Protein 1D5T (pdb70)

GO terms:
  GO:0032482 Rab protein signal transduction (P, IMP)
  GO:0090315 negative regulation of protein targeting to membrane (P, IMP)
  GO:0005093 Rab GDP-dissociation inhibitor activity (F, IDA)
  GO:0005829 cytosol (C, IDA)

Nearest PDB structures (foldseek):
  1d5t-assembly1_A  TM=1.002E+00  e=2.504E-100  Bos taurus
  1gnd-assembly1_A  TM=9.970E-01  e=2.449E-90  Bos taurus
  6c87-assembly1_A  TM=9.693E-01  e=3.352E-70  Naegleria fowleri
  3p1w-assembly1_A  TM=9.720E-01  e=5.508E-65  Plasmodium falciparum 3D7
  3cph-assembly1_G  TM=9.434E-01  e=7.668E-66  Saccharomyces cerevisiae

Radius of gyration: 22.41 Å; Cα contacts (8 Å, |Δi|>4): 928; chains: 1; bounding box: 63×48×62 Å

Foldseek 3Di:
DDDDQAWAEEEEAQALLRLLLQLVCLLVPTGYAYEYLAQAHHVLFAWDFQQQRLCVVLPNPVGDDCVQDDRRLATHTPFFFWAQQLDVVVVSCVSSPLVVQFDKDFFFFEWEDFQLDIWGQDQALVSLCPTPLDDNLLSNLVSVLSVLLQQDDPVDVVSVVPADQQARAQLVVCVVSPHDPRVVLCLVCRQLNDWADPSRRGGCNSSSVSNVSFNVQDDDPDGGSIIATQSGPSSSSVSSQVSCVVSPYHYYYSWDWPDQDFDPQATQFTDTPHDTHGYRAYEYACVVPVPFKDWDAKKKKKKFKDLAAFPPGVRGQWYKYKYGCVNPVHDGIKIKTKHECVSSNGPPSMMIIMIMITDDDPPRVVVRVSVVVRGPPTPDIRMDMGIWMDGPDCCLRHSYHYFTDDHRHNHCVVSVVRSQSNVCSNPVHTDDD

Structure (mmCIF, N/CA/C/O backbone):
data_1D5T
#
_entry.id   1D5T
#
_cell.length_a   89.290
_cell.length_b   42.740
_cell.length_c   61.780
_cell.angle_alpha   90.00
_cell.angle_beta   104.55
_cell.angle_gamma   90.00
#
_symmetry.space_group_name_H-M   'P 1 21 1'
#
loop_
_entity.id
_entity.type
_entity.pdbx_description
1 polymer 'GUANINE NUCLEOTIDE DISSOCIATION INHIBITOR'
2 non-polymer 'SULFATE ION'
3 water water
#
loop_
_atom_site.group_PDB
_atom_site.id
_atom_site.type_symbol
_atom_site.label_atom_id
_atom_site.label_alt_id
_atom_site.label_comp_id
_atom_site.label_asym_id
_atom_site.label_entity_id
_atom_site.label_seq_id
_atom_site.pdbx_PDB_ins_code
_atom_site.Cartn_x
_atom_site.Cartn_y
_atom_site.Cartn_z
_atom_site.occupancy
_atom_site.B_iso_or_equiv
_atom_site.auth_seq_id
_atom_site.auth_comp_id
_atom_site.auth_asym_id
_atom_site.auth_atom_id
_atom_site.pdbx_PDB_model_num
ATOM 1 N N . HIS A 1 1 ? 26.296 -2.033 33.429 1.00 50.11 -2 HIS A N 1
ATOM 2 C CA . HIS A 1 1 ? 24.852 -2.292 33.366 1.00 40.13 -2 HIS A CA 1
ATOM 3 C C . HIS A 1 1 ? 24.224 -1.075 32.673 1.00 44.91 -2 HIS A C 1
ATOM 4 O O . HIS A 1 1 ? 24.777 0.015 32.557 1.00 36.43 -2 HIS A O 1
ATOM 11 N N . HIS A 1 2 ? 23.038 -1.314 32.140 1.00 30.01 -1 HIS A N 1
ATOM 12 C CA . HIS A 1 2 ? 22.351 -0.391 31.265 1.00 20.42 -1 HIS A CA 1
ATOM 13 C C . HIS A 1 2 ? 20.892 -0.203 31.628 1.00 16.99 -1 HIS A C 1
ATOM 14 O O . HIS A 1 2 ? 20.243 -1.073 32.184 1.00 26.08 -1 HIS A O 1
ATOM 21 N N . MET A 1 3 ? 20.401 0.925 31.293 1.00 15.50 1 MET A N 1
ATOM 22 C CA . MET A 1 3 ? 19.052 1.370 31.500 1.00 13.20 1 MET A CA 1
ATOM 23 C C . MET A 1 3 ? 18.387 1.700 30.179 1.00 12.12 1 MET A C 1
ATOM 24 O O . MET A 1 3 ? 19.047 1.979 29.198 1.00 14.02 1 MET A O 1
ATOM 29 N N . ASP A 1 4 ? 17.068 1.674 30.194 1.00 11.79 2 ASP A N 1
ATOM 30 C CA . ASP A 1 4 ? 16.292 2.175 29.063 1.00 11.72 2 ASP A CA 1
ATOM 31 C C . ASP A 1 4 ? 16.445 3.709 29.003 1.00 11.79 2 ASP A C 1
ATOM 32 O O . ASP A 1 4 ? 16.926 4.359 29.940 1.00 12.79 2 ASP A O 1
ATOM 37 N N . GLU A 1 5 ? 15.973 4.276 27.905 1.00 11.70 3 GLU A N 1
ATOM 38 C CA . GLU A 1 5 ? 16.022 5.704 27.770 1.00 12.03 3 GLU A CA 1
ATOM 39 C C . GLU A 1 5 ? 15.041 6.455 28.643 1.00 11.87 3 GLU A C 1
ATOM 40 O O . GLU A 1 5 ? 15.326 7.585 29.094 1.00 13.46 3 GLU A O 1
ATOM 46 N N . GLU A 1 6 ? 13.868 5.882 28.885 1.00 12.81 4 GLU A N 1
ATOM 47 C CA . GLU A 1 6 ? 12.810 6.585 29.578 1.00 11.89 4 GLU A CA 1
ATOM 48 C C . GLU A 1 6 ? 11.969 5.580 30.375 1.00 11.33 4 GLU A C 1
ATOM 49 O O . GLU A 1 6 ? 11.649 4.488 29.923 1.00 11.92 4 GLU A O 1
ATOM 55 N N . TYR A 1 7 ? 11.542 6.046 31.545 1.00 11.45 5 TYR A N 1
ATOM 56 C CA . TYR A 1 7 ? 10.567 5.389 32.397 1.00 11.78 5 TYR A CA 1
ATOM 57 C C . TYR A 1 7 ? 9.552 6.419 32.838 1.00 11.82 5 TYR A C 1
ATOM 58 O O . TYR A 1 7 ? 9.811 7.624 32.856 1.00 14.02 5 TYR A O 1
ATOM 67 N N . ASP A 1 8 ? 8.365 5.994 33.276 1.00 10.97 6 ASP A N 1
ATOM 68 C CA . ASP A 1 8 ? 7.456 6.919 33.937 1.00 11.17 6 ASP A CA 1
ATOM 69 C C . ASP A 1 8 ? 7.953 7.314 35.322 1.00 11.17 6 ASP A C 1
ATOM 70 O O . ASP A 1 8 ? 7.870 8.465 35.745 1.00 14.38 6 ASP A O 1
ATOM 75 N N . VAL A 1 9 ? 8.418 6.329 36.077 1.00 11.07 7 VAL A N 1
ATOM 76 C CA . VAL A 1 9 ? 8.814 6.488 37.460 1.00 10.62 7 VAL A CA 1
ATOM 77 C C . VAL A 1 9 ? 10.145 5.783 37.673 1.00 9.41 7 VAL A C 1
ATOM 78 O O . VAL A 1 9 ? 10.264 4.632 37.208 1.00 10.93 7 VAL A O 1
ATOM 82 N N . ILE A 1 10 ? 11.051 6.420 38.357 1.00 10.43 8 ILE A N 1
ATOM 83 C CA . ILE A 1 10 ? 12.270 5.781 38.871 1.00 9.73 8 ILE A CA 1
ATOM 84 C C . ILE A 1 10 ? 12.162 5.726 40.382 1.00 9.66 8 ILE A C 1
ATOM 85 O O . ILE A 1 10 ? 11.802 6.721 41.017 1.00 10.85 8 ILE A O 1
ATOM 90 N N . VAL A 1 11 ? 12.479 4.584 40.944 1.00 9.12 9 VAL A N 1
ATOM 91 C CA . VAL A 1 11 ? 12.473 4.340 42.392 1.00 9.48 9 VAL A CA 1
ATOM 92 C C . VAL A 1 11 ? 13.900 3.977 42.845 1.00 9.59 9 VAL A C 1
ATOM 93 O O . VAL A 1 11 ? 14.506 3.088 42.251 1.00 10.38 9 VAL A O 1
ATOM 97 N N . LEU A 1 12 ? 14.390 4.674 43.865 1.00 9.58 10 LEU A N 1
ATOM 98 C CA . LEU A 1 12 ? 15.725 4.464 44.446 1.00 9.46 10 LEU A CA 1
ATOM 99 C C . LEU A 1 12 ? 15.604 3.955 45.863 1.00 9.10 10 LEU A C 1
ATOM 100 O O . LEU A 1 12 ? 15.051 4.620 46.727 1.00 9.69 10 LEU A O 1
ATOM 105 N N . GLY A 1 13 ? 16.203 2.778 46.092 1.00 9.68 11 GLY A N 1
ATOM 106 C CA . GLY A 1 13 ? 16.105 2.102 47.356 1.00 9.81 11 GLY A CA 1
ATOM 107 C C . GLY A 1 13 ? 15.026 1.018 47.395 1.00 9.29 11 GLY A C 1
ATOM 108 O O . GLY A 1 13 ? 13.970 1.190 46.823 1.00 10.13 11 GLY A O 1
ATOM 109 N N . THR A 1 14 ? 15.290 -0.090 48.092 1.00 10.63 12 THR A N 1
ATOM 110 C CA . THR A 1 14 ? 14.374 -1.206 48.214 1.00 9.78 12 THR A CA 1
ATOM 111 C C . THR A 1 14 ? 13.922 -1.418 49.647 1.00 9.64 12 THR A C 1
ATOM 112 O O . THR A 1 14 ? 13.549 -2.557 50.018 1.00 10.52 12 THR A O 1
ATOM 116 N N . GLY A 1 15 ? 13.891 -0.339 50.431 1.00 10.68 13 GLY A N 1
ATOM 117 C CA . GLY A 1 15 ? 13.147 -0.358 51.662 1.00 10.81 13 GLY A CA 1
ATOM 118 C C . GLY A 1 15 ? 11.661 -0.635 51.402 1.00 9.99 13 GLY A C 1
ATOM 119 O O . GLY A 1 15 ? 11.131 -0.556 50.302 1.00 10.69 13 GLY A O 1
ATOM 120 N N . LEU A 1 16 ? 10.986 -0.998 52.469 1.00 11.07 14 LEU A N 1
ATOM 121 C CA . LEU A 1 16 ? 9.600 -1.428 52.335 1.00 12.40 14 LEU A CA 1
ATOM 122 C C . LEU A 1 16 ? 8.707 -0.362 51.676 1.00 10.12 14 LEU A C 1
ATOM 123 O O . LEU A 1 16 ? 7.907 -0.662 50.795 1.00 11.19 14 LEU A O 1
ATOM 128 N N . THR A 1 17 ? 8.772 0.892 52.000 1.00 9.70 15 THR A N 1
ATOM 129 C CA . THR A 1 17 ? 7.991 1.975 51.546 1.00 9.46 15 THR A CA 1
ATOM 130 C C . THR A 1 17 ? 8.188 2.077 50.029 1.00 8.46 15 THR A C 1
ATOM 131 O O . THR A 1 17 ? 7.208 2.202 49.280 1.00 9.60 15 THR A O 1
ATOM 135 N N . GLU A 1 18 ? 9.454 2.096 49.596 1.00 8.75 16 GLU A N 1
ATOM 136 C CA . GLU A 1 18 ? 9.723 2.180 48.177 1.00 8.61 16 GLU A CA 1
ATOM 137 C C . GLU A 1 18 ? 9.160 0.956 47.447 1.00 8.76 16 GLU A C 1
ATOM 138 O O . GLU A 1 18 ? 8.635 1.096 46.322 1.00 9.01 16 GLU A O 1
ATOM 144 N N . CYS A 1 19 ? 9.335 -0.250 47.988 1.00 9.03 17 CYS A N 1
ATOM 145 C CA . CYS A 1 19 ? 8.822 -1.442 47.275 1.00 10.09 17 CYS A CA 1
ATOM 146 C C . CYS A 1 19 ? 7.307 -1.404 47.132 1.00 9.85 17 CYS A C 1
ATOM 147 O O . CYS A 1 19 ? 6.790 -1.774 46.071 1.00 10.04 17 CYS A O 1
ATOM 150 N N . ILE A 1 20 ? 6.600 -1.013 48.169 1.00 10.11 18 ILE A N 1
ATOM 151 C CA . ILE A 1 20 ? 5.146 -0.982 48.087 1.00 9.76 18 ILE A CA 1
ATOM 152 C C . ILE A 1 20 ? 4.697 0.051 47.070 1.00 9.65 18 ILE A C 1
ATOM 153 O O . ILE A 1 20 ? 3.799 -0.229 46.233 1.00 10.06 18 ILE A O 1
ATOM 158 N N . LEU A 1 21 ? 5.278 1.266 47.109 1.00 9.27 19 LEU A N 1
ATOM 159 C CA . LEU A 1 21 ? 4.909 2.282 46.100 1.00 9.81 19 LEU A CA 1
ATOM 160 C C . LEU A 1 21 ? 5.255 1.846 44.688 1.00 9.41 19 LEU A C 1
ATOM 161 O O . LEU A 1 21 ? 4.464 2.057 43.774 1.00 10.90 19 LEU A O 1
ATOM 166 N N . SER A 1 22 ? 6.413 1.203 44.526 1.00 9.92 20 SER A N 1
ATOM 167 C CA . SER A 1 22 ? 6.786 0.677 43.193 1.00 9.29 20 SER A CA 1
ATOM 168 C C . SER A 1 22 ? 5.773 -0.301 42.713 1.00 9.69 20 SER A C 1
ATOM 169 O O . SER A 1 22 ? 5.353 -0.279 41.538 1.00 10.25 20 SER A O 1
ATOM 172 N N . GLY A 1 23 ? 5.379 -1.227 43.577 1.00 9.92 21 GLY A N 1
ATOM 173 C CA . GLY A 1 23 ? 4.372 -2.205 43.191 1.00 9.66 21 GLY A CA 1
ATOM 174 C C . GLY A 1 23 ? 3.014 -1.573 42.824 1.00 9.55 21 GLY A C 1
ATOM 175 O O . GLY A 1 23 ? 2.382 -1.977 41.867 1.00 11.08 21 GLY A O 1
ATOM 176 N N . ILE A 1 24 ? 2.576 -0.587 43.606 1.00 9.78 22 ILE A N 1
ATOM 177 C CA . ILE A 1 24 ? 1.358 0.143 43.238 1.00 10.21 22 ILE A CA 1
ATOM 178 C C . ILE A 1 24 ? 1.493 0.784 41.867 1.00 10.58 22 ILE A C 1
ATOM 179 O O . ILE A 1 24 ? 0.570 0.674 41.057 1.00 10.87 22 ILE A O 1
ATOM 184 N N . MET A 1 25 ? 2.610 1.446 41.600 1.00 11.24 23 MET A N 1
ATOM 185 C CA . MET A 1 25 ? 2.795 2.092 40.301 1.00 11.55 23 MET A CA 1
ATOM 186 C C . MET A 1 25 ? 2.763 1.059 39.181 1.00 10.91 23 MET A C 1
ATOM 187 O O . MET A 1 25 ? 2.159 1.326 38.141 1.00 11.67 23 MET A O 1
ATOM 192 N N . SER A 1 26 ? 3.418 -0.070 39.378 1.00 10.84 24 SER A N 1
ATOM 193 C CA . SER A 1 26 ? 3.399 -1.117 38.345 1.00 11.00 24 SER A CA 1
ATOM 194 C C . SER A 1 26 ? 1.984 -1.610 38.089 1.00 10.69 24 SER A C 1
ATOM 195 O O . SER A 1 26 ? 1.548 -1.743 36.912 1.00 11.53 24 SER A O 1
ATOM 198 N N . VAL A 1 27 ? 1.243 -1.927 39.143 1.00 11.22 25 VAL A N 1
ATOM 199 C CA . VAL A 1 27 ? -0.093 -2.462 38.952 1.00 12.27 25 VAL A CA 1
ATOM 200 C C . VAL A 1 27 ? -1.014 -1.428 38.335 1.00 12.72 25 VAL A C 1
ATOM 201 O O . VAL A 1 27 ? -1.945 -1.811 37.631 1.00 14.70 25 VAL A O 1
ATOM 205 N N . ASN A 1 28 ? -0.741 -0.143 38.571 1.00 12.45 26 ASN A N 1
ATOM 206 C CA . ASN A 1 28 ? -1.462 0.970 37.966 1.00 13.20 26 ASN A CA 1
ATOM 207 C C . ASN A 1 28 ? -1.061 1.298 36.543 1.00 14.44 26 ASN A C 1
ATOM 208 O O . ASN A 1 28 ? -1.600 2.238 35.961 1.00 19.33 26 ASN A O 1
ATOM 213 N N . GLY A 1 29 ? -0.122 0.600 35.966 1.00 13.15 27 GLY A N 1
ATOM 214 C CA . GLY A 1 29 ? 0.226 0.743 34.572 1.00 14.64 27 GLY A CA 1
ATOM 215 C C . GLY A 1 29 ? 1.445 1.562 34.252 1.00 14.23 27 GLY A C 1
ATOM 216 O O . GLY A 1 29 ? 1.676 1.871 33.060 1.00 14.61 27 GLY A O 1
ATOM 217 N N . LYS A 1 30 ? 2.236 1.980 35.228 1.00 12.50 28 LYS A N 1
ATOM 218 C CA . LYS A 1 30 ? 3.423 2.772 34.966 1.00 11.75 28 LYS A CA 1
ATOM 219 C C . LYS A 1 30 ? 4.581 1.886 34.560 1.00 11.23 28 LYS A C 1
ATOM 220 O O . LYS A 1 30 ? 4.718 0.749 34.989 1.00 12.23 28 LYS A O 1
ATOM 226 N N . LYS A 1 31 ? 5.435 2.458 33.725 1.00 10.89 29 LYS A N 1
ATOM 227 C CA . LYS A 1 31 ? 6.733 1.896 33.415 1.00 10.72 29 LYS A CA 1
ATOM 228 C C . LYS A 1 31 ? 7.700 2.301 34.505 1.00 10.47 29 LYS A C 1
ATOM 229 O O . LYS A 1 31 ? 7.977 3.522 34.618 1.00 11.00 29 LYS A O 1
ATOM 235 N N . VAL A 1 32 ? 8.182 1.355 35.286 1.00 10.95 30 VAL A N 1
ATOM 236 C CA . VAL A 1 32 ? 8.982 1.640 36.487 1.00 11.16 30 VAL A CA 1
ATOM 237 C C . VAL A 1 32 ? 10.391 1.088 36.335 1.00 10.78 30 VAL A C 1
ATOM 238 O O . VAL A 1 32 ? 10.545 -0.074 35.934 1.00 14.67 30 VAL A O 1
ATOM 242 N N . LEU A 1 33 ? 11.366 1.899 36.701 1.00 10.31 31 LEU A N 1
ATOM 243 C CA . LEU A 1 33 ? 12.731 1.479 36.949 1.00 10.45 31 LEU A CA 1
ATOM 244 C C . LEU A 1 33 ? 12.927 1.471 38.459 1.00 10.32 31 LEU A C 1
ATOM 245 O O . LEU A 1 33 ? 12.671 2.497 39.079 1.00 11.28 31 LEU A O 1
ATOM 250 N N . HIS A 1 34 ? 13.425 0.376 39.010 1.00 10.06 32 HIS A N 1
ATOM 251 C CA . HIS A 1 34 ? 13.645 0.299 40.463 1.00 10.09 32 HIS A CA 1
ATOM 252 C C . HIS A 1 34 ? 15.097 -0.144 40.689 1.00 9.83 32 HIS A C 1
ATOM 253 O O . HIS A 1 34 ? 15.461 -1.228 40.230 1.00 11.57 32 HIS A O 1
ATOM 260 N N . MET A 1 35 ? 15.879 0.715 41.303 1.00 9.77 33 MET A N 1
ATOM 261 C CA . MET A 1 35 ? 17.310 0.498 41.520 1.00 11.17 33 MET A CA 1
ATOM 262 C C . MET A 1 35 ? 17.685 0.669 43.005 1.00 10.13 33 MET A C 1
ATOM 263 O O . MET A 1 35 ? 16.954 1.302 43.748 1.00 11.27 33 MET A O 1
ATOM 272 N N . ASP A 1 36 ? 18.839 0.142 43.365 1.00 10.35 34 ASP A N 1
ATOM 273 C CA . ASP A 1 36 ? 19.394 0.276 44.712 1.00 10.23 34 ASP A CA 1
ATOM 274 C C . ASP A 1 36 ? 20.905 0.260 44.591 1.00 11.11 34 ASP A C 1
ATOM 275 O O . ASP A 1 36 ? 21.422 -0.639 43.928 1.00 11.76 34 ASP A O 1
ATOM 280 N N . ARG A 1 37 ? 21.604 1.176 45.252 1.00 11.57 35 ARG A N 1
ATOM 281 C CA . ARG A 1 37 ? 23.066 1.174 45.218 1.00 12.73 35 ARG A CA 1
ATOM 282 C C . ARG A 1 37 ? 23.623 -0.034 45.973 1.00 12.78 35 ARG A C 1
ATOM 283 O O . ARG A 1 37 ? 24.776 -0.424 45.759 1.00 13.52 35 ARG A O 1
ATOM 291 N N . ASN A 1 38 ? 22.838 -0.656 46.852 1.00 12.30 36 ASN A N 1
ATOM 292 C CA . ASN A 1 38 ? 23.314 -1.726 47.708 1.00 12.81 36 ASN A CA 1
ATOM 293 C C . ASN A 1 38 ? 23.229 -3.083 47.028 1.00 13.55 36 ASN A C 1
ATOM 294 O O . ASN A 1 38 ? 22.334 -3.279 46.192 1.00 14.01 36 ASN A O 1
ATOM 299 N N . PRO A 1 39 ? 24.100 -4.013 47.406 1.00 14.44 37 PRO A N 1
ATOM 300 C CA . PRO A 1 39 ? 24.040 -5.377 46.865 1.00 15.65 37 PRO A CA 1
ATOM 301 C C . PRO A 1 39 ? 23.003 -6.277 47.494 1.00 15.14 37 PRO A C 1
ATOM 302 O O . PRO A 1 39 ? 22.973 -7.488 47.219 1.00 26.15 37 PRO A O 1
ATOM 306 N N . TYR A 1 40 ? 22.111 -5.805 48.326 1.00 15.06 38 TYR A N 1
ATOM 307 C CA . TYR A 1 40 ? 21.096 -6.496 49.074 1.00 14.78 38 TYR A CA 1
ATOM 308 C C . TYR A 1 40 ? 19.820 -5.659 49.051 1.00 12.34 38 TYR A C 1
ATOM 309 O O . TYR A 1 40 ? 19.893 -4.470 48.832 1.00 12.96 38 TYR A O 1
ATOM 318 N N . TYR A 1 41 ? 18.708 -6.273 49.382 1.00 13.62 39 TYR A N 1
ATOM 319 C CA . TYR A 1 41 ? 17.420 -5.634 49.438 1.00 13.99 39 TYR A CA 1
ATOM 320 C C . TYR A 1 41 ? 17.220 -5.101 50.843 1.00 14.42 39 TYR A C 1
ATOM 321 O O . TYR A 1 41 ? 17.721 -5.584 51.806 1.00 16.10 39 TYR A O 1
ATOM 330 N N . GLY A 1 42 ? 16.307 -4.270 51.160 1.00 19.77 40 GLY A N 1
ATOM 331 C CA . GLY A 1 42 ? 15.686 -3.649 52.224 1.00 16.84 40 GLY A CA 1
ATOM 332 C C . GLY A 1 42 ? 16.170 -2.295 52.571 1.00 14.23 40 GLY A C 1
ATOM 333 O O . GLY A 1 42 ? 15.507 -1.710 53.443 1.00 17.03 40 GLY A O 1
ATOM 334 N N . GLY A 1 43 ? 17.247 -1.711 52.031 1.00 17.34 41 GLY A N 1
ATOM 335 C CA . GLY A 1 43 ? 17.681 -0.461 52.611 1.00 19.46 41 GLY A CA 1
ATOM 336 C C . GLY A 1 43 ? 17.920 -0.550 54.119 1.00 16.96 41 GLY A C 1
ATOM 337 O O . GLY A 1 43 ? 18.563 -1.495 54.651 1.00 17.77 41 GLY A O 1
ATOM 338 N N . GLU A 1 44 ? 17.354 0.420 54.848 1.00 14.32 42 GLU A N 1
ATOM 339 C CA . GLU A 1 44 ? 17.509 0.379 56.295 1.00 15.75 42 GLU A CA 1
ATOM 340 C C . GLU A 1 44 ? 16.711 -0.817 56.868 1.00 13.58 42 GLU A C 1
ATOM 341 O O . GLU A 1 44 ? 17.098 -1.275 57.957 1.00 16.08 42 GLU A O 1
ATOM 347 N N . SER A 1 45 ? 15.641 -1.175 56.206 1.00 14.38 43 SER A N 1
ATOM 348 C CA . SER A 1 45 ? 14.727 -2.217 56.676 1.00 13.52 43 SER A CA 1
ATOM 349 C C . SER A 1 45 ? 15.205 -3.525 56.047 1.00 16.05 43 SER A C 1
ATOM 350 O O . SER A 1 45 ? 14.395 -4.165 55.316 1.00 23.11 43 SER A O 1
ATOM 353 N N . SER A 1 46 ? 16.499 -3.908 56.256 1.00 15.90 44 SER A N 1
ATOM 354 C CA . SER A 1 46 ? 17.087 -5.099 55.623 1.00 13.55 44 SER A CA 1
ATOM 355 C C . SER A 1 46 ? 17.087 -6.278 56.579 1.00 11.42 44 SER A C 1
ATOM 356 O O . SER A 1 46 ? 17.124 -6.148 57.804 1.00 13.24 44 SER A O 1
ATOM 359 N N . SER A 1 47 ? 17.050 -7.462 56.006 1.00 11.25 45 SER A N 1
ATOM 360 C CA . SER A 1 47 ? 17.052 -8.740 56.697 1.00 10.37 45 SER A CA 1
ATOM 361 C C . SER A 1 47 ? 18.396 -9.431 56.544 1.00 10.66 45 SER A C 1
ATOM 362 O O . SER A 1 47 ? 18.881 -9.575 55.409 1.00 13.72 45 SER A O 1
ATOM 365 N N . ILE A 1 48 ? 18.994 -9.818 57.658 1.00 10.06 46 ILE A N 1
ATOM 366 C CA . ILE A 1 48 ? 20.331 -10.377 57.665 1.00 9.91 46 ILE A CA 1
ATOM 367 C C . ILE A 1 48 ? 20.278 -11.894 57.799 1.00 10.13 46 ILE A C 1
ATOM 368 O O . ILE A 1 48 ? 19.656 -12.438 58.719 1.00 9.99 46 ILE A O 1
ATOM 373 N N . THR A 1 49 ? 21.020 -12.543 56.918 1.00 10.81 47 THR A N 1
ATOM 374 C CA . THR A 1 49 ? 21.191 -14.007 56.985 1.00 11.88 47 THR A CA 1
ATOM 375 C C . THR A 1 49 ? 22.511 -14.301 56.321 1.00 12.58 47 THR A C 1
ATOM 376 O O . THR A 1 49 ? 22.893 -13.612 55.361 1.00 14.03 47 THR A O 1
ATOM 380 N N . PRO A 1 50 ? 23.229 -15.371 56.744 1.00 12.84 48 PRO A N 1
ATOM 381 C CA . PRO A 1 50 ? 22.983 -16.193 57.903 1.00 12.76 48 PRO A CA 1
ATOM 382 C C . PRO A 1 50 ? 23.378 -15.452 59.166 1.00 11.87 48 PRO A C 1
ATOM 383 O O . PRO A 1 50 ? 23.845 -14.281 59.165 1.00 12.78 48 PRO A O 1
ATOM 387 N N . LEU A 1 51 ? 23.256 -16.130 60.310 1.00 11.99 49 LEU A N 1
ATOM 388 C CA . LEU A 1 51 ? 23.575 -15.479 61.583 1.00 11.90 49 LEU A CA 1
ATOM 389 C C . LEU A 1 51 ? 24.996 -14.943 61.655 1.00 13.36 49 LEU A C 1
ATOM 390 O O . LEU A 1 51 ? 25.242 -13.904 62.273 1.00 13.08 49 LEU A O 1
ATOM 395 N N . GLU A 1 52 ? 25.944 -15.627 60.995 1.00 14.26 50 GLU A N 1
ATOM 396 C CA . GLU A 1 52 ? 27.335 -15.185 61.038 1.00 17.50 50 GLU A CA 1
ATOM 397 C C . GLU A 1 52 ? 27.445 -13.746 60.512 1.00 15.41 50 GLU A C 1
ATOM 398 O O . GLU A 1 52 ? 28.306 -12.959 60.991 1.00 16.22 50 GLU A O 1
ATOM 404 N N . GLU A 1 53 ? 26.593 -13.376 59.527 1.00 14.28 51 GLU A N 1
ATOM 405 C CA . GLU A 1 53 ? 26.615 -12.019 58.964 1.00 14.74 51 GLU A CA 1
ATOM 406 C C . GLU A 1 53 ? 26.080 -10.972 59.946 1.00 13.65 51 GLU A C 1
ATOM 407 O O . GLU A 1 53 ? 26.521 -9.820 59.914 1.00 14.41 51 GLU A O 1
ATOM 413 N N . LEU A 1 54 ? 25.174 -11.378 60.803 1.00 12.48 52 LEU A N 1
ATOM 414 C CA . LEU A 1 54 ? 24.687 -10.481 61.830 1.00 11.81 52 LEU A CA 1
ATOM 415 C C . LEU A 1 54 ? 25.814 -10.148 62.823 1.00 11.98 52 LEU A C 1
ATOM 416 O O . LEU A 1 54 ? 26.079 -9.008 63.208 1.00 12.38 52 LEU A O 1
ATOM 421 N N . TYR A 1 55 ? 26.515 -11.198 63.253 1.00 12.66 53 TYR A N 1
ATOM 422 C CA . TYR A 1 55 ? 27.676 -10.983 64.164 1.00 13.52 53 TYR A CA 1
ATOM 423 C C . TYR A 1 55 ? 28.682 -10.055 63.508 1.00 15.29 53 TYR A C 1
ATOM 424 O O . TYR A 1 55 ? 29.216 -9.135 64.140 1.00 16.55 53 TYR A O 1
ATOM 433 N N . LYS A 1 56 ? 28.988 -10.297 62.238 1.00 15.97 54 LYS A N 1
ATOM 434 C CA . LYS A 1 56 ? 30.012 -9.497 61.564 1.00 17.02 54 LYS A CA 1
ATOM 435 C C . LYS A 1 56 ? 29.557 -8.050 61.504 1.00 15.58 54 LYS A C 1
ATOM 436 O O . LYS A 1 56 ? 30.338 -7.105 61.733 1.00 17.09 54 LYS A O 1
ATOM 442 N N . ARG A 1 57 ? 28.309 -7.780 61.127 1.00 14.53 55 ARG A N 1
ATOM 443 C CA . ARG A 1 57 ? 27.765 -6.432 61.030 1.00 15.31 55 ARG A CA 1
ATOM 444 C C . ARG A 1 57 ? 27.874 -5.668 62.335 1.00 14.80 55 ARG A C 1
ATOM 445 O O . ARG A 1 57 ? 28.121 -4.470 62.281 1.00 19.33 55 ARG A O 1
ATOM 453 N N . PHE A 1 58 ? 27.696 -6.337 63.471 1.00 13.80 56 PHE A N 1
ATOM 454 C CA . PHE A 1 58 ? 27.827 -5.726 64.774 1.00 14.45 56 PHE A CA 1
ATOM 455 C C . PHE A 1 58 ? 29.214 -5.848 65.386 1.00 16.00 56 PHE A C 1
ATOM 456 O O . PHE A 1 58 ? 29.322 -5.624 66.606 1.00 17.56 56 PHE A O 1
ATOM 464 N N . GLN A 1 59 ? 30.211 -6.212 64.597 1.00 17.81 57 GLN A N 1
ATOM 465 C CA . GLN A 1 59 ? 31.621 -6.259 64.930 1.00 21.74 57 GLN A CA 1
ATOM 466 C C . GLN A 1 59 ? 31.978 -7.276 66.025 1.00 20.03 57 GLN A C 1
ATOM 467 O O . GLN A 1 59 ? 32.935 -7.095 66.744 1.00 25.63 57 GLN A O 1
ATOM 473 N N . LEU A 1 60 ? 31.255 -8.388 66.021 1.00 20.22 58 LEU A N 1
ATOM 474 C CA . LEU A 1 60 ? 31.497 -9.524 66.905 1.00 22.71 58 LEU A CA 1
ATOM 475 C C . LEU A 1 60 ? 32.269 -10.644 66.222 1.00 22.09 58 LEU A C 1
ATOM 476 O O . LEU A 1 60 ? 31.676 -11.609 65.699 1.00 21.90 58 LEU A O 1
ATOM 481 N N . LEU A 1 61 ? 33.617 -10.522 66.259 1.00 15.43 59 LEU A N 1
ATOM 482 C CA . LEU A 1 61 ? 34.495 -11.417 65.511 1.00 15.22 59 LEU A CA 1
ATOM 483 C C . LEU A 1 61 ? 34.486 -12.819 66.081 1.00 19.80 59 LEU A C 1
ATOM 484 O O . LEU A 1 61 ? 34.971 -13.718 65.386 1.00 23.17 59 LEU A O 1
ATOM 489 N N . GLU A 1 62 ? 33.961 -12.990 67.282 1.00 20.96 60 GLU A N 1
ATOM 490 C CA . GLU A 1 62 ? 33.854 -14.281 67.953 1.00 26.55 60 GLU A CA 1
ATOM 491 C C . GLU A 1 62 ? 32.875 -15.181 67.209 1.00 30.39 60 GLU A C 1
ATOM 492 O O . GLU A 1 62 ? 32.966 -16.405 67.310 1.00 37.35 60 GLU A O 1
ATOM 498 N N . GLY A 1 63 ? 31.934 -14.667 66.436 1.00 28.72 61 GLY A N 1
ATOM 499 C CA . GLY A 1 63 ? 30.954 -15.453 65.724 1.00 27.73 61 GLY A CA 1
ATOM 500 C C . GLY A 1 63 ? 29.945 -16.062 66.681 1.00 27.31 61 GLY A C 1
ATOM 501 O O . GLY A 1 63 ? 30.109 -16.049 67.900 1.00 27.25 61 GLY A O 1
ATOM 502 N N . PRO A 1 64 ? 28.902 -16.620 66.112 1.00 27.23 62 PRO A N 1
ATOM 503 C CA . PRO A 1 64 ? 27.886 -17.202 66.996 1.00 26.04 62 PRO A CA 1
ATOM 504 C C . PRO A 1 64 ? 28.393 -18.513 67.616 1.00 28.17 62 PRO A C 1
ATOM 505 O O . PRO A 1 64 ? 29.026 -19.326 66.973 1.00 30.76 62 PRO A O 1
ATOM 509 N N . PRO A 1 65 ? 28.079 -18.765 68.867 1.00 27.54 63 PRO A N 1
ATOM 510 C CA . PRO A 1 65 ? 28.385 -20.093 69.436 1.00 30.76 63 PRO A CA 1
ATOM 511 C C . PRO A 1 65 ? 27.524 -21.175 68.801 1.00 26.67 63 PRO A C 1
ATOM 512 O O . PRO A 1 65 ? 26.486 -20.955 68.227 1.00 21.69 63 PRO A O 1
ATOM 516 N N . GLU A 1 66 ? 28.003 -22.420 68.945 1.00 28.16 64 GLU A N 1
ATOM 517 C CA . GLU A 1 66 ? 27.339 -23.623 68.561 1.00 29.50 64 GLU A CA 1
ATOM 518 C C . GLU A 1 66 ? 25.864 -23.708 68.892 1.00 20.05 64 GLU A C 1
ATOM 519 O O . GLU A 1 66 ? 24.930 -24.149 68.201 1.00 17.87 64 GLU A O 1
ATOM 525 N N . THR A 1 67 ? 25.647 -23.267 70.136 1.00 21.72 65 THR A N 1
ATOM 526 C CA . THR A 1 67 ? 24.339 -23.322 70.746 1.00 22.45 65 THR A CA 1
ATOM 527 C C . THR A 1 67 ? 23.360 -22.414 70.013 1.00 17.56 65 THR A C 1
ATOM 528 O O . THR A 1 67 ? 22.173 -22.665 70.199 1.00 18.93 65 THR A O 1
ATOM 532 N N . MET A 1 68 ? 23.803 -21.456 69.193 1.00 14.58 66 MET A N 1
ATOM 533 C CA . MET A 1 68 ? 22.868 -20.696 68.366 1.00 14.06 66 MET A CA 1
ATOM 534 C C . MET A 1 68 ? 22.261 -21.462 67.220 1.00 15.07 66 MET A C 1
ATOM 535 O O . MET A 1 68 ? 21.340 -20.931 66.597 1.00 18.09 66 MET A O 1
ATOM 544 N N . GLY A 1 69 ? 22.745 -22.667 66.975 1.00 13.60 67 GLY A N 1
ATOM 545 C CA . GLY A 1 69 ? 22.152 -23.512 65.989 1.00 16.05 67 GLY A CA 1
ATOM 546 C C . GLY A 1 69 ? 22.604 -23.208 64.575 1.00 15.40 67 GLY A C 1
ATOM 547 O O . GLY A 1 69 ? 23.624 -22.554 64.359 1.00 20.02 67 GLY A O 1
ATOM 548 N N . ARG A 1 70 ? 21.866 -23.707 63.617 1.00 13.00 68 ARG A N 1
ATOM 549 C CA . ARG A 1 70 ? 22.214 -23.577 62.191 1.00 12.51 68 ARG A CA 1
ATOM 550 C C . ARG A 1 70 ? 22.095 -22.148 61.715 1.00 12.85 68 ARG A C 1
ATOM 551 O O . ARG A 1 70 ? 21.021 -21.559 61.689 1.00 11.87 68 ARG A O 1
ATOM 559 N N . GLY A 1 71 ? 23.173 -21.597 61.247 1.00 13.03 69 GLY A N 1
ATOM 560 C CA . GLY A 1 71 ? 23.217 -20.178 60.962 1.00 13.57 69 GLY A CA 1
ATOM 561 C C . GLY A 1 71 ? 22.320 -19.720 59.828 1.00 12.38 69 GLY A C 1
ATOM 562 O O . GLY A 1 71 ? 21.786 -18.614 59.851 1.00 12.52 69 GLY A O 1
ATOM 563 N N . ARG A 1 72 ? 22.160 -20.557 58.827 1.00 12.29 70 ARG A N 1
ATOM 564 C CA . ARG A 1 72 ? 21.297 -20.261 57.697 1.00 13.71 70 ARG A CA 1
ATOM 565 C C . ARG A 1 72 ? 19.805 -20.197 58.031 1.00 11.16 70 ARG A C 1
ATOM 566 O O . ARG A 1 72 ? 19.020 -19.736 57.247 1.00 12.49 70 ARG A O 1
ATOM 574 N N . ASP A 1 73 ? 19.477 -20.703 59.244 1.00 10.09 71 ASP A N 1
ATOM 575 C CA . ASP A 1 73 ? 18.079 -20.729 59.690 1.00 10.13 71 ASP A CA 1
ATOM 576 C C . ASP A 1 73 ? 17.658 -19.442 60.383 1.00 10.21 71 ASP A C 1
ATOM 577 O O . ASP A 1 73 ? 16.521 -19.335 60.828 1.00 11.63 71 ASP A O 1
ATOM 582 N N . TRP A 1 74 ? 18.552 -18.458 60.406 1.00 9.81 72 TRP A N 1
ATOM 583 C CA . TRP A 1 74 ? 18.272 -17.145 60.947 1.00 9.28 72 TRP A CA 1
ATOM 584 C C . TRP A 1 74 ? 18.010 -16.141 59.826 1.00 9.80 72 TRP A C 1
ATOM 585 O O . TRP A 1 74 ? 18.750 -16.093 58.835 1.00 12.38 72 TRP A O 1
ATOM 596 N N . ASN A 1 75 ? 16.934 -15.357 59.954 1.00 9.11 73 ASN A N 1
ATOM 597 C CA . ASN A 1 75 ? 16.583 -14.292 59.025 1.00 9.23 73 ASN A CA 1
ATOM 598 C C . ASN A 1 75 ? 16.235 -13.111 59.909 1.00 8.28 73 ASN A C 1
ATOM 599 O O . ASN A 1 75 ? 15.103 -13.033 60.409 1.00 9.65 73 ASN A O 1
ATOM 604 N N . VAL A 1 76 ? 17.177 -12.239 60.165 1.00 8.58 74 VAL A N 1
ATOM 605 C CA . VAL A 1 76 ? 17.061 -11.224 61.229 1.00 8.54 74 VAL A CA 1
ATOM 606 C C . VAL A 1 76 ? 16.774 -9.862 60.651 1.00 8.24 74 VAL A C 1
ATOM 607 O O . VAL A 1 76 ? 17.671 -9.200 60.104 1.00 9.03 74 VAL A O 1
ATOM 611 N N . ASP A 1 77 ? 15.539 -9.420 60.726 1.00 8.18 75 ASP A N 1
ATOM 612 C CA . ASP A 1 77 ? 15.188 -8.073 60.301 1.00 8.81 75 ASP A CA 1
ATOM 613 C C . ASP A 1 77 ? 15.834 -7.051 61.215 1.00 8.24 75 ASP A C 1
ATOM 614 O O . ASP A 1 77 ? 15.753 -7.187 62.445 1.00 9.22 75 ASP A O 1
ATOM 619 N N . LEU A 1 78 ? 16.432 -6.014 60.655 1.00 8.90 76 LEU A N 1
ATOM 620 C CA . LEU A 1 78 ? 16.994 -4.953 61.480 1.00 8.70 76 LEU A CA 1
ATOM 621 C C . LEU A 1 78 ? 15.923 -4.075 62.058 1.00 9.18 76 LEU A C 1
ATOM 622 O O . LEU A 1 78 ? 16.130 -3.449 63.120 1.00 9.55 76 LEU A O 1
ATOM 627 N N . ILE A 1 79 ? 14.787 -3.953 61.366 1.00 8.40 77 ILE A N 1
ATOM 628 C CA . ILE A 1 79 ? 13.664 -3.104 61.762 1.00 8.80 77 ILE A CA 1
ATOM 629 C C . ILE A 1 79 ? 12.395 -3.937 61.637 1.00 8.98 77 ILE A C 1
ATOM 630 O O . ILE A 1 79 ? 11.555 -3.787 60.740 1.00 10.11 77 ILE A O 1
ATOM 635 N N . PRO A 1 80 ? 12.234 -4.881 62.578 1.00 9.12 78 PRO A N 1
ATOM 636 C CA . PRO A 1 80 ? 10.996 -5.683 62.546 1.00 9.39 78 PRO A CA 1
ATOM 637 C C . PRO A 1 80 ? 9.796 -4.876 63.028 1.00 8.58 78 PRO A C 1
ATOM 638 O O . PRO A 1 80 ? 9.837 -4.123 64.014 1.00 9.98 78 PRO A O 1
ATOM 642 N N . LYS A 1 81 ? 8.667 -5.051 62.327 1.00 8.42 79 LYS A N 1
ATOM 643 C CA . LYS A 1 81 ? 7.378 -4.476 62.648 1.00 8.24 79 LYS A CA 1
ATOM 644 C C . LYS A 1 81 ? 6.286 -5.470 62.267 1.00 8.28 79 LYS A C 1
ATOM 645 O O . LYS A 1 81 ? 6.466 -6.242 61.331 1.00 9.21 79 LYS A O 1
ATOM 651 N N . PHE A 1 82 ? 5.178 -5.447 63.003 1.00 7.86 80 PHE A N 1
ATOM 652 C CA . PHE A 1 82 ? 4.023 -6.281 62.715 1.00 8.39 80 PHE A CA 1
ATOM 653 C C . PHE A 1 82 ? 2.917 -5.523 61.960 1.00 7.94 80 PHE A C 1
ATOM 654 O O . PHE A 1 82 ? 2.799 -4.301 62.053 1.00 9.15 80 PHE A O 1
ATOM 662 N N . LEU A 1 83 ? 2.106 -6.278 61.213 1.00 8.17 81 LEU A N 1
ATOM 663 C CA . LEU A 1 83 ? 0.990 -5.752 60.440 1.00 9.06 81 LEU A CA 1
ATOM 664 C C . LEU A 1 83 ? -0.320 -6.017 61.142 1.00 8.85 81 LEU A C 1
ATOM 665 O O . LEU A 1 83 ? -0.620 -7.167 61.482 1.00 9.96 81 LEU A O 1
ATOM 670 N N . MET A 1 84 ? -1.141 -4.987 61.359 1.00 9.36 82 MET A N 1
ATOM 671 C CA . MET A 1 84 ? -2.505 -5.177 61.822 1.00 9.30 82 MET A CA 1
ATOM 672 C C . MET A 1 84 ? -3.281 -5.933 60.745 1.00 9.65 82 MET A C 1
ATOM 673 O O . MET A 1 84 ? -3.304 -5.485 59.587 1.00 10.76 82 MET A O 1
ATOM 682 N N . ALA A 1 85 ? -3.930 -7.024 61.074 1.00 9.70 83 ALA A N 1
ATOM 683 C CA . ALA A 1 85 ? -4.461 -7.886 59.990 1.00 10.42 83 ALA A CA 1
ATOM 684 C C . ALA A 1 85 ? -5.467 -7.196 59.093 1.00 10.11 83 ALA A C 1
ATOM 685 O O . ALA A 1 85 ? -5.464 -7.427 57.875 1.00 12.11 83 ALA A O 1
ATOM 687 N N . ASN A 1 86 ? -6.321 -6.342 59.597 1.00 10.24 84 ASN A N 1
ATOM 688 C CA . ASN A 1 86 ? -7.379 -5.668 58.888 1.00 9.85 84 ASN A CA 1
ATOM 689 C C . ASN A 1 86 ? -6.962 -4.238 58.528 1.00 10.96 84 ASN A C 1
ATOM 690 O O . ASN A 1 86 ? -7.788 -3.453 58.108 1.00 12.00 84 ASN A O 1
ATOM 695 N N . GLY A 1 87 ? -5.687 -3.938 58.719 1.00 10.55 85 GLY A N 1
ATOM 696 C CA . GLY A 1 87 ? -5.199 -2.595 58.477 1.00 10.13 85 GLY A CA 1
ATOM 697 C C . GLY A 1 87 ? -4.949 -2.300 57.008 1.00 10.25 85 GLY A C 1
ATOM 698 O O . GLY A 1 87 ? -5.009 -3.118 56.118 1.00 11.46 85 GLY A O 1
ATOM 699 N N . GLN A 1 88 ? -4.714 -0.983 56.754 1.00 11.13 86 GLN A N 1
ATOM 700 C CA . GLN A 1 88 ? -4.556 -0.505 55.388 1.00 11.44 86 GLN A CA 1
ATOM 701 C C . GLN A 1 88 ? -3.279 -0.984 54.731 1.00 11.10 86 GLN A C 1
ATOM 702 O O . GLN A 1 88 ? -3.269 -1.093 53.493 1.00 11.94 86 GLN A O 1
ATOM 708 N N . LEU A 1 89 ? -2.204 -1.259 55.466 1.00 10.65 87 LEU A N 1
ATOM 709 C CA . LEU A 1 89 ? -0.996 -1.787 54.806 1.00 11.71 87 LEU A CA 1
ATOM 710 C C . LEU A 1 89 ? -1.365 -3.126 54.121 1.00 10.65 87 LEU A C 1
ATOM 711 O O . LEU A 1 89 ? -1.046 -3.329 52.932 1.00 10.26 87 LEU A O 1
ATOM 716 N N . VAL A 1 90 ? -2.013 -4.029 54.850 1.00 10.24 88 VAL A N 1
ATOM 717 C CA . VAL A 1 90 ? -2.417 -5.311 54.240 1.00 10.04 88 VAL A CA 1
ATOM 718 C C . VAL A 1 90 ? -3.308 -5.064 53.047 1.00 9.80 88 VAL A C 1
ATOM 719 O O . VAL A 1 90 ? -3.188 -5.747 52.018 1.00 10.58 88 VAL A O 1
ATOM 723 N N . LYS A 1 91 ? -4.227 -4.115 53.086 1.00 9.99 89 LYS A N 1
ATOM 724 C CA . LYS A 1 91 ? -5.071 -3.797 51.930 1.00 10.67 89 LYS A CA 1
ATOM 725 C C . LYS A 1 91 ? -4.263 -3.351 50.736 1.00 10.41 89 LYS A C 1
ATOM 726 O O . LYS A 1 91 ? -4.557 -3.727 49.612 1.00 10.72 89 LYS A O 1
ATOM 732 N N . MET A 1 92 ? -3.231 -2.535 50.962 1.00 10.79 90 MET A N 1
ATOM 733 C CA . MET A 1 92 ? -2.346 -2.136 49.844 1.00 10.80 90 MET A CA 1
ATOM 734 C C . MET A 1 92 ? -1.592 -3.326 49.310 1.00 10.58 90 MET A C 1
ATOM 735 O O . MET A 1 92 ? -1.437 -3.481 48.096 1.00 11.34 90 MET A O 1
ATOM 740 N N . LEU A 1 93 ? -1.118 -4.215 50.178 1.00 10.06 91 LEU A N 1
ATOM 741 C CA . LEU A 1 93 ? -0.432 -5.415 49.731 1.00 10.56 91 LEU A CA 1
ATOM 742 C C . LEU A 1 93 ? -1.371 -6.274 48.873 1.00 10.16 91 LEU A C 1
ATOM 743 O O . LEU A 1 93 ? -0.983 -6.773 47.807 1.00 10.81 91 LEU A O 1
ATOM 748 N N . LEU A 1 94 ? -2.616 -6.435 49.299 1.00 9.44 92 LEU A N 1
ATOM 749 C CA . LEU A 1 94 ? -3.603 -7.203 48.511 1.00 9.96 92 LEU A CA 1
ATOM 750 C C . LEU A 1 94 ? -3.862 -6.564 47.168 1.00 10.29 92 LEU A C 1
ATOM 751 O O . LEU A 1 94 ? -3.957 -7.291 46.155 1.00 10.97 92 LEU A O 1
ATOM 756 N N . TYR A 1 95 ? -3.985 -5.212 47.135 1.00 10.47 93 TYR A N 1
ATOM 757 C CA . TYR A 1 95 ? -4.176 -4.531 45.848 1.00 11.19 93 TYR A CA 1
ATOM 758 C C . TYR A 1 95 ? -3.087 -4.866 44.854 1.00 10.48 93 TYR A C 1
ATOM 759 O O . TYR A 1 95 ? -3.357 -5.092 43.664 1.00 12.26 93 TYR A O 1
ATOM 768 N N . THR A 1 96 ? -1.844 -4.891 45.333 1.00 10.00 94 THR A N 1
ATOM 769 C CA . THR A 1 96 ? -0.779 -5.202 44.422 1.00 10.90 94 THR A CA 1
ATOM 770 C C . THR A 1 96 ? -0.694 -6.690 44.042 1.00 10.81 94 THR A C 1
ATOM 771 O O . THR A 1 96 ? -0.077 -6.993 43.002 1.00 12.49 94 THR A O 1
ATOM 775 N N . GLU A 1 97 ? -1.247 -7.549 44.875 1.00 10.94 95 GLU A N 1
ATOM 776 C CA . GLU A 1 97 ? -1.222 -8.997 44.796 1.00 12.04 95 GLU A CA 1
ATOM 777 C C . GLU A 1 97 ? 0.145 -9.605 45.105 1.00 10.38 95 GLU A C 1
ATOM 778 O O . GLU A 1 97 ? 0.390 -10.789 44.871 1.00 11.85 95 GLU A O 1
ATOM 784 N N . VAL A 1 98 ? 1.021 -8.968 45.779 1.00 11.10 96 VAL A N 1
ATOM 785 C CA . VAL A 1 98 ? 2.283 -9.384 46.277 1.00 10.02 96 VAL A CA 1
ATOM 786 C C . VAL A 1 98 ? 1.988 -10.455 47.325 1.00 9.40 96 VAL A C 1
ATOM 787 O O . VAL A 1 98 ? 2.841 -11.289 47.613 1.00 10.42 96 VAL A O 1
ATOM 791 N N . THR A 1 99 ? 0.786 -10.425 47.896 1.00 9.75 97 THR A N 1
ATOM 792 C CA . THR A 1 99 ? 0.322 -11.439 48.839 1.00 9.69 97 THR A CA 1
ATOM 793 C C . THR A 1 99 ? 0.349 -12.842 48.269 1.00 10.87 97 THR A C 1
ATOM 794 O O . THR A 1 99 ? 0.321 -13.793 49.068 1.00 11.57 97 THR A O 1
ATOM 798 N N . ARG A 1 100 ? 0.420 -13.022 46.945 1.00 11.03 98 ARG A N 1
ATOM 799 C CA . ARG A 1 100 ? 0.572 -14.317 46.332 1.00 12.32 98 ARG A CA 1
ATOM 800 C C . ARG A 1 100 ? 1.869 -14.989 46.831 1.00 11.47 98 ARG A C 1
ATOM 801 O O . ARG A 1 100 ? 2.007 -16.203 46.779 1.00 15.43 98 ARG A O 1
ATOM 809 N N . TYR A 1 101 ? 2.833 -14.183 47.248 1.00 11.92 99 TYR A N 1
ATOM 810 C CA . TYR A 1 101 ? 4.198 -14.620 47.532 1.00 12.32 99 TYR A CA 1
ATOM 811 C C . TYR A 1 101 ? 4.572 -14.561 49.014 1.00 12.67 99 TYR A C 1
ATOM 812 O O . TYR A 1 101 ? 5.773 -14.662 49.332 1.00 15.86 99 TYR A O 1
ATOM 821 N N . LEU A 1 102 ? 3.600 -14.331 49.873 1.00 12.11 100 LEU A N 1
ATOM 822 C CA . LEU A 1 102 ? 3.865 -14.182 51.320 1.00 12.31 100 LEU A CA 1
ATOM 823 C C . LEU A 1 102 ? 3.053 -15.140 52.138 1.00 11.92 100 LEU A C 1
ATOM 824 O O . LEU A 1 102 ? 1.905 -15.405 51.816 1.00 13.37 100 LEU A O 1
ATOM 829 N N . ASP A 1 103 ? 3.661 -15.664 53.188 1.00 11.10 101 ASP A N 1
ATOM 830 C CA . ASP A 1 103 ? 3.016 -16.542 54.131 1.00 11.93 101 ASP A CA 1
ATOM 831 C C . ASP A 1 103 ? 2.950 -15.850 55.497 1.00 11.21 101 ASP A C 1
ATOM 832 O O . ASP A 1 103 ? 3.802 -16.015 56.361 1.00 12.05 101 ASP A O 1
ATOM 837 N N . PHE A 1 104 ? 1.914 -15.041 55.684 1.00 11.98 102 PHE A N 1
ATOM 838 C CA . PHE A 1 104 ? 1.736 -14.398 56.980 1.00 11.20 102 PHE A CA 1
ATOM 839 C C . PHE A 1 104 ? 1.285 -15.428 57.994 1.00 11.80 102 PHE A C 1
ATOM 840 O O . PHE A 1 104 ? 0.437 -16.257 57.696 1.00 14.92 102 PHE A O 1
ATOM 848 N N . LYS A 1 105 ? 1.832 -15.364 59.187 1.00 10.07 103 LYS A N 1
ATOM 849 C CA . LYS A 1 105 ? 1.476 -16.191 60.336 1.00 10.64 103 LYS A CA 1
ATOM 850 C C . LYS A 1 105 ? 1.084 -15.290 61.477 1.00 9.83 103 LYS A C 1
ATOM 851 O O . LYS A 1 105 ? 1.774 -14.275 61.725 1.00 9.93 103 LYS A O 1
ATOM 857 N N . VAL A 1 106 ? 0.019 -15.642 62.165 1.00 11.08 104 VAL A N 1
ATOM 858 C CA . VAL A 1 106 ? -0.496 -14.846 63.292 1.00 10.77 104 VAL A CA 1
ATOM 859 C C . VAL A 1 106 ? 0.529 -14.814 64.425 1.00 10.07 104 VAL A C 1
ATOM 860 O O . VAL A 1 106 ? 1.115 -15.837 64.806 1.00 12.74 104 VAL A O 1
ATOM 864 N N . VAL A 1 107 ? 0.781 -13.608 64.943 1.00 9.78 105 VAL A N 1
ATOM 865 C CA . VAL A 1 107 ? 1.600 -13.394 66.141 1.00 9.60 105 VAL A CA 1
ATOM 866 C C . VAL A 1 107 ? 0.807 -13.893 67.353 1.00 9.48 105 VAL A C 1
ATOM 867 O O . VAL A 1 107 ? -0.390 -13.603 67.515 1.00 11.43 105 VAL A O 1
ATOM 871 N N . GLU A 1 108 ? 1.450 -14.682 68.191 1.00 10.05 106 GLU A N 1
ATOM 872 C CA . GLU A 1 108 ? 0.677 -15.375 69.230 1.00 10.79 106 GLU A CA 1
ATOM 873 C C . GLU A 1 108 ? 0.119 -14.439 70.306 1.00 11.92 106 GLU A C 1
ATOM 874 O O . GLU A 1 108 ? -1.095 -14.516 70.622 1.00 15.83 106 GLU A O 1
ATOM 880 N N . GLY A 1 109 ? 0.909 -13.522 70.825 1.00 11.06 107 GLY A N 1
ATOM 881 C CA . GLY A 1 109 ? 0.537 -12.728 71.937 1.00 13.12 107 GLY A CA 1
ATOM 882 C C . GLY A 1 109 ? 0.643 -11.228 71.749 1.00 10.17 107 GLY A C 1
ATOM 883 O O . GLY A 1 109 ? 1.402 -10.744 70.919 1.00 10.18 107 GLY A O 1
ATOM 884 N N . SER A 1 110 ? -0.097 -10.512 72.594 1.00 10.20 108 SER A N 1
ATOM 885 C CA . SER A 1 110 ? -0.078 -9.069 72.581 1.00 9.17 108 SER A CA 1
ATOM 886 C C . SER A 1 110 ? -0.204 -8.568 74.012 1.00 9.63 108 SER A C 1
ATOM 887 O O . SER A 1 110 ? -1.185 -8.870 74.696 1.00 9.86 108 SER A O 1
ATOM 890 N N . PHE A 1 111 ? 0.829 -7.840 74.456 1.00 9.26 109 PHE A N 1
ATOM 891 C CA . PHE A 1 111 ? 0.968 -7.434 75.845 1.00 8.87 109 PHE A CA 1
ATOM 892 C C . PHE A 1 111 ? 1.241 -5.933 76.010 1.00 8.88 109 PHE A C 1
ATOM 893 O O . PHE A 1 111 ? 1.697 -5.272 75.078 1.00 9.82 109 PHE A O 1
ATOM 901 N N . VAL A 1 112 ? 0.972 -5.464 77.239 1.00 9.55 110 VAL A N 1
ATOM 902 C CA . VAL A 1 112 ? 1.252 -4.068 77.582 1.00 8.83 110 VAL A CA 1
ATOM 903 C C . VAL A 1 112 ? 1.823 -4.040 78.978 1.00 8.93 110 VAL A C 1
ATOM 904 O O . VAL A 1 112 ? 1.427 -4.802 79.874 1.00 10.11 110 VAL A O 1
ATOM 908 N N . TYR A 1 113 ? 2.759 -3.125 79.200 1.00 9.42 111 TYR A N 1
ATOM 909 C CA . TYR A 1 113 ? 3.407 -2.905 80.495 1.00 9.50 111 TYR A CA 1
ATOM 910 C C . TYR A 1 113 ? 2.570 -1.911 81.323 1.00 10.45 111 TYR A C 1
ATOM 911 O O . TYR A 1 113 ? 2.202 -0.829 80.854 1.00 10.87 111 TYR A O 1
ATOM 920 N N . LYS A 1 114 ? 2.366 -2.286 82.576 1.00 10.65 112 LYS A N 1
ATOM 921 C CA . LYS A 1 114 ? 1.654 -1.428 83.532 1.00 12.93 112 LYS A CA 1
ATOM 922 C C . LYS A 1 114 ? 2.237 -1.694 84.902 1.00 14.90 112 LYS A C 1
ATOM 923 O O . LYS A 1 114 ? 2.298 -2.808 85.390 1.00 16.30 112 LYS A O 1
ATOM 929 N N . GLY A 1 115 ? 2.771 -0.742 85.609 1.00 18.75 113 GLY A N 1
ATOM 930 C CA . GLY A 1 115 ? 3.212 -0.807 86.967 1.00 20.73 113 GLY A CA 1
ATOM 931 C C . GLY A 1 115 ? 4.261 -1.869 87.171 1.00 19.89 113 GLY A C 1
ATOM 932 O O . GLY A 1 115 ? 4.276 -2.516 88.212 1.00 23.89 113 GLY A O 1
ATOM 933 N N . GLY A 1 116 ? 5.208 -2.055 86.235 1.00 19.88 114 GLY A N 1
ATOM 934 C CA . GLY A 1 116 ? 6.279 -2.984 86.456 1.00 21.39 114 GLY A CA 1
ATOM 935 C C . GLY A 1 116 ? 6.147 -4.335 85.816 1.00 19.21 114 GLY A C 1
ATOM 936 O O . GLY A 1 116 ? 7.111 -5.091 85.920 1.00 19.38 114 GLY A O 1
ATOM 937 N N . LYS A 1 117 ? 5.038 -4.679 85.195 1.00 15.00 115 LYS A N 1
ATOM 938 C CA . LYS A 1 117 ? 4.646 -6.018 84.830 1.00 16.63 115 LYS A CA 1
ATOM 939 C C . LYS A 1 117 ? 3.960 -5.925 83.466 1.00 12.68 115 LYS A C 1
ATOM 940 O O . LYS A 1 117 ? 3.390 -4.879 83.152 1.00 12.38 115 LYS A O 1
ATOM 946 N N . ILE A 1 118 ? 4.026 -6.985 82.689 1.00 13.12 116 ILE A N 1
ATOM 947 C CA . ILE A 1 118 ? 3.244 -7.035 81.454 1.00 11.52 116 ILE A CA 1
ATOM 948 C C . ILE A 1 118 ? 1.998 -7.890 81.613 1.00 11.62 116 ILE A C 1
ATOM 949 O O . ILE A 1 118 ? 1.968 -8.872 82.387 1.00 13.09 116 ILE A O 1
ATOM 954 N N . TYR A 1 119 ? 0.965 -7.545 80.818 1.00 10.96 117 TYR A N 1
ATOM 955 C CA . TYR A 1 119 ? -0.334 -8.135 80.834 1.00 10.68 117 TYR A CA 1
ATOM 956 C C . TYR A 1 119 ? -0.852 -8.303 79.411 1.00 10.25 117 TYR A C 1
ATOM 957 O O . TYR A 1 119 ? -0.566 -7.481 78.545 1.00 10.65 117 TYR A O 1
ATOM 966 N N . LYS A 1 120 ? -1.706 -9.310 79.211 1.00 11.06 118 LYS A N 1
ATOM 967 C CA . LYS A 1 120 ? -2.397 -9.426 77.921 1.00 11.34 118 LYS A CA 1
ATOM 968 C C . LYS A 1 120 ? -3.206 -8.175 77.659 1.00 10.86 118 LYS A C 1
ATOM 969 O O . LYS A 1 120 ? -3.907 -7.670 78.521 1.00 11.93 118 LYS A O 1
ATOM 975 N N . VAL A 1 121 ? -3.214 -7.696 76.415 1.00 10.10 119 VAL A N 1
ATOM 976 C CA . VAL A 1 121 ? -4.074 -6.568 76.029 1.00 10.14 119 VAL A CA 1
ATOM 977 C C . VAL A 1 121 ? -5.511 -7.027 75.830 1.00 10.71 119 VAL A C 1
ATOM 978 O O . VAL A 1 121 ? -5.733 -7.906 74.950 1.00 12.22 119 VAL A O 1
ATOM 982 N N . PRO A 1 122 ? -6.480 -6.584 76.589 1.00 10.34 120 PRO A N 1
ATOM 983 C CA . PRO A 1 122 ? -7.844 -7.067 76.433 1.00 11.15 120 PRO A CA 1
ATOM 984 C C . PRO A 1 122 ? -8.636 -6.268 75.439 1.00 10.82 120 PRO A C 1
ATOM 985 O O . PRO A 1 122 ? -8.678 -5.045 75.502 1.00 12.77 120 PRO A O 1
ATOM 989 N N . SER A 1 123 ? -9.272 -6.959 74.477 1.00 11.47 121 SER A N 1
ATOM 990 C CA . SER A 1 123 ? -10.024 -6.267 73.445 1.00 12.08 121 SER A CA 1
ATOM 991 C C . SER A 1 123 ? -11.424 -6.819 73.231 1.00 13.78 121 SER A C 1
ATOM 992 O O . SER A 1 123 ? -12.115 -6.432 72.251 1.00 16.89 121 SER A O 1
ATOM 995 N N . THR A 1 124 ? -11.849 -7.724 74.082 1.00 13.56 122 THR A N 1
ATOM 996 C CA . THR A 1 124 ? -13.223 -8.214 74.036 1.00 17.65 122 THR A CA 1
ATOM 997 C C . THR A 1 124 ? -13.766 -8.145 75.471 1.00 15.72 122 THR A C 1
ATOM 998 O O . THR A 1 124 ? -13.030 -8.012 76.466 1.00 15.72 122 THR A O 1
ATOM 1002 N N . GLU A 1 125 ? -15.089 -8.183 75.536 1.00 19.58 123 GLU A N 1
ATOM 1003 C CA . GLU A 1 125 ? -15.726 -8.109 76.852 1.00 20.64 123 GLU A CA 1
ATOM 1004 C C . GLU A 1 125 ? -15.253 -9.250 77.755 1.00 19.49 123 GLU A C 1
ATOM 1005 O O . GLU A 1 125 ? -14.988 -9.029 78.954 1.00 19.75 123 GLU A O 1
ATOM 1011 N N . THR A 1 126 ? -15.093 -10.451 77.215 1.00 21.87 124 THR A N 1
ATOM 1012 C CA . THR A 1 126 ? -14.619 -11.592 77.980 1.00 21.12 124 THR A CA 1
ATOM 1013 C C . THR A 1 126 ? -13.217 -11.421 78.502 1.00 19.19 124 THR A C 1
ATOM 1014 O O . THR A 1 126 ? -12.924 -11.633 79.682 1.00 21.22 124 THR A O 1
ATOM 1018 N N . GLU A 1 127 ? -12.208 -11.026 77.786 1.00 19.96 125 GLU A N 1
ATOM 1019 C CA . GLU A 1 127 ? -10.874 -10.623 78.084 1.00 16.21 125 GLU A CA 1
ATOM 1020 C C . GLU A 1 127 ? -10.862 -9.525 79.129 1.00 15.00 125 GLU A C 1
ATOM 1021 O O . GLU A 1 127 ? -10.063 -9.602 80.070 1.00 16.12 125 GLU A O 1
ATOM 1027 N N . ALA A 1 128 ? -11.731 -8.506 79.029 1.00 14.77 126 ALA A N 1
ATOM 1028 C CA . ALA A 1 128 ? -11.806 -7.481 80.029 1.00 14.04 126 ALA A CA 1
ATOM 1029 C C . ALA A 1 128 ? -12.094 -8.057 81.414 1.00 15.04 126 ALA A C 1
ATOM 1030 O O . ALA A 1 128 ? -11.461 -7.674 82.395 1.00 15.45 126 ALA A O 1
ATOM 1032 N N . LEU A 1 129 ? -13.088 -8.954 81.466 1.00 16.71 127 LEU A N 1
ATOM 1033 C CA . LEU A 1 129 ? -13.508 -9.516 82.744 1.00 16.91 127 LEU A CA 1
ATOM 1034 C C . LEU A 1 129 ? -12.487 -10.497 83.284 1.00 17.98 127 LEU A C 1
ATOM 1035 O O . LEU A 1 129 ? -12.485 -10.751 84.494 1.00 20.09 127 LEU A O 1
ATOM 1040 N N . ALA A 1 130 ? -11.575 -11.046 82.475 1.00 17.09 128 ALA A N 1
ATOM 1041 C CA . ALA A 1 130 ? -10.524 -11.898 83.000 1.00 18.13 128 ALA A CA 1
ATOM 1042 C C . ALA A 1 130 ? -9.225 -11.142 83.297 1.00 16.21 128 ALA A C 1
ATOM 1043 O O . ALA A 1 130 ? -8.278 -11.729 83.835 1.00 19.49 128 ALA A O 1
ATOM 1045 N N . SER A 1 131 ? -9.135 -9.878 82.932 1.00 16.79 129 SER A N 1
ATOM 1046 C CA . SER A 1 131 ? -7.872 -9.184 82.939 1.00 14.50 129 SER A CA 1
ATOM 1047 C C . SER A 1 131 ? -7.373 -8.861 84.338 1.00 15.51 129 SER A C 1
ATOM 1048 O O . SER A 1 131 ? -8.144 -8.451 85.191 1.00 19.34 129 SER A O 1
ATOM 1051 N N . ASN A 1 132 ? -6.067 -9.001 84.583 1.00 14.36 130 ASN A N 1
ATOM 1052 C CA . ASN A 1 132 ? -5.424 -8.588 85.805 1.00 14.32 130 ASN A CA 1
ATOM 1053 C C . ASN A 1 132 ? -4.871 -7.175 85.705 1.00 13.60 130 ASN A C 1
ATOM 1054 O O . ASN A 1 132 ? -4.284 -6.665 86.675 1.00 14.54 130 ASN A O 1
ATOM 1059 N N . LEU A 1 133 ? -5.081 -6.492 84.579 1.00 12.38 131 LEU A N 1
ATOM 1060 C CA . LEU A 1 133 ? -4.666 -5.119 84.398 1.00 13.70 131 LEU A CA 1
ATOM 1061 C C . LEU A 1 133 ? -5.416 -4.121 85.260 1.00 12.97 131 LEU A C 1
ATOM 1062 O O . LEU A 1 133 ? -4.927 -3.008 85.473 1.00 15.28 131 LEU A O 1
ATOM 1067 N N . MET A 1 134 ? -6.603 -4.479 85.655 1.00 12.25 132 MET A N 1
ATOM 1068 C CA . MET A 1 134 ? -7.564 -3.646 86.348 1.00 13.73 132 MET A CA 1
ATOM 1069 C C . MET A 1 134 ? -8.149 -4.401 87.543 1.00 12.90 132 MET A C 1
ATOM 1070 O O . MET A 1 134 ? -8.223 -5.621 87.513 1.00 15.65 132 MET A O 1
ATOM 1075 N N . GLY A 1 135 ? -8.595 -3.639 88.509 1.00 14.05 133 GLY A N 1
ATOM 1076 C CA . GLY A 1 135 ? -9.319 -4.230 89.631 1.00 13.70 133 GLY A CA 1
ATOM 1077 C C . GLY A 1 135 ? -10.759 -4.521 89.221 1.00 13.20 133 GLY A C 1
ATOM 1078 O O . GLY A 1 135 ? -11.269 -4.174 88.171 1.00 14.11 133 GLY A O 1
ATOM 1079 N N . MET A 1 136 ? -11.462 -5.219 90.133 1.00 14.41 134 MET A N 1
ATOM 1080 C CA . MET A 1 136 ? -12.794 -5.700 89.929 1.00 14.88 134 MET A CA 1
ATOM 1081 C C . MET A 1 136 ? -13.757 -4.655 89.372 1.00 13.83 134 MET A C 1
ATOM 1082 O O . MET A 1 136 ? -14.429 -4.912 88.371 1.00 15.79 134 MET A O 1
ATOM 1087 N N . PHE A 1 137 ? -13.886 -3.509 90.012 1.00 12.94 135 PHE A N 1
ATOM 1088 C CA . PHE A 1 137 ? -14.794 -2.501 89.553 1.00 13.67 135 PHE A CA 1
ATOM 1089 C C . PHE A 1 137 ? -14.377 -1.877 88.225 1.00 14.17 135 PHE A C 1
ATOM 1090 O O . PHE A 1 137 ? -15.193 -1.708 87.319 1.00 14.22 135 PHE A O 1
ATOM 1098 N N . GLU A 1 138 ? -13.102 -1.531 88.092 1.00 12.60 136 GLU A N 1
ATOM 1099 C CA . GLU A 1 138 ? -12.684 -0.858 86.836 1.00 13.14 136 GLU A CA 1
ATOM 1100 C C . GLU A 1 138 ? -12.733 -1.794 85.658 1.00 13.00 136 GLU A C 1
ATOM 1101 O O . GLU A 1 138 ? -13.081 -1.358 84.551 1.00 12.83 136 GLU A O 1
ATOM 1107 N N . LYS A 1 139 ? -12.455 -3.094 85.865 1.00 12.73 137 LYS A N 1
ATOM 1108 C CA . LYS A 1 139 ? -12.534 -3.972 84.678 1.00 13.90 137 LYS A CA 1
ATOM 1109 C C . LYS A 1 139 ? -13.975 -4.061 84.172 1.00 13.17 137 LYS A C 1
ATOM 1110 O O . LYS A 1 139 ? -14.216 -4.217 82.979 1.00 14.14 137 LYS A O 1
ATOM 1116 N N . ARG A 1 140 ? -14.973 -3.930 85.073 1.00 14.68 138 ARG A N 1
ATOM 1117 C CA . ARG A 1 140 ? -16.356 -3.973 84.625 1.00 13.66 138 ARG A CA 1
ATOM 1118 C C . ARG A 1 140 ? -16.729 -2.669 83.913 1.00 12.64 138 ARG A C 1
ATOM 1119 O O . ARG A 1 140 ? -17.513 -2.687 82.944 1.00 13.95 138 ARG A O 1
ATOM 1127 N N . ARG A 1 141 ? -16.144 -1.526 84.332 1.00 12.86 139 ARG A N 1
ATOM 1128 C CA . ARG A 1 141 ? -16.356 -0.304 83.573 1.00 12.19 139 ARG A CA 1
ATOM 1129 C C . ARG A 1 141 ? -15.717 -0.392 82.184 1.00 11.75 139 ARG A C 1
ATOM 1130 O O . ARG A 1 141 ? -16.259 0.021 81.183 1.00 12.88 139 ARG A O 1
ATOM 1138 N N . PHE A 1 142 ? -14.537 -0.998 82.130 1.00 11.67 140 PHE A N 1
ATOM 1139 C CA . PHE A 1 142 ? -13.847 -1.217 80.853 1.00 11.16 140 PHE A CA 1
ATOM 1140 C C . PHE A 1 142 ? -14.628 -2.156 79.946 1.00 10.68 140 PHE A C 1
ATOM 1141 O O . PHE A 1 142 ? -14.697 -1.927 78.726 1.00 11.06 140 PHE A O 1
ATOM 1149 N N . ARG A 1 143 ? -15.228 -3.190 80.516 1.00 11.97 141 ARG A N 1
ATOM 1150 C CA . ARG A 1 143 ? -16.115 -4.063 79.740 1.00 11.20 141 ARG A CA 1
ATOM 1151 C C . ARG A 1 143 ? -17.234 -3.244 79.107 1.00 12.03 141 ARG A C 1
ATOM 1152 O O . ARG A 1 143 ? -17.561 -3.422 77.928 1.00 12.18 141 ARG A O 1
ATOM 1160 N N . LYS A 1 144 ? -17.848 -2.343 79.887 1.00 12.27 142 LYS A N 1
ATOM 1161 C CA . LYS A 1 144 ? -18.889 -1.485 79.319 1.00 12.43 142 LYS A CA 1
ATOM 1162 C C . LYS A 1 144 ? -18.380 -0.583 78.205 1.00 11.56 142 LYS A C 1
ATOM 1163 O O . LYS A 1 144 ? -19.059 -0.363 77.173 1.00 12.67 142 LYS A O 1
ATOM 1169 N N . PHE A 1 145 ? -17.208 -0.017 78.395 1.00 11.10 143 PHE A N 1
ATOM 1170 C CA . PHE A 1 145 ? -16.547 0.763 77.350 1.00 10.82 143 PHE A CA 1
ATOM 1171 C C . PHE A 1 145 ? -16.345 -0.062 76.062 1.00 9.86 143 PHE A C 1
ATOM 1172 O O . PHE A 1 145 ? -16.669 0.407 74.980 1.00 10.66 143 PHE A O 1
ATOM 1180 N N . LEU A 1 146 ? -15.835 -1.301 76.214 1.00 10.39 144 LEU A N 1
ATOM 1181 C CA . LEU A 1 146 ? -15.645 -2.131 75.001 1.00 10.38 144 LEU A CA 1
ATOM 1182 C C . LEU A 1 146 ? -16.972 -2.429 74.327 1.00 10.53 144 LEU A C 1
ATOM 1183 O O . LEU A 1 146 ? -17.064 -2.518 73.096 1.00 11.34 144 LEU A O 1
ATOM 1188 N N . VAL A 1 147 ? -18.033 -2.680 75.097 1.00 10.90 145 VAL A N 1
ATOM 1189 C CA . VAL A 1 147 ? -19.341 -2.925 74.527 1.00 11.18 145 VAL A CA 1
ATOM 1190 C C . VAL A 1 147 ? -19.817 -1.707 73.754 1.00 11.18 145 VAL A C 1
ATOM 1191 O O . VAL A 1 147 ? -20.401 -1.853 72.653 1.00 11.86 145 VAL A O 1
ATOM 1195 N N . PHE A 1 148 ? -19.577 -0.505 74.255 1.00 10.72 146 PHE A N 1
ATOM 1196 C CA . PHE A 1 148 ? -19.910 0.734 73.579 1.00 11.17 146 PHE A CA 1
ATOM 1197 C C . PHE A 1 148 ? -19.174 0.818 72.265 1.00 9.93 146 PHE A C 1
ATOM 1198 O O . PHE A 1 148 ? -19.740 1.139 71.222 1.00 10.89 146 PHE A O 1
ATOM 1206 N N . VAL A 1 149 ? -17.873 0.552 72.274 1.00 10.52 147 VAL A N 1
ATOM 1207 C CA . VAL A 1 149 ? -17.071 0.659 71.058 1.00 10.82 147 VAL A CA 1
ATOM 1208 C C . VAL A 1 149 ? -17.522 -0.354 70.040 1.00 10.39 147 VAL A C 1
ATOM 1209 O O . VAL A 1 149 ? -17.629 -0.043 68.842 1.00 11.56 147 VAL A O 1
ATOM 1213 N N . ALA A 1 150 ? -17.767 -1.604 70.451 1.00 10.89 148 ALA A N 1
ATOM 1214 C CA . ALA A 1 150 ? -18.188 -2.624 69.518 1.00 11.07 148 ALA A CA 1
ATOM 1215 C C . ALA A 1 150 ? -19.547 -2.307 68.862 1.00 11.90 148 ALA A C 1
ATOM 1216 O O . ALA A 1 150 ? -19.745 -2.529 67.667 1.00 14.38 148 ALA A O 1
ATOM 1218 N N . ASN A 1 151 ? -20.479 -1.855 69.668 1.00 10.96 149 ASN A N 1
ATOM 1219 C CA . ASN A 1 151 ? -21.824 -1.513 69.177 1.00 11.75 149 ASN A CA 1
ATOM 1220 C C . ASN A 1 151 ? -21.895 -0.216 68.403 1.00 11.88 149 ASN A C 1
ATOM 1221 O O . ASN A 1 151 ? -22.854 0.061 67.688 1.00 13.17 149 ASN A O 1
ATOM 1226 N N . PHE A 1 152 ? -20.881 0.634 68.517 1.00 11.26 150 PHE A N 1
ATOM 1227 C CA . PHE A 1 152 ? -20.902 1.930 67.852 1.00 11.28 150 PHE A CA 1
ATOM 1228 C C . PHE A 1 152 ? -21.053 1.759 66.330 1.00 11.64 150 PHE A C 1
ATOM 1229 O O . PHE A 1 152 ? -20.369 0.959 65.707 1.00 13.08 150 PHE A O 1
ATOM 1237 N N . ASP A 1 153 ? -21.779 2.596 65.677 1.00 14.78 151 ASP A N 1
ATOM 1238 C CA . ASP A 1 153 ? -22.205 2.542 64.302 1.00 13.01 151 ASP A CA 1
ATOM 1239 C C . ASP A 1 153 ? -22.382 4.008 63.914 1.00 13.44 151 ASP A C 1
ATOM 1240 O O . ASP A 1 153 ? -23.319 4.664 64.404 1.00 14.07 151 ASP A O 1
ATOM 1245 N N . GLU A 1 154 ? -21.474 4.520 63.111 1.00 15.70 152 GLU A N 1
ATOM 1246 C CA . GLU A 1 154 ? -21.471 5.872 62.661 1.00 19.98 152 GLU A CA 1
ATOM 1247 C C . GLU A 1 154 ? -22.782 6.382 62.096 1.00 17.97 152 GLU A C 1
ATOM 1248 O O . GLU A 1 154 ? -23.006 7.597 62.154 1.00 19.68 152 GLU A O 1
ATOM 1254 N N . ASN A 1 155 ? -23.569 5.456 61.535 1.00 17.20 153 ASN A N 1
ATOM 1255 C CA . ASN A 1 155 ? -24.829 5.838 60.918 1.00 19.23 153 ASN A CA 1
ATOM 1256 C C . ASN A 1 155 ? -26.070 5.732 61.799 1.00 20.75 153 ASN A C 1
ATOM 1257 O O . ASN A 1 155 ? -27.187 5.925 61.308 1.00 29.21 153 ASN A O 1
ATOM 1262 N N . ASP A 1 156 ? -25.832 5.426 63.075 1.00 15.59 154 ASP A N 1
ATOM 1263 C CA . ASP A 1 156 ? -26.969 5.262 63.988 1.00 15.18 154 ASP A CA 1
ATOM 1264 C C . ASP A 1 156 ? -26.723 5.995 65.292 1.00 13.32 154 ASP A C 1
ATOM 1265 O O . ASP A 1 156 ? -26.044 5.464 66.176 1.00 13.51 154 ASP A O 1
ATOM 1270 N N . PRO A 1 157 ? -27.236 7.219 65.388 1.00 13.24 155 PRO A N 1
ATOM 1271 C CA . PRO A 1 157 ? -27.006 8.031 66.599 1.00 11.75 155 PRO A CA 1
ATOM 1272 C C . PRO A 1 157 ? -27.404 7.390 67.909 1.00 11.69 155 PRO A C 1
ATOM 1273 O O . PRO A 1 157 ? -26.832 7.809 68.933 1.00 12.22 155 PRO A O 1
ATOM 1277 N N . LYS A 1 158 ? -28.317 6.413 67.932 1.00 12.20 156 LYS A N 1
ATOM 1278 C CA . LYS A 1 158 ? -28.637 5.753 69.212 1.00 11.82 156 LYS A CA 1
ATOM 1279 C C . LYS A 1 158 ? -27.380 5.101 69.804 1.00 12.47 156 LYS A C 1
ATOM 1280 O O . LYS A 1 158 ? -27.228 5.043 71.023 1.00 13.68 156 LYS A O 1
ATOM 1286 N N . THR A 1 159 ? -26.523 4.565 68.907 1.00 11.64 157 THR A N 1
ATOM 1287 C CA . THR A 1 159 ? -25.327 3.890 69.416 1.00 11.66 157 THR A CA 1
ATOM 1288 C C . THR A 1 159 ? -24.258 4.849 69.931 1.00 10.61 157 THR A C 1
ATOM 1289 O O . THR A 1 159 ? -23.241 4.423 70.483 1.00 12.06 157 THR A O 1
ATOM 1293 N N . PHE A 1 160 ? -24.443 6.151 69.721 1.00 10.78 158 PHE A N 1
ATOM 1294 C CA . PHE A 1 160 ? -23.464 7.133 70.179 1.00 10.55 158 PHE A CA 1
ATOM 1295 C C . PHE A 1 160 ? -23.528 7.322 71.693 1.00 10.30 158 PHE A C 1
ATOM 1296 O O . PHE A 1 160 ? -22.613 7.940 72.267 1.00 10.96 158 PHE A O 1
ATOM 1304 N N . GLU A 1 161 ? -24.579 6.893 72.355 1.00 11.13 159 GLU A N 1
ATOM 1305 C CA . GLU A 1 161 ? -24.752 7.140 73.793 1.00 12.54 159 GLU A CA 1
ATOM 1306 C C . GLU A 1 161 ? -24.512 8.609 74.148 1.00 11.63 159 GLU A C 1
ATOM 1307 O O . GLU A 1 161 ? -23.871 8.935 75.166 1.00 13.28 159 GLU A O 1
ATOM 1313 N N . GLY A 1 162 ? -25.057 9.497 73.322 1.00 11.16 160 GLY A N 1
ATOM 1314 C CA . GLY A 1 162 ? -25.028 10.912 73.607 1.00 11.18 160 GLY A CA 1
ATOM 1315 C C . GLY A 1 162 ? -23.755 11.622 73.241 1.00 11.70 160 GLY A C 1
ATOM 1316 O O . GLY A 1 162 ? -23.693 12.850 73.404 1.00 14.95 160 GLY A O 1
ATOM 1317 N N . VAL A 1 163 ? -22.742 10.925 72.730 1.00 11.07 161 VAL A N 1
ATOM 1318 C CA . VAL A 1 163 ? -21.515 11.592 72.289 1.00 12.61 161 VAL A CA 1
ATOM 1319 C C . VAL A 1 163 ? -21.731 12.028 70.851 1.00 12.29 161 VAL A C 1
ATOM 1320 O O . VAL A 1 163 ? -22.502 11.502 70.051 1.00 13.57 161 VAL A O 1
ATOM 1324 N N . ASP A 1 164 ? -21.046 13.060 70.451 1.00 13.16 162 ASP A N 1
ATOM 1325 C CA . ASP A 1 164 ? -20.927 13.585 69.102 1.00 12.01 162 ASP A CA 1
ATOM 1326 C C . ASP A 1 164 ? -19.623 13.060 68.520 1.00 11.87 162 ASP A C 1
ATOM 1327 O O . ASP A 1 164 ? -18.552 13.536 68.942 1.00 13.16 162 ASP A O 1
ATOM 1332 N N . PRO A 1 165 ? -19.619 12.067 67.649 1.00 11.90 163 PRO A N 1
ATOM 1333 C CA . PRO A 1 165 ? -18.350 11.538 67.154 1.00 13.26 163 PRO A CA 1
ATOM 1334 C C . PRO A 1 165 ? -17.426 12.556 66.522 1.00 14.31 163 PRO A C 1
ATOM 1335 O O . PRO A 1 165 ? -16.200 12.374 66.487 1.00 14.67 163 PRO A O 1
ATOM 1339 N N . GLN A 1 166 ? -17.996 13.649 66.009 1.00 14.66 164 GLN A N 1
ATOM 1340 C CA . GLN A 1 166 ? -17.197 14.672 65.332 1.00 16.70 164 GLN A CA 1
ATOM 1341 C C . GLN A 1 166 ? -16.675 15.738 66.274 1.00 16.73 164 GLN A C 1
ATOM 1342 O O . GLN A 1 166 ? -15.841 16.555 65.835 1.00 19.79 164 GLN A O 1
ATOM 1348 N N . ASN A 1 167 ? -17.086 15.754 67.527 1.00 15.02 165 ASN A N 1
ATOM 1349 C CA . ASN A 1 167 ? -16.661 16.859 68.410 1.00 16.13 165 ASN A CA 1
ATOM 1350 C C . ASN A 1 167 ? -16.352 16.407 69.838 1.00 15.23 165 ASN A C 1
ATOM 1351 O O . ASN A 1 167 ? -15.481 17.001 70.454 1.00 19.38 165 ASN A O 1
ATOM 1356 N N . THR A 1 168 ? -17.017 15.421 70.415 1.00 13.08 166 THR A N 1
ATOM 1357 C CA . THR A 1 168 ? -16.728 15.004 71.788 1.00 11.88 166 THR A CA 1
ATOM 1358 C C . THR A 1 168 ? -15.351 14.396 71.831 1.00 11.58 166 THR A C 1
ATOM 1359 O O . THR A 1 168 ? -15.055 13.500 71.031 1.00 12.64 166 THR A O 1
ATOM 1363 N N . SER A 1 169 ? -14.499 14.883 72.722 1.00 11.76 167 SER A N 1
ATOM 1364 C CA . SER A 1 169 ? -13.131 14.420 72.765 1.00 12.73 167 SER A CA 1
ATOM 1365 C C . SER A 1 169 ? -13.052 13.014 73.347 1.00 11.82 167 SER A C 1
ATOM 1366 O O . SER A 1 169 ? -13.911 12.545 74.060 1.00 11.60 167 SER A O 1
ATOM 1369 N N . MET A 1 170 ? -11.957 12.308 73.008 1.00 11.37 168 MET A N 1
ATOM 1370 C CA . MET A 1 170 ? -11.805 10.981 73.612 1.00 11.39 168 MET A CA 1
ATOM 1371 C C . MET A 1 170 ? -11.623 11.114 75.115 1.00 10.90 168 MET A C 1
ATOM 1372 O O . MET A 1 170 ? -12.060 10.221 75.857 1.00 12.44 168 MET A O 1
ATOM 1377 N N . ARG A 1 171 ? -10.995 12.181 75.623 1.00 12.09 169 ARG A N 1
ATOM 1378 C CA . ARG A 1 171 ? -10.892 12.393 77.057 1.00 13.12 169 ARG A CA 1
ATOM 1379 C C . ARG A 1 171 ? -12.276 12.346 77.690 1.00 12.32 169 ARG A C 1
ATOM 1380 O O . ARG A 1 171 ? -12.470 11.717 78.748 1.00 14.27 169 ARG A O 1
ATOM 1388 N N . ASP A 1 172 ? -13.258 12.988 77.048 1.00 12.14 170 ASP A N 1
ATOM 1389 C CA . ASP A 1 172 ? -14.627 12.965 77.591 1.00 12.81 170 ASP A CA 1
ATOM 1390 C C . ASP A 1 172 ? -15.299 11.614 77.466 1.00 12.37 170 ASP A C 1
ATOM 1391 O O . ASP A 1 172 ? -16.112 11.230 78.352 1.00 14.74 170 ASP A O 1
ATOM 1396 N N . VAL A 1 173 ? -14.991 10.823 76.413 1.00 12.57 171 VAL A N 1
ATOM 1397 C CA . VAL A 1 173 ? -15.499 9.478 76.341 1.00 12.41 171 VAL A CA 1
ATOM 1398 C C . VAL A 1 173 ? -14.916 8.640 77.496 1.00 12.96 171 VAL A C 1
ATOM 1399 O O . VAL A 1 173 ? -15.652 7.880 78.148 1.00 13.99 171 VAL A O 1
ATOM 1403 N N . TYR A 1 174 ? -13.617 8.737 77.743 1.00 11.92 172 TYR A N 1
ATOM 1404 C CA . TYR A 1 174 ? -13.072 7.959 78.861 1.00 12.95 172 TYR A CA 1
ATOM 1405 C C . TYR A 1 174 ? -13.756 8.360 80.164 1.00 14.68 172 TYR A C 1
ATOM 1406 O O . TYR A 1 174 ? -14.043 7.518 81.004 1.00 15.38 172 TYR A O 1
ATOM 1415 N N . ARG A 1 175 ? -14.040 9.657 80.368 1.00 14.96 173 ARG A N 1
ATOM 1416 C CA . ARG A 1 175 ? -14.683 10.178 81.568 1.00 16.05 173 ARG A CA 1
ATOM 1417 C C . ARG A 1 175 ? -16.077 9.566 81.706 1.00 15.02 173 ARG A C 1
ATOM 1418 O O . ARG A 1 175 ? -16.556 9.266 82.829 1.00 14.84 173 ARG A O 1
ATOM 1426 N N . LYS A 1 176 ? -16.775 9.362 80.592 1.00 17.94 174 LYS A N 1
ATOM 1427 C CA . LYS A 1 176 ? -18.096 8.740 80.637 1.00 18.84 174 LYS A CA 1
ATOM 1428 C C . LYS A 1 176 ? -18.042 7.369 81.314 1.00 18.03 174 LYS A C 1
ATOM 1429 O O . LYS A 1 176 ? -19.051 6.997 81.940 1.00 22.10 174 LYS A O 1
ATOM 1435 N N . PHE A 1 177 ? -16.958 6.615 81.202 1.00 17.16 175 PHE A N 1
ATOM 1436 C CA . PHE A 1 177 ? -16.746 5.291 81.790 1.00 17.99 175 PHE A CA 1
ATOM 1437 C C . PHE A 1 177 ? -15.858 5.300 83.017 1.00 17.43 175 PHE A C 1
ATOM 1438 O O . PHE A 1 177 ? -15.464 4.275 83.597 1.00 19.06 175 PHE A O 1
ATOM 1446 N N . ASP A 1 178 ? -15.511 6.506 83.459 1.00 16.55 176 ASP A N 1
ATOM 1447 C CA . ASP A 1 178 ? -14.669 6.760 84.617 1.00 16.35 176 ASP A CA 1
ATOM 1448 C C . ASP A 1 178 ? -13.392 5.880 84.550 1.00 14.92 176 ASP A C 1
ATOM 1449 O O . ASP A 1 178 ? -13.089 5.200 85.514 1.00 18.61 176 ASP A O 1
ATOM 1454 N N . LEU A 1 179 ? -12.703 5.946 83.416 1.00 12.79 177 LEU A N 1
ATOM 1455 C CA . LEU A 1 179 ? -11.476 5.145 83.258 1.00 12.16 177 LEU A CA 1
ATOM 1456 C C . LEU A 1 179 ? -10.274 5.939 83.733 1.00 12.69 177 LEU A C 1
ATOM 1457 O O . LEU A 1 179 ? -10.095 7.109 83.346 1.00 15.48 177 LEU A O 1
ATOM 1462 N N . GLY A 1 180 ? -9.439 5.319 84.539 1.00 13.70 178 GLY A N 1
ATOM 1463 C CA . GLY A 1 180 ? -8.297 5.991 85.119 1.00 14.94 178 GLY A CA 1
ATOM 1464 C C . GLY A 1 180 ? -7.143 6.025 84.151 1.00 13.59 178 GLY A C 1
ATOM 1465 O O . GLY A 1 180 ? -7.091 5.501 83.050 1.00 12.51 178 GLY A O 1
ATOM 1466 N N . GLN A 1 181 ? -6.076 6.716 84.624 1.00 13.32 179 GLN A N 1
ATOM 1467 C CA . GLN A 1 181 ? -4.964 7.058 83.782 1.00 12.79 179 GLN A CA 1
ATOM 1468 C C . GLN A 1 181 ? -4.282 5.795 83.250 1.00 11.98 179 GLN A C 1
ATOM 1469 O O . GLN A 1 181 ? -3.861 5.713 82.100 1.00 12.86 179 GLN A O 1
ATOM 1475 N N . ASP A 1 182 ? -4.149 4.748 84.109 1.00 11.32 180 ASP A N 1
ATOM 1476 C CA . ASP A 1 182 ? -3.488 3.525 83.638 1.00 11.69 180 ASP A CA 1
ATOM 1477 C C . ASP A 1 182 ? -4.273 2.870 82.516 1.00 11.43 180 ASP A C 1
ATOM 1478 O O . ASP A 1 182 ? -3.690 2.339 81.550 1.00 12.63 180 ASP A O 1
ATOM 1483 N N . VAL A 1 183 ? -5.609 2.865 82.629 1.00 12.37 181 VAL A N 1
ATOM 1484 C CA . VAL A 1 183 ? -6.426 2.286 81.540 1.00 11.30 181 VAL A CA 1
ATOM 1485 C C . VAL A 1 183 ? -6.312 3.092 80.250 1.00 10.64 181 VAL A C 1
ATOM 1486 O O . VAL A 1 183 ? -6.223 2.545 79.163 1.00 11.31 181 VAL A O 1
ATOM 1490 N N . ILE A 1 184 ? -6.343 4.423 80.420 1.00 11.15 182 ILE A N 1
ATOM 1491 C CA . ILE A 1 184 ? -6.162 5.292 79.273 1.00 11.82 182 ILE A CA 1
ATOM 1492 C C . ILE A 1 184 ? -4.823 5.023 78.595 1.00 10.51 182 ILE A C 1
ATOM 1493 O O . ILE A 1 184 ? -4.722 5.007 77.361 1.00 11.60 182 ILE A O 1
ATOM 1498 N N . ASP A 1 185 ? -3.746 4.815 79.381 1.00 11.60 183 ASP A N 1
ATOM 1499 C CA . ASP A 1 185 ? -2.434 4.485 78.818 1.00 11.54 183 ASP A CA 1
ATOM 1500 C C . ASP A 1 185 ? -2.535 3.274 77.905 1.00 10.57 183 ASP A C 1
ATOM 1501 O O . ASP A 1 185 ? -2.082 3.298 76.743 1.00 10.63 183 ASP A O 1
ATOM 1506 N N . PHE A 1 186 ? -3.064 2.127 78.458 1.00 9.85 184 PHE A N 1
ATOM 1507 C CA . PHE A 1 186 ? -3.010 0.931 77.606 1.00 9.74 184 PHE A CA 1
ATOM 1508 C C . PHE A 1 186 ? -3.977 1.044 76.439 1.00 9.12 184 PHE A C 1
ATOM 1509 O O . PHE A 1 186 ? -3.771 0.473 75.366 1.00 10.07 184 PHE A O 1
ATOM 1517 N N . THR A 1 187 ? -5.118 1.722 76.657 1.00 9.52 185 THR A N 1
ATOM 1518 C CA . THR A 1 187 ? -6.120 1.820 75.605 1.00 9.26 185 THR A CA 1
ATOM 1519 C C . THR A 1 187 ? -5.561 2.619 74.411 1.00 8.79 185 THR A C 1
ATOM 1520 O O . THR A 1 187 ? -5.607 2.211 73.252 1.00 9.82 185 THR A O 1
ATOM 1524 N N . GLY A 1 188 ? -5.045 3.822 74.728 1.00 8.87 186 GLY A N 1
ATOM 1525 C CA . GLY A 1 188 ? -4.524 4.654 73.672 1.00 9.07 186 GLY A CA 1
ATOM 1526 C C . GLY A 1 188 ? -3.325 4.080 72.968 1.00 9.26 186 GLY A C 1
ATOM 1527 O O . GLY A 1 188 ? -3.202 4.181 71.747 1.00 9.56 186 GLY A O 1
ATOM 1528 N N . HIS A 1 189 ? -2.390 3.480 73.743 1.00 8.98 187 HIS A N 1
ATOM 1529 C CA . HIS A 1 189 ? -1.123 3.056 73.181 1.00 9.15 187 HIS A CA 1
ATOM 1530 C C . HIS A 1 189 ? -1.087 1.608 72.717 1.00 9.29 187 HIS A C 1
ATOM 1531 O O . HIS A 1 189 ? -0.346 1.306 71.801 1.00 10.59 187 HIS A O 1
ATOM 1538 N N . ALA A 1 190 ? -1.855 0.721 73.373 1.00 8.83 188 ALA A N 1
ATOM 1539 C CA . ALA A 1 190 ? -1.770 -0.692 73.034 1.00 9.34 188 ALA A CA 1
ATOM 1540 C C . ALA A 1 190 ? -3.007 -1.230 72.302 1.00 8.80 188 ALA A C 1
ATOM 1541 O O . ALA A 1 190 ? -2.939 -2.296 71.729 1.00 10.45 188 ALA A O 1
ATOM 1543 N N . LEU A 1 191 ? -4.153 -0.534 72.333 1.00 9.20 189 LEU A N 1
ATOM 1544 C CA . LEU A 1 191 ? -5.297 -0.872 71.517 1.00 8.81 189 LEU A CA 1
ATOM 1545 C C . LEU A 1 191 ? -5.359 0.019 70.277 1.00 8.94 189 LEU A C 1
ATOM 1546 O O . LEU A 1 191 ? -5.421 -0.492 69.160 1.00 9.89 189 LEU A O 1
ATOM 1551 N N . ALA A 1 192 ? -5.363 1.348 70.495 1.00 9.03 190 ALA A N 1
ATOM 1552 C CA . ALA A 1 192 ? -5.476 2.291 69.384 1.00 9.13 190 ALA A CA 1
ATOM 1553 C C . ALA A 1 192 ? -4.143 2.513 68.656 1.00 8.75 190 ALA A C 1
ATOM 1554 O O . ALA A 1 192 ? -4.147 3.032 67.535 1.00 9.81 190 ALA A O 1
ATOM 1556 N N . LEU A 1 193 ? -3.038 2.194 69.309 1.00 9.01 191 LEU A N 1
ATOM 1557 C CA . LEU A 1 193 ? -1.675 2.250 68.725 1.00 9.14 191 LEU A CA 1
ATOM 1558 C C . LEU A 1 193 ? -1.177 3.660 68.465 1.00 9.64 191 LEU A C 1
ATOM 1559 O O . LEU A 1 193 ? -0.302 3.858 67.615 1.00 11.00 191 LEU A O 1
ATOM 1564 N N . TYR A 1 194 ? -1.684 4.639 69.218 1.00 8.99 192 TYR A N 1
ATOM 1565 C CA . TYR A 1 194 ? -1.082 5.965 69.150 1.00 9.38 192 TYR A CA 1
ATOM 1566 C C . TYR A 1 194 ? 0.295 5.941 69.798 1.00 9.61 192 TYR A C 1
ATOM 1567 O O . TYR A 1 194 ? 0.587 5.225 70.727 1.00 9.76 192 TYR A O 1
ATOM 1576 N N . ARG A 1 195 ? 1.146 6.882 69.274 1.00 9.69 193 ARG A N 1
ATOM 1577 C CA . ARG A 1 195 ? 2.435 7.167 69.859 1.00 9.81 193 ARG A CA 1
ATOM 1578 C C . ARG A 1 195 ? 2.357 8.140 71.039 1.00 10.79 193 ARG A C 1
ATOM 1579 O O . ARG A 1 195 ? 3.217 8.083 71.945 1.00 11.32 193 ARG A O 1
ATOM 1587 N N . THR A 1 196 ? 1.379 9.059 71.000 1.00 10.76 194 THR A N 1
ATOM 1588 C CA . THR A 1 196 ? 1.255 10.148 71.924 1.00 11.35 194 THR A 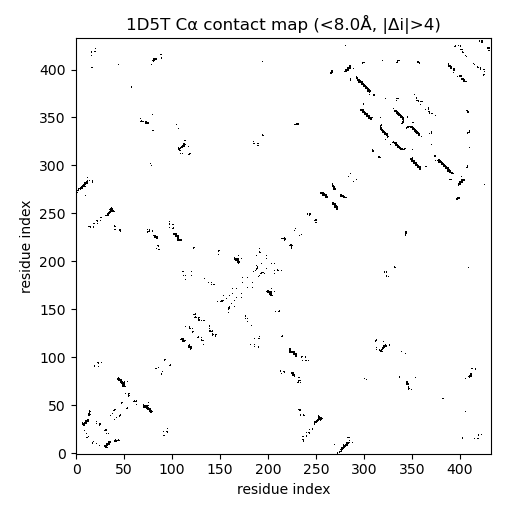CA 1
ATOM 1589 C C . THR A 1 196 ? -0.208 10.256 72.397 1.00 10.53 194 THR A C 1
ATOM 1590 O O . THR A 1 196 ? -1.089 9.585 71.862 1.00 11.40 194 THR A O 1
ATOM 1594 N N . ASP A 1 197 ? -0.389 11.134 73.364 1.00 11.44 195 ASP A N 1
ATOM 1595 C CA . ASP A 1 197 ? -1.734 11.363 73.888 1.00 11.48 195 ASP A CA 1
ATOM 1596 C C . ASP A 1 197 ? -2.446 12.549 73.291 1.00 12.68 195 ASP A C 1
ATOM 1597 O O . ASP A 1 197 ? -3.455 13.082 73.746 1.00 13.66 195 ASP A O 1
ATOM 1602 N N . ASP A 1 198 ? -2.074 13.107 72.209 1.00 13.30 196 ASP A N 1
ATOM 1603 C CA . ASP A 1 198 ? -2.660 14.172 71.444 1.00 14.52 196 ASP A CA 1
ATOM 1604 C C . ASP A 1 198 ? -4.114 13.848 71.150 1.00 13.16 196 ASP A C 1
ATOM 1605 O O . ASP A 1 198 ? -4.939 14.747 71.186 1.00 15.55 196 ASP A O 1
ATOM 1610 N N . TYR A 1 199 ? -4.412 12.577 70.893 1.00 11.32 197 TYR A N 1
ATOM 1611 C CA . TYR A 1 199 ? -5.781 12.166 70.552 1.00 13.00 197 TYR A CA 1
ATOM 1612 C C . TYR A 1 199 ? -6.754 12.526 71.646 1.00 12.21 197 TYR A C 1
ATOM 1613 O O . TYR A 1 199 ? -7.989 12.539 71.426 1.00 13.51 197 TYR A O 1
ATOM 1622 N N . LEU A 1 200 ? -6.311 12.663 72.913 1.00 12.96 198 LEU A N 1
ATOM 1623 C CA . LEU A 1 200 ? -7.228 12.829 74.004 1.00 11.76 198 LEU A CA 1
ATOM 1624 C C . LEU A 1 200 ? -8.135 14.044 73.810 1.00 11.81 198 LEU A C 1
ATOM 1625 O O . LEU A 1 200 ? -9.305 14.015 74.214 1.00 14.19 198 LEU A O 1
ATOM 1630 N N . ASP A 1 201 ? -7.596 15.094 73.221 1.00 13.21 199 ASP A N 1
ATOM 1631 C CA . ASP A 1 201 ? -8.315 16.353 73.092 1.00 14.96 199 ASP A CA 1
ATOM 1632 C C . ASP A 1 201 ? -8.765 16.501 71.655 1.00 15.67 199 ASP A C 1
ATOM 1633 O O . ASP A 1 201 ? -9.016 17.620 71.206 1.00 27.84 199 ASP A O 1
ATOM 1638 N N . GLN A 1 202 ? -8.920 15.451 70.921 1.00 14.48 200 GLN A N 1
ATOM 1639 C CA . GLN A 1 202 ? -9.418 15.444 69.537 1.00 14.40 200 GLN A CA 1
ATOM 1640 C C . GLN A 1 202 ? -10.699 14.633 69.482 1.00 13.80 200 GLN A C 1
ATOM 1641 O O . GLN A 1 202 ? -10.950 13.854 70.399 1.00 13.00 200 GLN A O 1
ATOM 1647 N N . PRO A 1 203 ? -11.482 14.773 68.431 1.00 13.58 201 PRO A N 1
ATOM 1648 C CA . PRO A 1 203 ? -12.769 14.052 68.344 1.00 13.70 201 PRO A CA 1
ATOM 1649 C C . PRO A 1 203 ? -12.575 12.565 68.464 1.00 12.27 201 PRO A C 1
ATOM 1650 O O . PRO A 1 203 ? -11.615 11.985 67.989 1.00 12.31 201 PRO A O 1
ATOM 1654 N N . CYS A 1 204 ? -13.548 11.971 69.149 1.00 11.86 202 CYS A N 1
ATOM 1655 C CA . CYS A 1 204 ? -13.457 10.550 69.475 1.00 11.83 202 CYS A CA 1
ATOM 1656 C C . CYS A 1 204 ? -13.595 9.603 68.307 1.00 11.22 202 CYS A C 1
ATOM 1657 O O . CYS A 1 204 ? -13.102 8.455 68.445 1.00 11.52 202 CYS A O 1
ATOM 1660 N N . LEU A 1 205 ? -14.203 9.950 67.170 1.00 11.85 203 LEU A N 1
ATOM 1661 C CA . LEU A 1 205 ? -14.469 8.946 66.136 1.00 12.40 203 LEU A CA 1
ATOM 1662 C C . LEU A 1 205 ? -13.240 8.165 65.705 1.00 11.45 203 LEU A C 1
ATOM 1663 O O . LEU A 1 205 ? -13.271 6.939 65.652 1.00 11.31 203 LEU A O 1
ATOM 1668 N N . GLU A 1 206 ? -12.120 8.858 65.455 1.00 12.08 204 GLU A N 1
ATOM 1669 C CA . GLU A 1 206 ? -10.953 8.148 64.930 1.00 12.37 204 GLU A CA 1
ATOM 1670 C C . GLU A 1 206 ? -10.480 7.139 65.939 1.00 10.54 204 GLU A C 1
ATOM 1671 O O . GLU A 1 206 ? -10.044 6.017 65.593 1.00 12.10 204 GLU A O 1
ATOM 1677 N N . THR A 1 207 ? -10.510 7.465 67.231 1.00 11.21 205 THR A N 1
ATOM 1678 C CA . THR A 1 207 ? -10.047 6.532 68.259 1.00 10.74 205 THR A CA 1
ATOM 1679 C C . THR A 1 207 ? -10.965 5.314 68.379 1.00 10.20 205 THR A C 1
ATOM 1680 O O . THR A 1 207 ? -10.482 4.192 68.509 1.00 11.00 205 THR A O 1
ATOM 1684 N N . ILE A 1 208 ? -12.273 5.534 68.402 1.00 10.47 206 ILE A N 1
ATOM 1685 C CA . ILE A 1 208 ? -13.215 4.431 68.383 1.00 11.03 206 ILE A CA 1
ATOM 1686 C C . ILE A 1 208 ? -12.922 3.523 67.214 1.00 10.61 206 ILE A C 1
ATOM 1687 O O . ILE A 1 208 ? -12.890 2.284 67.349 1.00 11.32 206 ILE A O 1
ATOM 1692 N N . ASN A 1 209 ? -12.698 4.103 66.041 1.00 10.89 207 ASN A N 1
ATOM 1693 C CA . ASN A 1 209 ? -12.369 3.259 64.877 1.00 11.66 207 ASN A CA 1
ATOM 1694 C C . ASN A 1 209 ? -11.134 2.481 65.000 1.00 10.05 207 ASN A C 1
ATOM 1695 O O . ASN A 1 209 ? -11.040 1.340 64.537 1.00 11.27 207 ASN A O 1
ATOM 1700 N N . ARG A 1 210 ? -10.091 3.055 65.630 1.00 10.06 208 ARG A N 1
ATOM 1701 C CA . ARG A 1 210 ? -8.836 2.361 65.838 1.00 9.87 208 ARG A CA 1
ATOM 1702 C C . ARG A 1 210 ? -9.003 1.192 66.789 1.00 9.91 208 ARG A C 1
ATOM 1703 O O . ARG A 1 210 ? -8.426 0.103 66.595 1.00 10.47 208 ARG A O 1
ATOM 1711 N N . ILE A 1 211 ? -9.822 1.356 67.831 1.00 9.88 209 ILE A N 1
ATOM 1712 C CA . ILE A 1 211 ? -10.040 0.259 68.757 1.00 10.09 209 ILE A CA 1
ATOM 1713 C C . ILE A 1 211 ? -10.845 -0.846 68.061 1.00 9.89 209 ILE A C 1
ATOM 1714 O O . ILE A 1 211 ? -10.534 -2.040 68.203 1.00 10.79 209 ILE A O 1
ATOM 1719 N N . LYS A 1 212 ? -11.847 -0.462 67.262 1.00 10.21 210 LYS A N 1
ATOM 1720 C CA . LYS A 1 212 ? -12.566 -1.450 66.448 1.00 10.88 210 LYS A CA 1
ATOM 1721 C C . LYS A 1 212 ? -11.636 -2.256 65.555 1.00 10.39 210 LYS A C 1
ATOM 1722 O O . LYS A 1 212 ? -11.769 -3.467 65.420 1.00 11.99 210 LYS A O 1
ATOM 1728 N N . LEU A 1 213 ? -10.658 -1.593 64.937 1.00 10.10 211 LEU A N 1
ATOM 1729 C CA . LEU A 1 213 ? -9.712 -2.243 64.076 1.00 10.92 211 LEU A CA 1
ATOM 1730 C C . LEU A 1 213 ? -8.955 -3.354 64.807 1.00 10.28 211 LEU A C 1
ATOM 1731 O O . LEU A 1 213 ? -8.746 -4.442 64.280 1.00 11.97 211 LEU A O 1
ATOM 1736 N N . TYR A 1 214 ? -8.535 -3.060 66.016 1.00 10.06 212 TYR A N 1
ATOM 1737 C CA . TYR A 1 214 ? -7.819 -4.024 66.811 1.00 10.22 212 TYR A CA 1
ATOM 1738 C C . TYR A 1 214 ? -8.720 -5.247 67.064 1.00 10.57 212 TYR A C 1
ATOM 1739 O O . TYR A 1 214 ? -8.337 -6.415 66.825 1.00 12.22 212 TYR A O 1
ATOM 1748 N N . SER A 1 215 ? -9.884 -4.999 67.630 1.00 12.28 213 SER A N 1
ATOM 1749 C CA . SER A 1 215 ? -10.766 -6.081 68.062 1.00 13.98 213 SER A CA 1
ATOM 1750 C C . SER A 1 215 ? -11.156 -6.939 66.904 1.00 13.24 213 SER A C 1
ATOM 1751 O O . SER A 1 215 ? -11.259 -8.175 66.994 1.00 15.36 213 SER A O 1
ATOM 1754 N N . GLU A 1 216 ? -11.411 -6.352 65.746 1.00 12.39 214 GLU A N 1
ATOM 1755 C CA . GLU A 1 216 ? -11.889 -7.021 64.561 1.00 15.66 214 GLU A CA 1
ATOM 1756 C C . GLU A 1 216 ? -10.786 -7.821 63.874 1.00 14.76 214 GLU A C 1
ATOM 1757 O O . GLU A 1 216 ? -11.083 -8.862 63.278 1.00 16.29 214 GLU A O 1
ATOM 1763 N N . SER A 1 217 ? -9.556 -7.357 63.935 1.00 14.37 215 SER A N 1
ATOM 1764 C CA . SER A 1 217 ? -8.398 -8.072 63.376 1.00 13.29 215 SER A CA 1
ATOM 1765 C C . SER A 1 217 ? -8.145 -9.401 64.054 1.00 15.72 215 SER A C 1
ATOM 1766 O O . SER A 1 217 ? -8.235 -9.572 65.252 1.00 18.30 215 SER A O 1
ATOM 1769 N N . LEU A 1 218 ? -7.928 -10.420 63.252 1.00 29.66 216 LEU A N 1
ATOM 1770 C CA . LEU A 1 218 ? -8.008 -11.858 63.458 1.00 22.99 216 LEU A CA 1
ATOM 1771 C C . LEU A 1 218 ? -8.875 -12.221 64.677 1.00 21.46 216 LEU A C 1
ATOM 1772 O O . LEU A 1 218 ? -9.895 -11.526 64.856 1.00 41.11 216 LEU A O 1
ATOM 1777 N N . ALA A 1 219 ? -8.456 -13.140 65.458 1.00 37.91 217 ALA A N 1
ATOM 1778 C CA . ALA A 1 219 ? -8.020 -14.121 66.361 1.00 46.04 217 ALA A CA 1
ATOM 1779 C C . ALA A 1 219 ? -8.540 -15.526 66.027 1.00 60.17 217 ALA A C 1
ATOM 1780 O O . ALA A 1 219 ? -9.369 -15.750 65.154 1.00 68.35 217 ALA A O 1
ATOM 1782 N N . ARG A 1 220 ? -7.999 -16.440 66.801 1.00 60.65 218 ARG A N 1
A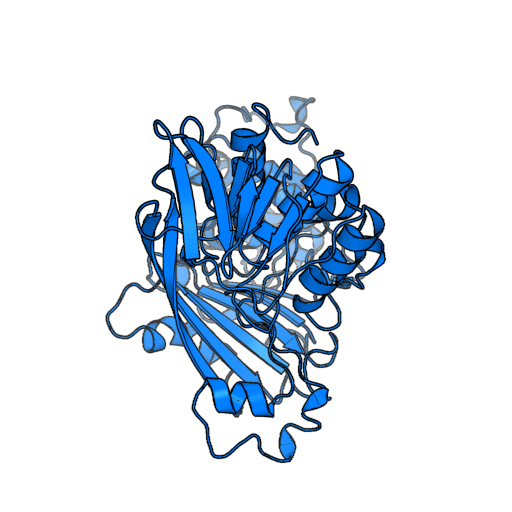TOM 1783 C CA . ARG A 1 220 ? -8.377 -17.833 66.819 1.00 56.39 218 ARG A CA 1
ATOM 1784 C C . ARG A 1 220 ? -7.998 -18.376 68.195 1.00 52.38 218 ARG A C 1
ATOM 1785 O O . ARG A 1 220 ? -6.806 -18.610 68.426 1.00 63.36 218 ARG A O 1
ATOM 1787 N N . TYR A 1 221 ? -9.007 -18.532 69.030 1.00 45.93 219 TYR A N 1
ATOM 1788 C CA . TYR A 1 221 ? -8.875 -19.067 70.386 1.00 48.23 219 TYR A CA 1
ATOM 1789 C C . TYR A 1 221 ? -8.435 -17.991 71.375 1.00 50.86 219 TYR A C 1
ATOM 1790 O O . TYR A 1 221 ? -8.625 -18.090 72.594 1.00 52.55 219 TYR A O 1
ATOM 1792 N N . GLY A 1 222 ? -7.851 -16.935 70.815 1.00 49.35 220 GLY A N 1
ATOM 1793 C CA . GLY A 1 222 ? -7.386 -15.801 71.592 1.00 45.72 220 GLY A CA 1
ATOM 1794 C C . GLY A 1 222 ? -6.059 -15.274 71.116 1.00 42.29 220 GLY A C 1
ATOM 1795 O O . GLY A 1 222 ? -5.191 -14.940 71.943 1.00 53.34 220 GLY A O 1
ATOM 1796 N N . LYS A 1 223 ? -5.834 -15.177 69.778 1.00 34.59 221 LYS A N 1
ATOM 1797 C CA . LYS A 1 223 ? -4.459 -14.803 69.482 1.00 25.92 221 LYS A CA 1
ATOM 1798 C C . LYS A 1 223 ? -4.510 -13.333 69.096 1.00 19.85 221 LYS A C 1
ATOM 1799 O O . LYS A 1 223 ? -5.580 -12.695 69.126 1.00 29.49 221 LYS A O 1
ATOM 1805 N N . SER A 1 224 ? -3.408 -12.724 68.775 1.00 15.12 222 SER A N 1
ATOM 1806 C CA . SER A 1 224 ? -3.297 -11.292 68.558 1.00 12.81 222 SER A CA 1
ATOM 1807 C C . SER A 1 224 ? -3.879 -10.859 67.236 1.00 11.68 222 SER A C 1
ATOM 1808 O O . SER A 1 224 ? -4.180 -11.678 66.369 1.00 14.91 222 SER A O 1
ATOM 1811 N N . PRO A 1 225 ? -4.013 -9.515 67.013 1.00 10.50 223 PRO A N 1
ATOM 1812 C CA . PRO A 1 225 ? -4.435 -9.013 65.688 1.00 10.10 223 PRO A CA 1
ATOM 1813 C C . PRO A 1 225 ? -3.344 -8.818 64.683 1.00 8.93 223 PRO A C 1
ATOM 1814 O O . PRO A 1 225 ? -3.565 -8.272 63.620 1.00 11.04 223 PRO A O 1
ATOM 1818 N N . TYR A 1 226 ? -2.143 -9.149 64.921 1.00 9.62 224 TYR A N 1
ATOM 1819 C CA . TYR A 1 226 ? -0.928 -8.932 64.230 1.00 8.86 224 TYR A CA 1
ATOM 1820 C C . TYR A 1 226 ? -0.474 -10.137 63.392 1.00 8.39 224 TYR A C 1
ATOM 1821 O O . TYR A 1 226 ? -0.548 -11.294 63.819 1.00 9.86 224 TYR A O 1
ATOM 1830 N N . LEU A 1 227 ? 0.050 -9.770 62.223 1.00 9.05 225 LEU A N 1
ATOM 1831 C CA . LEU A 1 227 ? 0.642 -10.718 61.289 1.00 8.97 225 LEU A CA 1
ATOM 1832 C C . LEU A 1 227 ? 2.121 -10.393 61.104 1.00 8.64 225 LEU A C 1
ATOM 1833 O O . LEU A 1 227 ? 2.542 -9.235 61.170 1.00 9.42 225 LEU A O 1
ATOM 1838 N N . TYR A 1 228 ? 2.915 -11.422 60.819 1.00 8.80 226 TYR A N 1
ATOM 1839 C CA . TYR A 1 228 ? 4.334 -11.302 60.472 1.00 8.55 226 TYR A CA 1
ATOM 1840 C C . TYR A 1 228 ? 4.640 -12.402 59.472 1.00 8.12 226 TYR A C 1
ATOM 1841 O O . TYR A 1 228 ? 4.143 -13.532 59.620 1.00 8.72 226 TYR A O 1
ATOM 1850 N N . PRO A 1 229 ? 5.424 -12.145 58.422 1.00 8.32 227 PRO A N 1
ATOM 1851 C CA . PRO A 1 229 ? 5.658 -13.199 57.420 1.00 8.68 227 PRO A CA 1
ATOM 1852 C C . PRO A 1 229 ? 6.606 -14.264 57.933 1.00 8.66 227 PRO A C 1
ATOM 1853 O O . PRO A 1 229 ? 7.610 -13.970 58.570 1.00 9.63 227 PRO A O 1
ATOM 1857 N N . LEU A 1 230 ? 6.331 -15.522 57.548 1.00 9.79 228 LEU A N 1
ATOM 1858 C CA . LEU A 1 230 ? 7.350 -16.526 57.651 1.00 9.38 228 LEU A CA 1
ATOM 1859 C C . LEU A 1 230 ? 8.582 -16.017 56.918 1.00 9.11 228 LEU A C 1
ATOM 1860 O O . LEU A 1 230 ? 8.502 -15.439 55.829 1.00 9.51 228 LEU A O 1
ATOM 1865 N N . TYR A 1 231 ? 9.762 -16.259 57.508 1.00 8.93 229 TYR A N 1
ATOM 1866 C CA . TYR A 1 231 ? 11.067 -15.868 57.001 1.00 9.68 229 TYR A CA 1
ATOM 1867 C C . TYR A 1 231 ? 11.312 -14.349 57.172 1.00 9.90 229 TYR A C 1
ATOM 1868 O O . TYR A 1 231 ? 12.408 -13.905 56.827 1.00 12.19 229 TYR A O 1
ATOM 1877 N N . GLY A 1 232 ? 10.407 -13.621 57.755 1.00 10.49 230 GLY A N 1
ATOM 1878 C CA . GLY A 1 232 ? 10.583 -12.226 58.077 1.00 11.52 230 GLY A CA 1
ATOM 1879 C C . GLY A 1 232 ? 10.283 -11.274 56.925 1.00 9.31 230 GLY A C 1
ATOM 1880 O O . GLY A 1 232 ? 9.897 -11.654 55.801 1.00 10.17 230 GLY A O 1
ATOM 1881 N N . LEU A 1 233 ? 10.515 -9.988 57.198 1.00 9.54 231 LEU A N 1
ATOM 1882 C CA . LEU A 1 233 ? 10.126 -8.931 56.291 1.00 9.08 231 LEU A CA 1
ATOM 1883 C C . LEU A 1 233 ? 10.963 -8.840 55.027 1.00 9.57 231 LEU A C 1
ATOM 1884 O O . LEU A 1 233 ? 10.548 -8.201 54.046 1.00 10.30 231 LEU A O 1
ATOM 1889 N N . GLY A 1 234 ? 12.092 -9.549 54.973 1.00 9.98 232 GLY A N 1
ATOM 1890 C CA . GLY A 1 234 ? 12.845 -9.662 53.729 1.00 10.87 232 GLY A CA 1
ATOM 1891 C C . GLY A 1 234 ? 12.043 -10.325 52.632 1.00 11.44 232 GLY A C 1
ATOM 1892 O O . GLY A 1 234 ? 12.352 -10.167 51.449 1.00 11.86 232 GLY A O 1
ATOM 1893 N N . GLU A 1 235 ? 10.956 -11.048 53.000 1.00 10.21 233 GLU A N 1
ATOM 1894 C CA . GLU A 1 235 ? 10.114 -11.626 51.957 1.00 10.19 233 GLU A CA 1
ATOM 1895 C C . GLU A 1 235 ? 9.366 -10.544 51.153 1.00 10.31 233 GLU A C 1
ATOM 1896 O O . GLU A 1 235 ? 8.952 -10.827 50.014 1.00 10.49 233 GLU A O 1
ATOM 1902 N N . LEU A 1 236 ? 9.191 -9.346 51.704 1.00 9.97 234 LEU A N 1
ATOM 1903 C CA . LEU A 1 236 ? 8.446 -8.290 50.973 1.00 10.32 234 LEU A CA 1
ATOM 1904 C C . LEU A 1 236 ? 9.261 -7.781 49.801 1.00 9.92 234 LEU A C 1
ATOM 1905 O O . LEU A 1 236 ? 8.726 -7.827 48.693 1.00 10.19 234 LEU A O 1
ATOM 1910 N N . PRO A 1 237 ? 10.492 -7.302 49.945 1.00 10.75 235 PRO A N 1
ATOM 1911 C CA . PRO A 1 237 ? 11.243 -6.892 48.760 1.00 11.29 235 PRO A CA 1
ATOM 1912 C C . PRO A 1 237 ? 11.376 -8.025 47.765 1.00 10.61 235 PRO A C 1
ATOM 1913 O O . PRO A 1 237 ? 11.327 -7.797 46.535 1.00 12.41 235 PRO A O 1
ATOM 1917 N N . GLN A 1 238 ? 11.604 -9.260 48.245 1.00 11.76 236 GLN A N 1
ATOM 1918 C CA . GLN A 1 238 ? 11.707 -10.382 47.285 1.00 13.28 236 GLN A CA 1
ATOM 1919 C C . GLN A 1 238 ? 10.419 -10.561 46.498 1.00 10.92 236 GLN A C 1
ATOM 1920 O O . GLN A 1 238 ? 10.438 -10.797 45.295 1.00 12.30 236 GLN A O 1
ATOM 1926 N N . GLY A 1 239 ? 9.267 -10.453 47.167 1.00 10.87 237 GLY A N 1
ATOM 1927 C CA . GLY A 1 239 ? 7.968 -10.597 46.500 1.00 10.71 237 GLY A CA 1
ATOM 1928 C C . GLY A 1 239 ? 7.720 -9.466 45.521 1.00 9.91 237 GLY A C 1
ATOM 1929 O O . GLY A 1 239 ? 7.226 -9.690 44.412 1.00 10.62 237 GLY A O 1
ATOM 1930 N N . PHE A 1 240 ? 8.059 -8.220 45.920 1.00 9.72 238 PHE A N 1
ATOM 1931 C CA . PHE A 1 240 ? 7.889 -7.085 45.046 1.00 10.16 238 PHE A CA 1
ATOM 1932 C C . PHE A 1 240 ? 8.830 -7.131 43.849 1.00 9.96 238 PHE A C 1
ATOM 1933 O O . PHE A 1 240 ? 8.438 -6.690 42.766 1.00 10.98 238 PHE A O 1
ATOM 1941 N N . ALA A 1 241 ? 10.028 -7.678 44.006 1.00 10.78 239 ALA A N 1
ATOM 1942 C CA . ALA A 1 241 ? 10.887 -7.812 42.848 1.00 11.64 239 ALA A CA 1
ATOM 1943 C C . ALA A 1 241 ? 10.260 -8.794 41.892 1.00 10.75 239 ALA A C 1
ATOM 1944 O O . ALA A 1 241 ? 10.281 -8.588 40.667 1.00 12.36 239 ALA A O 1
ATOM 1946 N N . ARG A 1 242 ? 9.685 -9.881 42.353 1.00 10.80 240 ARG A N 1
ATOM 1947 C CA . ARG A 1 242 ? 9.016 -10.864 41.497 1.00 11.77 240 ARG A CA 1
ATOM 1948 C C . ARG A 1 242 ? 7.793 -10.249 40.812 1.00 11.99 240 ARG A C 1
ATOM 1949 O O . ARG A 1 242 ? 7.586 -10.415 39.613 1.00 12.88 240 ARG A O 1
ATOM 1957 N N . LEU A 1 243 ? 6.982 -9.503 41.563 1.00 12.10 241 LEU A N 1
ATOM 1958 C CA . LEU A 1 243 ? 5.841 -8.815 40.962 1.00 13.37 241 LEU A CA 1
ATOM 1959 C C . LEU A 1 243 ? 6.267 -7.835 39.905 1.00 13.22 241 LEU A C 1
ATOM 1960 O O . LEU A 1 243 ? 5.691 -7.723 38.819 1.00 14.13 241 LEU A O 1
ATOM 1965 N N . SER A 1 244 ? 7.338 -7.075 40.211 1.00 12.95 242 SER A N 1
ATOM 1966 C CA . SER A 1 244 ? 7.805 -6.094 39.217 1.00 15.96 242 SER A CA 1
ATOM 1967 C C . SER A 1 244 ? 8.150 -6.770 37.890 1.00 16.01 242 SER A C 1
ATOM 1968 O O . SER A 1 244 ? 7.818 -6.253 36.815 1.00 18.27 242 SER A O 1
ATOM 1971 N N . ALA A 1 245 ? 8.800 -7.918 37.942 1.00 15.68 243 ALA A N 1
ATOM 1972 C CA . ALA A 1 245 ? 9.152 -8.701 36.780 1.00 19.11 243 ALA A CA 1
ATOM 1973 C C . ALA A 1 245 ? 7.945 -9.083 35.933 1.00 19.38 243 ALA A C 1
ATOM 1974 O O . ALA A 1 245 ? 7.962 -9.098 34.705 1.00 21.98 243 ALA A O 1
ATOM 1976 N N . ILE A 1 246 ? 6.848 -9.432 36.609 1.00 17.44 244 ILE A N 1
ATOM 1977 C CA . ILE A 1 246 ? 5.655 -9.820 35.862 1.00 17.96 244 ILE A CA 1
ATOM 1978 C C . ILE A 1 246 ? 5.158 -8.677 35.010 1.00 16.98 244 ILE A C 1
ATOM 1979 O O . ILE A 1 246 ? 4.687 -8.895 33.894 1.00 18.82 244 ILE A O 1
ATOM 1984 N N . TYR A 1 247 ? 5.281 -7.459 35.510 1.00 14.55 245 TYR A N 1
ATOM 1985 C CA . TYR A 1 247 ? 4.824 -6.286 34.793 1.00 14.83 245 TYR A CA 1
ATOM 1986 C C . TYR A 1 247 ? 5.864 -5.721 33.841 1.00 16.31 245 TYR A C 1
ATOM 1987 O O . TYR A 1 247 ? 5.611 -4.762 33.081 1.00 16.14 245 TYR A O 1
ATOM 1996 N N . GLY A 1 248 ? 7.056 -6.316 33.847 1.00 21.27 246 GLY A N 1
ATOM 1997 C CA . GLY A 1 248 ? 8.075 -5.981 32.887 1.00 26.32 246 GLY A CA 1
ATOM 1998 C C . GLY A 1 248 ? 9.228 -5.228 33.458 1.00 30.28 246 GLY A C 1
ATOM 1999 O O . GLY A 1 248 ? 10.130 -4.770 32.737 1.00 34.54 246 GLY A O 1
ATOM 2000 N N . GLY A 1 249 ? 9.283 -5.052 34.783 1.00 31.10 247 GLY A N 1
ATOM 2001 C CA . GLY A 1 249 ? 10.501 -4.428 35.274 1.00 35.77 247 GLY A CA 1
ATOM 2002 C C . GLY A 1 249 ? 11.292 -5.368 36.192 1.00 32.86 247 GLY A C 1
ATOM 2003 O O . GLY A 1 249 ? 10.760 -6.077 37.029 1.00 56.41 247 GLY A O 1
ATOM 2004 N N . THR A 1 250 ? 12.606 -5.362 36.072 1.00 31.45 248 THR A N 1
ATOM 2005 C CA . THR A 1 250 ? 13.521 -6.107 36.910 1.00 21.33 248 THR A CA 1
ATOM 2006 C C . THR A 1 250 ? 14.245 -5.141 37.855 1.00 18.28 248 THR A C 1
ATOM 2007 O O . THR A 1 250 ? 14.886 -4.183 37.431 1.00 19.29 248 THR A O 1
ATOM 2011 N N . TYR A 1 251 ? 14.132 -5.369 39.147 1.00 16.52 249 TYR A N 1
ATOM 2012 C CA . TYR A 1 251 ? 14.848 -4.575 40.139 1.00 14.56 249 TYR A CA 1
ATOM 2013 C C . TYR A 1 251 ? 16.338 -4.674 39.898 1.00 15.91 249 TYR A C 1
ATOM 2014 O O . TYR A 1 251 ? 16.860 -5.748 39.592 1.00 26.75 249 TYR A O 1
ATOM 2023 N N . MET A 1 252 ? 17.075 -3.560 39.992 1.00 12.47 250 MET A N 1
ATOM 2024 C CA . MET A 1 252 ? 18.513 -3.541 39.759 1.00 12.93 250 MET A CA 1
ATOM 2025 C C . MET A 1 252 ? 19.259 -3.256 41.041 1.00 13.12 250 MET A C 1
ATOM 2026 O O . MET A 1 252 ? 19.180 -2.153 41.556 1.00 15.02 250 MET A O 1
ATOM 2031 N N . LEU A 1 253 ? 19.948 -4.224 41.617 1.00 14.34 251 LEU A N 1
ATOM 2032 C CA . LEU A 1 253 ? 20.780 -4.022 42.808 1.00 13.89 251 LEU A CA 1
ATOM 2033 C C . LEU A 1 253 ? 22.203 -3.672 42.413 1.00 15.92 251 LEU A C 1
ATOM 2034 O O . LEU A 1 253 ? 22.594 -3.807 41.263 1.00 18.82 251 LEU A O 1
ATOM 2039 N N . ASN A 1 254 ? 22.967 -3.218 43.364 1.00 15.43 252 ASN A N 1
ATOM 2040 C CA . ASN A 1 254 ? 24.359 -2.882 43.271 1.00 20.44 252 ASN A CA 1
ATOM 2041 C C . ASN A 1 254 ? 24.564 -1.863 42.159 1.00 19.08 252 ASN A C 1
ATOM 2042 O O . ASN A 1 254 ? 25.513 -1.970 41.401 1.00 27.87 252 ASN A O 1
ATOM 2047 N N . LYS A 1 255 ? 23.672 -0.875 42.067 1.00 17.93 253 LYS A N 1
ATOM 2048 C CA . LYS A 1 255 ? 23.579 0.099 41.008 1.00 21.38 253 LYS A CA 1
ATOM 2049 C C . LYS A 1 255 ? 23.733 1.521 41.557 1.00 21.35 253 LYS A C 1
ATOM 2050 O O . LYS A 1 255 ? 22.788 2.109 42.066 1.00 21.67 253 LYS A O 1
ATOM 2056 N N . PRO A 1 256 ? 24.916 2.098 41.511 1.00 30.33 254 PRO A N 1
ATOM 2057 C CA . PRO A 1 256 ? 25.127 3.449 42.080 1.00 34.00 254 PRO A CA 1
ATOM 2058 C C . PRO A 1 256 ? 24.347 4.511 41.317 1.00 25.46 254 PRO A C 1
ATOM 2059 O O . PRO A 1 256 ? 24.152 4.436 40.114 1.00 31.35 254 PRO A O 1
ATOM 2063 N N . VAL A 1 257 ? 23.888 5.511 42.048 1.00 24.54 255 VAL A N 1
ATOM 2064 C CA . VAL A 1 257 ? 23.217 6.702 41.557 1.00 19.36 255 VAL A CA 1
ATOM 2065 C C . VAL A 1 257 ? 24.212 7.846 41.615 1.00 19.30 255 VAL A C 1
ATOM 2066 O O . VAL A 1 257 ? 24.585 8.332 42.692 1.00 23.14 255 VAL A O 1
ATOM 2070 N N . ASP A 1 258 ? 24.688 8.226 40.460 1.00 19.81 256 ASP A N 1
ATOM 2071 C CA . ASP A 1 258 ? 25.688 9.279 40.359 1.00 22.67 256 ASP A CA 1
ATOM 2072 C C . ASP A 1 258 ? 25.091 10.668 40.520 1.00 24.00 256 ASP A C 1
ATOM 2073 O O . ASP A 1 258 ? 25.732 11.526 41.152 1.00 27.65 256 ASP A O 1
ATOM 2078 N N . ASP A 1 259 ? 23.886 10.892 40.003 1.00 20.61 257 ASP A N 1
ATOM 2079 C CA . ASP A 1 259 ? 23.235 12.196 40.019 1.00 19.79 257 ASP A CA 1
ATOM 2080 C C . ASP A 1 259 ? 21.731 12.014 39.791 1.00 16.61 257 ASP A C 1
ATOM 2081 O O . ASP A 1 259 ? 21.304 11.183 39.035 1.00 18.15 257 ASP A O 1
ATOM 2086 N N . ILE A 1 260 ? 20.968 12.855 40.436 1.00 18.07 258 ILE A N 1
ATOM 2087 C CA . ILE A 1 260 ? 19.547 13.081 40.191 1.00 17.94 258 ILE A CA 1
ATOM 2088 C C . ILE A 1 260 ? 19.496 14.379 39.408 1.00 17.05 258 ILE A C 1
ATOM 2089 O O . ILE A 1 260 ? 19.848 15.439 39.927 1.00 21.27 258 ILE A O 1
ATOM 2094 N N . ILE A 1 261 ? 19.154 14.257 38.138 1.00 17.11 259 ILE A N 1
ATOM 2095 C CA . ILE A 1 261 ? 19.221 15.405 37.268 1.00 17.80 259 ILE A CA 1
ATOM 2096 C C . ILE A 1 261 ? 17.951 16.258 37.344 1.00 18.71 259 ILE A C 1
ATOM 2097 O O . ILE A 1 261 ? 16.839 15.775 37.076 1.00 17.20 259 ILE A O 1
ATOM 2102 N N . MET A 1 262 ? 18.201 17.541 37.669 1.00 20.63 260 MET A N 1
ATOM 2103 C CA . MET A 1 262 ? 17.119 18.487 37.795 1.00 21.39 260 MET A CA 1
ATOM 2104 C C . MET A 1 262 ? 17.249 19.587 36.735 1.00 26.61 260 MET A C 1
ATOM 2105 O O . MET A 1 262 ? 18.363 20.029 36.462 1.00 29.90 260 MET A O 1
ATOM 2110 N N . GLU A 1 263 ? 16.107 19.993 36.172 1.00 24.11 261 GLU A N 1
ATOM 2111 C CA . GLU A 1 263 ? 16.140 21.146 35.301 1.00 28.64 261 GLU A CA 1
ATOM 2112 C C . GLU A 1 263 ? 14.942 22.043 35.684 1.00 31.46 261 GLU A C 1
ATOM 2113 O O . GLU A 1 263 ? 13.816 21.569 35.824 1.00 31.90 261 GLU A O 1
ATOM 2119 N N . ASN A 1 264 ? 15.185 23.334 35.850 1.00 37.77 262 ASN A N 1
ATOM 2120 C CA . ASN A 1 264 ? 14.194 24.328 36.235 1.00 40.18 262 ASN A CA 1
ATOM 2121 C C . ASN A 1 264 ? 13.409 23.821 37.441 1.00 37.55 262 ASN A C 1
ATOM 2122 O O . ASN A 1 264 ? 12.184 23.995 37.498 1.00 40.18 262 ASN A O 1
ATOM 2127 N N . GLY A 1 265 ? 14.157 23.204 38.350 1.00 31.35 263 GLY A N 1
ATOM 2128 C CA . GLY A 1 265 ? 13.632 22.769 39.616 1.00 32.87 263 GLY A CA 1
ATOM 2129 C C . GLY A 1 265 ? 12.817 21.490 39.581 1.00 27.51 263 GLY A C 1
ATOM 2130 O O . GLY A 1 265 ? 12.181 21.143 40.592 1.00 26.00 263 GLY A O 1
ATOM 2131 N N . LYS A 1 266 ? 12.791 20.741 38.490 1.00 23.55 264 LYS A N 1
ATOM 2132 C CA . LYS A 1 266 ? 12.021 19.506 38.332 1.00 20.83 264 LYS A CA 1
ATOM 2133 C C . LYS A 1 266 ? 12.921 18.377 37.873 1.00 17.03 264 LYS A C 1
ATOM 2134 O O . LYS A 1 266 ? 13.818 18.592 37.077 1.00 18.28 264 LYS A O 1
ATOM 2140 N N . VAL A 1 267 ? 12.672 17.184 38.419 1.00 16.08 265 VAL A N 1
ATOM 2141 C CA . VAL A 1 267 ? 13.509 16.030 38.002 1.00 15.11 265 VAL A CA 1
ATOM 2142 C C . VAL A 1 267 ? 13.259 15.740 36.544 1.00 15.15 265 VAL A C 1
ATOM 2143 O O . VAL A 1 267 ? 12.123 15.761 36.030 1.00 18.16 265 VAL A O 1
ATOM 2147 N N . VAL A 1 268 ? 14.309 15.400 35.840 1.00 16.68 266 VAL A N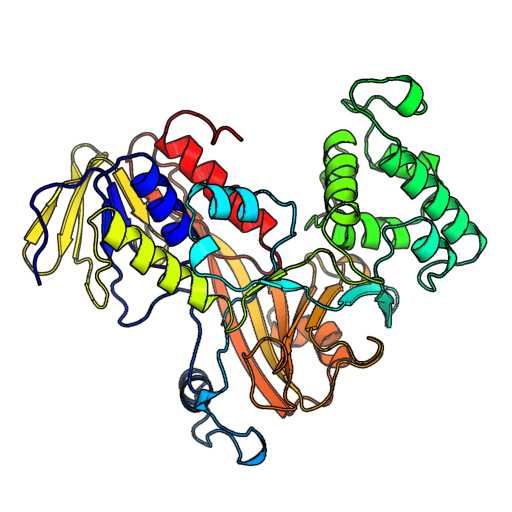 1
ATOM 2148 C CA . VAL A 1 268 ? 14.089 14.883 34.491 1.00 17.68 266 VAL A CA 1
ATOM 2149 C C . VAL A 1 268 ? 14.790 13.535 34.354 1.00 17.37 266 VAL A C 1
ATOM 2150 O O . VAL A 1 268 ? 14.458 12.866 33.376 1.00 17.05 266 VAL A O 1
ATOM 2154 N N . GLY A 1 269 ? 15.690 13.068 35.237 1.00 15.97 267 GLY A N 1
ATOM 2155 C CA . GLY A 1 269 ? 16.231 11.708 35.095 1.00 14.57 267 GLY A CA 1
ATOM 2156 C C . GLY A 1 269 ? 17.242 11.390 36.172 1.00 15.14 267 GLY A C 1
ATOM 2157 O O . GLY A 1 269 ? 17.467 12.187 37.083 1.00 17.45 267 GLY A O 1
ATOM 2158 N N . VAL A 1 270 ? 17.852 10.224 36.032 1.00 13.90 268 VAL A N 1
ATOM 2159 C CA . VAL A 1 270 ? 18.901 9.746 36.873 1.00 14.46 268 VAL A CA 1
ATOM 2160 C C . VAL A 1 270 ? 20.109 9.306 36.037 1.00 15.40 268 VAL A C 1
ATOM 2161 O O . VAL A 1 270 ? 19.920 8.631 35.060 1.00 17.12 268 VAL A O 1
ATOM 2165 N N . LYS A 1 271 ? 21.266 9.652 36.547 1.00 15.16 269 LYS A N 1
ATOM 2166 C CA . LYS A 1 271 ? 22.539 9.208 35.959 1.00 17.39 269 LYS A CA 1
ATOM 2167 C C . LYS A 1 271 ? 23.134 8.072 36.775 1.00 16.67 269 LYS A C 1
ATOM 2168 O O . LYS A 1 271 ? 23.279 8.174 37.991 1.00 18.75 269 LYS A O 1
ATOM 2174 N N . SER A 1 272 ? 23.430 6.984 36.062 1.00 16.37 270 SER A N 1
ATOM 2175 C CA . SER A 1 272 ? 24.028 5.808 36.658 1.00 17.25 270 SER A CA 1
ATOM 2176 C C . SER A 1 272 ? 24.990 5.156 35.659 1.00 19.46 270 SER A C 1
ATOM 2177 O O . SER A 1 272 ? 24.580 4.882 34.533 1.00 20.13 270 SER A O 1
ATOM 2180 N N . GLU A 1 273 ? 26.199 4.904 36.128 1.00 21.84 271 GLU A N 1
ATOM 2181 C CA . GLU A 1 273 ? 27.306 4.330 35.379 1.00 24.35 271 GLU A CA 1
ATOM 2182 C C . GLU A 1 273 ? 27.404 4.834 33.941 1.00 25.61 271 GLU A C 1
ATOM 2183 O O . GLU A 1 273 ? 27.499 4.055 32.995 1.00 36.71 271 GLU A O 1
ATOM 2189 N N . GLY A 1 274 ? 27.410 6.141 33.781 1.00 29.90 272 GLY A N 1
ATOM 2190 C CA . GLY A 1 274 ? 27.678 6.741 32.488 1.00 34.47 272 GLY A CA 1
ATOM 2191 C C . GLY A 1 274 ? 26.484 6.826 31.570 1.00 29.16 272 GLY A C 1
ATOM 2192 O O . GLY A 1 274 ? 26.645 7.135 30.394 1.00 37.52 272 GLY A O 1
ATOM 2193 N N . GLU A 1 275 ? 25.299 6.563 32.097 1.00 25.21 273 GLU A N 1
ATOM 2194 C CA . GLU A 1 275 ? 24.075 6.641 31.340 1.00 21.12 273 GLU A CA 1
ATOM 2195 C C . GLU A 1 275 ? 23.009 7.446 32.072 1.00 17.43 273 GLU A C 1
ATOM 2196 O O . GLU A 1 275 ? 22.917 7.446 33.311 1.00 17.64 273 GLU A O 1
ATOM 2202 N N . VAL A 1 276 ? 22.089 8.081 31.373 1.00 18.39 274 VAL A N 1
ATOM 2203 C CA . VAL A 1 276 ? 20.995 8.842 31.948 1.00 16.79 274 VAL A CA 1
ATOM 2204 C C . VAL A 1 276 ? 19.697 8.163 31.536 1.00 16.05 274 VAL A C 1
ATOM 2205 O O . VAL A 1 276 ? 19.569 7.882 30.342 1.00 20.85 274 VAL A O 1
ATOM 2209 N N . ALA A 1 277 ? 18.811 7.856 32.445 1.00 15.19 275 ALA A N 1
ATOM 2210 C CA . ALA A 1 277 ? 17.499 7.263 32.149 1.00 14.06 275 ALA A CA 1
ATOM 2211 C C . ALA A 1 277 ? 16.381 8.207 32.161 1.00 21.91 275 ALA A C 1
ATOM 2212 O O . ALA A 1 277 ? 16.591 9.150 33.852 1.00 15.84 275 ALA A O 1
ATOM 2214 N N . ARG A 1 278 ? 15.567 8.946 31.650 1.00 14.27 276 ARG A N 1
ATOM 2215 C CA . ARG A 1 278 ? 14.643 9.995 31.964 1.00 14.81 276 ARG A CA 1
ATOM 2216 C C . ARG A 1 278 ? 13.438 9.418 32.696 1.00 13.46 276 ARG A C 1
ATOM 2217 O O . ARG A 1 278 ? 13.080 8.249 32.596 1.00 15.30 276 ARG A O 1
ATOM 2225 N N . CYS A 1 279 ? 12.834 10.302 33.490 1.00 13.72 277 CYS A N 1
ATOM 2226 C CA . CYS A 1 279 ? 11.621 9.984 34.231 1.00 14.28 277 CYS A CA 1
ATOM 2227 C C . CYS A 1 279 ? 10.793 11.249 34.457 1.00 14.16 277 CYS A C 1
ATOM 2228 O O . CYS A 1 279 ? 11.329 12.340 34.394 1.00 19.04 277 CYS A O 1
ATOM 2231 N N . LYS A 1 280 ? 9.525 11.045 34.734 1.00 14.38 278 LYS A N 1
ATOM 2232 C CA . LYS A 1 280 ? 8.580 12.048 35.063 1.00 15.84 278 LYS A CA 1
ATOM 2233 C C . LYS A 1 280 ? 8.564 12.277 36.573 1.00 13.24 278 LYS A C 1
ATOM 2234 O O . LYS A 1 280 ? 8.359 13.410 37.008 1.00 15.02 278 LYS A O 1
ATOM 2240 N N . GLN A 1 281 ? 8.733 11.199 37.325 1.00 12.28 279 GLN A N 1
ATOM 2241 C CA . GLN A 1 281 ? 8.626 11.238 38.797 1.00 11.52 279 GLN A CA 1
ATOM 2242 C C . GLN A 1 281 ? 9.685 10.308 39.361 1.00 11.06 279 GLN A C 1
ATOM 2243 O O . GLN A 1 281 ? 9.983 9.297 38.730 1.00 11.83 279 GLN A O 1
ATOM 2249 N N . LEU A 1 282 ? 10.191 10.687 40.525 1.00 10.55 280 LEU A N 1
ATOM 2250 C CA . LEU A 1 282 ? 11.208 9.918 41.223 1.00 9.65 280 LEU A CA 1
ATOM 2251 C C . LEU A 1 282 ? 10.755 9.652 42.648 1.00 9.42 280 LEU A C 1
ATOM 2252 O O . LEU A 1 282 ? 10.290 10.566 43.320 1.00 10.99 280 LEU A O 1
ATOM 2257 N N . ILE A 1 283 ? 10.885 8.409 43.119 1.00 9.22 281 ILE A N 1
ATOM 2258 C CA . ILE A 1 283 ? 10.620 8.023 44.497 1.00 9.35 281 ILE A CA 1
ATOM 2259 C C . ILE A 1 283 ? 11.929 7.583 45.124 1.00 9.40 281 ILE A C 1
ATOM 2260 O O . ILE A 1 283 ? 12.684 6.853 44.498 1.00 10.42 281 ILE A O 1
ATOM 2265 N N . CYS A 1 284 ? 1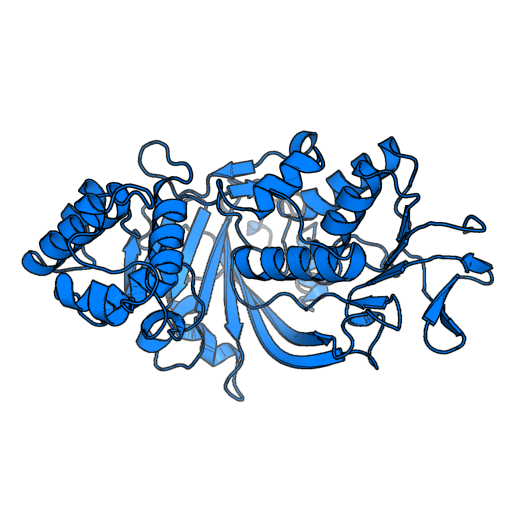2.229 7.966 46.355 1.00 10.19 282 CYS A N 1
ATOM 2266 C CA . CYS A 1 284 ? 13.500 7.524 46.991 1.00 10.30 282 CYS A CA 1
ATOM 2267 C C . CYS A 1 284 ? 13.381 7.593 48.510 1.00 9.70 282 CYS A C 1
ATOM 2268 O O . CYS A 1 284 ? 12.499 8.243 49.064 1.00 10.61 282 CYS A O 1
ATOM 2271 N N . ASP A 1 285 ? 14.354 6.966 49.153 1.00 9.40 283 ASP A N 1
ATOM 2272 C CA . ASP A 1 285 ? 14.599 7.153 50.601 1.00 9.76 283 ASP A CA 1
ATOM 2273 C C . ASP A 1 285 ? 15.540 8.285 50.884 1.00 9.26 283 ASP A C 1
ATOM 2274 O O . ASP A 1 285 ? 16.189 8.807 49.971 1.00 10.25 283 ASP A O 1
ATOM 2279 N N . PRO A 1 286 ? 15.597 8.760 52.116 1.00 9.96 284 PRO A N 1
ATOM 2280 C CA . PRO A 1 286 ? 16.434 9.957 52.441 1.00 10.25 284 PRO A CA 1
ATOM 2281 C C . PRO A 1 286 ? 17.872 9.885 52.037 1.00 10.33 284 PRO A C 1
ATOM 2282 O O . PRO A 1 286 ? 18.517 10.885 51.776 1.00 12.48 284 PRO A O 1
ATOM 2286 N N . SER A 1 287 ? 18.456 8.674 51.997 1.00 11.23 285 SER A N 1
ATOM 2287 C CA . SER A 1 287 ? 19.876 8.536 51.735 1.00 12.07 285 SER A CA 1
ATOM 2288 C C . SER A 1 287 ? 20.220 9.063 50.364 1.00 12.48 285 SER A C 1
ATOM 2289 O O . SER A 1 287 ? 21.365 9.477 50.155 1.00 16.09 285 SER A O 1
ATOM 2292 N N . TYR A 1 288 ? 19.239 9.067 49.435 1.00 11.44 286 TYR A N 1
ATOM 2293 C CA . TYR A 1 288 ? 19.511 9.554 48.100 1.00 11.40 286 TYR A CA 1
ATOM 2294 C C . TYR A 1 288 ? 19.445 11.070 47.945 1.00 12.00 286 TYR A C 1
ATOM 2295 O O . TYR A 1 288 ? 19.925 11.585 46.931 1.00 13.79 286 TYR A O 1
ATOM 2304 N N . VAL A 1 289 ? 18.856 11.785 48.908 1.00 11.65 287 VAL A N 1
ATOM 2305 C CA . VAL A 1 289 ? 18.608 13.218 48.777 1.00 11.60 287 VAL A CA 1
ATOM 2306 C C . VAL A 1 289 ? 18.883 13.959 50.097 1.00 12.23 287 VAL A C 1
ATOM 2307 O O . VAL A 1 289 ? 17.992 14.553 50.693 1.00 12.59 287 VAL A O 1
ATOM 2311 N N . PRO A 1 290 ? 20.133 13.998 50.549 1.00 13.52 288 PRO A N 1
ATOM 2312 C CA . PRO A 1 290 ? 20.418 14.650 51.855 1.00 15.16 288 PRO A CA 1
ATOM 2313 C C . PRO A 1 290 ? 19.994 16.110 51.932 1.00 15.86 288 PRO A C 1
ATOM 2314 O O . PRO A 1 290 ? 19.705 16.616 53.029 1.00 19.03 288 PRO A O 1
ATOM 2318 N N . ASP A 1 291 ? 19.949 16.816 50.768 1.00 16.94 289 ASP A N 1
ATOM 2319 C CA . ASP A 1 291 ? 19.598 18.222 50.799 1.00 18.97 289 ASP A CA 1
ATOM 2320 C C . ASP A 1 291 ? 18.106 18.433 50.802 1.00 19.32 289 ASP A C 1
ATOM 2321 O O . ASP A 1 291 ? 17.688 19.588 50.866 1.00 26.38 289 ASP A O 1
ATOM 2326 N N . ARG A 1 292 ? 17.322 17.365 50.719 1.00 15.90 290 ARG A N 1
ATOM 2327 C CA . ARG A 1 292 ? 15.865 17.447 50.678 1.00 16.53 290 ARG A CA 1
ATOM 2328 C C . ARG A 1 292 ? 15.225 16.883 51.948 1.00 15.26 290 ARG A C 1
ATOM 2329 O O . ARG A 1 292 ? 14.018 16.637 51.946 1.00 15.76 290 ARG A O 1
ATOM 2337 N N . VAL A 1 293 ? 16.037 16.685 52.995 1.00 14.87 291 VAL A N 1
ATOM 2338 C CA . VAL A 1 293 ? 15.531 16.100 54.236 1.00 13.27 291 VAL A CA 1
ATOM 2339 C C . VAL A 1 293 ? 16.017 16.910 55.426 1.00 11.60 291 VAL A C 1
ATOM 2340 O O . VAL A 1 293 ? 16.953 17.713 55.310 1.00 12.26 291 VAL A O 1
ATOM 2344 N N . ARG A 1 294 ? 15.370 16.704 56.549 1.00 11.18 292 ARG A N 1
ATOM 2345 C CA . ARG A 1 294 ? 15.786 17.190 57.866 1.00 9.82 292 ARG A CA 1
ATOM 2346 C C . ARG A 1 294 ? 15.749 16.003 58.850 1.00 10.12 292 ARG A C 1
ATOM 2347 O O . ARG A 1 294 ? 15.009 15.025 58.662 1.00 10.41 292 ARG A O 1
ATOM 2355 N N . LYS A 1 295 ? 16.527 16.083 59.895 1.00 9.96 293 LYS A N 1
ATOM 2356 C CA . LYS A 1 295 ? 16.586 15.052 60.899 1.00 10.47 293 LYS A CA 1
ATOM 2357 C C . LYS A 1 295 ? 15.487 15.247 61.921 1.00 11.01 293 LYS A C 1
ATOM 2358 O O . LYS A 1 295 ? 15.311 16.330 62.519 1.00 11.81 293 LYS A O 1
ATOM 2364 N N . ALA A 1 296 ? 14.737 14.206 62.192 1.00 12.63 294 ALA A N 1
ATOM 2365 C CA . ALA A 1 296 ? 13.548 14.240 63.009 1.00 14.11 294 ALA A CA 1
ATOM 2366 C C . ALA A 1 296 ? 13.811 13.590 64.359 1.00 15.35 294 ALA A C 1
ATOM 2367 O O . ALA A 1 296 ? 12.890 13.503 65.211 1.00 20.59 294 ALA A O 1
ATOM 2369 N N . GLY A 1 297 ? 14.995 13.124 64.692 1.00 16.60 295 GLY A N 1
ATOM 2370 C CA . GLY A 1 297 ? 15.328 12.473 65.933 1.00 18.69 295 GLY A CA 1
ATOM 2371 C C . GLY A 1 297 ? 16.259 11.301 65.657 1.00 13.17 295 GLY A C 1
ATOM 2372 O O . GLY A 1 297 ? 16.784 11.133 64.562 1.00 12.28 295 GLY A O 1
ATOM 2373 N N . GLN A 1 298 ? 16.374 10.437 66.665 1.00 13.22 296 GLN A N 1
ATOM 2374 C CA . GLN A 1 298 ? 17.151 9.239 66.623 1.00 11.19 296 GLN A CA 1
ATOM 2375 C C . GLN A 1 298 ? 16.371 8.100 67.301 1.00 9.89 296 GLN A C 1
ATOM 2376 O O . GLN A 1 298 ? 15.648 8.338 68.263 1.00 10.25 296 GLN A O 1
ATOM 2382 N N . VAL A 1 299 ? 16.590 6.891 66.818 1.00 9.41 297 VAL A N 1
ATOM 2383 C CA . VAL A 1 299 ? 16.020 5.689 67.397 1.00 9.94 297 VAL A CA 1
ATOM 2384 C C . VAL A 1 299 ? 17.141 4.748 67.853 1.00 9.36 297 VAL A C 1
ATOM 2385 O O . VAL A 1 299 ? 18.179 4.635 67.193 1.00 12.64 297 VAL A O 1
ATOM 2389 N N . ILE A 1 300 ? 16.924 4.066 68.975 1.00 8.80 298 ILE A N 1
ATOM 2390 C CA . ILE A 1 300 ? 17.784 2.940 69.345 1.00 9.38 298 ILE A CA 1
ATOM 2391 C C . ILE A 1 300 ? 16.975 1.647 69.215 1.00 9.22 298 ILE A C 1
ATOM 2392 O O . ILE A 1 300 ? 15.812 1.586 69.636 1.00 9.32 298 ILE A O 1
ATOM 2397 N N . ARG A 1 301 ? 17.603 0.610 68.618 1.00 9.04 299 ARG A N 1
ATOM 2398 C CA . ARG A 1 301 ? 17.063 -0.733 68.587 1.00 8.78 299 ARG A CA 1
ATOM 2399 C C . ARG A 1 301 ? 18.110 -1.688 69.151 1.00 8.58 299 ARG A C 1
ATOM 2400 O O . ARG A 1 301 ? 19.278 -1.620 68.767 1.00 9.87 299 ARG A O 1
ATOM 2408 N N . ILE A 1 302 ? 17.683 -2.569 70.044 1.00 8.82 300 ILE A N 1
ATOM 2409 C CA . ILE A 1 302 ? 18.538 -3.605 70.585 1.00 9.29 300 ILE A CA 1
ATOM 2410 C C . ILE A 1 302 ? 17.911 -4.967 70.254 1.00 8.94 300 ILE A C 1
ATOM 2411 O O . ILE A 1 302 ? 16.843 -5.295 70.766 1.00 9.08 300 ILE A O 1
ATOM 2416 N N . ILE A 1 303 ? 18.564 -5.707 69.354 1.00 9.26 301 ILE A N 1
ATOM 2417 C CA . ILE A 1 303 ? 18.155 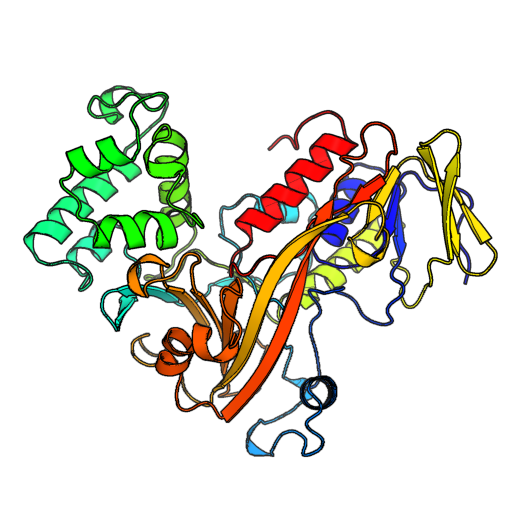-7.053 69.025 1.00 9.11 301 ILE A CA 1
ATOM 2418 C C . ILE A 1 303 ? 18.701 -7.978 70.126 1.00 9.38 301 ILE A C 1
ATOM 2419 O O . ILE A 1 303 ? 19.921 -7.953 70.389 1.00 9.69 301 ILE A O 1
ATOM 2424 N N . CYS A 1 304 ? 17.830 -8.796 70.721 1.00 8.97 302 CYS A N 1
ATOM 2425 C CA . CYS A 1 304 ? 18.205 -9.669 71.817 1.00 9.79 302 CYS A CA 1
ATOM 2426 C C . CYS A 1 304 ? 17.874 -11.108 71.457 1.00 9.82 302 CYS A C 1
ATOM 2427 O O . CYS A 1 304 ? 16.690 -11.443 71.291 1.00 11.48 302 CYS A O 1
ATOM 2430 N N . ILE A 1 305 ? 18.874 -11.960 71.363 1.00 10.06 303 ILE A N 1
ATOM 2431 C CA . ILE A 1 305 ? 18.664 -13.384 71.214 1.00 10.45 303 ILE A CA 1
ATOM 2432 C C . ILE A 1 305 ? 18.444 -14.040 72.564 1.00 10.39 303 ILE A C 1
ATOM 2433 O O . ILE A 1 305 ? 19.249 -13.834 73.457 1.00 11.70 303 ILE A O 1
ATOM 2438 N N . LEU A 1 306 ? 17.345 -14.782 72.655 1.00 10.23 304 LEU A N 1
ATOM 2439 C CA . LEU A 1 306 ? 16.979 -15.520 73.850 1.00 10.58 304 LEU A CA 1
ATOM 2440 C C . LEU A 1 306 ? 16.891 -17.021 73.558 1.00 10.47 304 LEU A C 1
ATOM 2441 O O . LEU A 1 306 ? 16.578 -17.461 72.459 1.00 11.23 304 LEU A O 1
ATOM 2446 N N . SER A 1 307 ? 17.116 -17.804 74.624 1.00 11.94 305 SER A N 1
ATOM 2447 C CA . SER A 1 307 ? 16.926 -19.270 74.606 1.00 12.27 305 SER A CA 1
ATOM 2448 C C . SER A 1 307 ? 15.667 -19.706 75.324 1.00 13.94 305 SER A C 1
ATOM 2449 O O . SER A 1 307 ? 15.490 -20.898 75.597 1.00 16.75 305 SER A O 1
ATOM 2452 N N . HIS A 1 308 ? 14.793 -18.745 75.580 1.00 14.39 306 HIS A N 1
ATOM 2453 C CA . HIS A 1 308 ? 13.567 -18.962 76.359 1.00 14.62 306 HIS A CA 1
ATOM 2454 C C . HIS A 1 308 ? 12.467 -18.020 75.902 1.00 13.18 306 HIS A C 1
ATOM 2455 O O . HIS A 1 308 ? 12.773 -16.903 75.487 1.00 13.70 306 HIS A O 1
ATOM 2462 N N . PRO A 1 309 ? 11.201 -18.423 76.027 1.00 14.24 307 PRO A N 1
ATOM 2463 C CA . PRO A 1 309 ? 10.110 -17.493 75.752 1.00 13.27 307 PRO A CA 1
ATOM 2464 C C . PRO A 1 309 ? 10.175 -16.398 76.794 1.00 13.28 307 PRO A C 1
ATOM 2465 O O . PRO A 1 309 ? 10.781 -16.545 77.891 1.00 13.94 307 PRO A O 1
ATOM 2469 N N . ILE A 1 310 ? 9.577 -15.276 76.475 1.00 12.82 308 ILE A N 1
ATOM 2470 C CA . ILE A 1 310 ? 9.542 -14.164 77.452 1.00 12.85 308 ILE A CA 1
ATOM 2471 C C . ILE A 1 310 ? 8.688 -14.543 78.637 1.00 13.84 308 ILE A C 1
ATOM 2472 O O . ILE A 1 310 ? 7.577 -15.079 78.452 1.00 14.55 308 ILE A O 1
ATOM 2477 N N . LYS A 1 311 ? 9.156 -14.251 79.834 1.00 14.71 309 LYS A N 1
ATOM 2478 C CA . LYS A 1 311 ? 8.422 -14.544 81.061 1.00 18.91 309 LYS A CA 1
ATOM 2479 C C . LYS A 1 311 ? 7.068 -13.829 81.046 1.00 18.30 309 LYS A C 1
ATOM 2480 O O . LYS A 1 311 ? 6.998 -12.694 80.531 1.00 17.44 309 LYS A O 1
ATOM 2486 N N . ASN A 1 312 ? 6.024 -14.416 81.594 1.00 20.18 310 ASN A N 1
ATOM 2487 C CA . ASN A 1 312 ? 4.700 -13.787 81.727 1.00 21.19 310 ASN A CA 1
ATOM 2488 C C . ASN A 1 312 ? 4.022 -13.612 80.371 1.00 20.06 310 ASN A C 1
ATOM 2489 O O . ASN A 1 312 ? 3.222 -12.704 80.226 1.00 21.93 310 ASN A O 1
ATOM 2494 N N . THR A 1 313 ? 4.311 -14.462 79.403 1.00 15.52 311 THR A N 1
ATOM 2495 C CA . THR A 1 313 ? 3.595 -14.415 78.115 1.00 13.96 311 THR A CA 1
ATOM 2496 C C . THR A 1 313 ? 2.961 -15.761 77.792 1.00 13.93 311 THR A C 1
ATOM 2497 O O . THR A 1 313 ? 2.570 -16.042 76.657 1.00 15.34 311 THR A O 1
ATOM 2501 N N . ASN A 1 314 ? 2.772 -16.633 78.758 1.00 17.77 312 ASN A N 1
ATOM 2502 C CA . ASN A 1 314 ? 2.256 -17.970 78.532 1.00 19.77 312 ASN A CA 1
ATOM 2503 C C . ASN A 1 314 ? 2.991 -18.728 77.421 1.00 16.83 312 ASN A C 1
ATOM 2504 O O . ASN A 1 314 ? 2.386 -19.365 76.560 1.00 18.12 312 ASN A O 1
ATOM 2509 N N . ASP A 1 315 ? 4.318 -18.611 77.447 1.00 16.72 313 ASP A N 1
ATOM 2510 C CA . ASP A 1 315 ? 5.181 -19.322 76.488 1.00 16.66 313 ASP A CA 1
ATOM 2511 C C . ASP A 1 315 ? 4.918 -18.957 75.030 1.00 13.95 313 ASP A C 1
ATOM 2512 O O . ASP A 1 315 ? 5.113 -19.779 74.115 1.00 16.19 313 ASP A O 1
ATOM 2517 N N . ALA A 1 316 ? 4.534 -17.731 74.740 1.00 12.52 314 ALA A N 1
ATOM 2518 C CA . ALA A 1 316 ? 4.239 -17.267 73.413 1.00 12.06 314 ALA A CA 1
ATOM 2519 C C . ALA A 1 316 ? 5.434 -17.518 72.510 1.00 11.91 314 ALA A C 1
ATOM 2520 O O . ALA A 1 316 ? 6.585 -17.219 72.870 1.00 13.39 314 ALA A O 1
ATOM 2522 N N . ASN A 1 317 ? 5.195 -17.956 71.303 1.00 12.15 315 ASN A N 1
ATOM 2523 C CA . ASN A 1 317 ? 6.301 -18.120 70.342 1.00 12.85 315 ASN A CA 1
ATOM 2524 C C . ASN A 1 317 ? 6.565 -16.836 69.534 1.00 10.64 315 ASN A C 1
ATOM 2525 O O . ASN A 1 317 ? 7.479 -16.814 68.678 1.00 10.19 315 ASN A O 1
ATOM 2530 N N . SER A 1 318 ? 5.722 -15.796 69.731 1.00 10.19 316 SER A N 1
ATOM 2531 C CA . SER A 1 318 ? 5.853 -14.511 69.052 1.00 9.58 316 SER A CA 1
ATOM 2532 C C . SER A 1 318 ? 4.957 -13.569 69.842 1.00 8.99 316 SER A C 1
ATOM 2533 O O . SER A 1 318 ? 3.925 -14.005 70.347 1.00 9.90 316 SER A O 1
ATOM 2536 N N . CYS A 1 319 ? 5.336 -12.296 69.965 1.00 9.15 317 CYS A N 1
ATOM 2537 C CA . CYS A 1 319 ? 4.481 -11.355 70.683 1.00 8.80 317 CYS A CA 1
ATOM 2538 C C . CYS A 1 319 ? 4.839 -9.907 70.423 1.00 8.97 317 CYS A C 1
ATOM 2539 O O . CYS A 1 319 ? 5.968 -9.581 70.074 1.00 9.38 317 CYS A O 1
ATOM 2542 N N . GLN A 1 320 ? 3.838 -9.060 70.602 1.00 9.51 318 GLN A N 1
ATOM 2543 C CA . GLN A 1 320 ? 3.987 -7.608 70.710 1.00 9.12 318 GLN A CA 1
ATOM 2544 C C . GLN A 1 320 ? 3.996 -7.193 72.150 1.00 8.87 318 GLN A C 1
ATOM 2545 O O . GLN A 1 320 ? 3.167 -7.727 72.910 1.00 9.43 318 GLN A O 1
ATOM 2551 N N . ILE A 1 321 ? 4.830 -6.262 72.565 1.00 9.22 319 ILE A N 1
ATOM 2552 C CA . ILE A 1 321 ? 4.836 -5.660 73.859 1.00 9.22 319 ILE A CA 1
ATOM 2553 C C . ILE A 1 321 ? 4.952 -4.137 73.719 1.00 8.37 319 ILE A C 1
ATOM 2554 O O . ILE A 1 321 ? 5.914 -3.644 73.161 1.00 10.06 319 ILE A O 1
ATOM 2559 N N . ILE A 1 322 ? 3.942 -3.433 74.241 1.00 9.31 320 ILE A N 1
ATOM 2560 C CA . ILE A 1 322 ? 3.947 -1.956 74.242 1.00 8.84 320 ILE A CA 1
ATOM 2561 C C . ILE A 1 322 ? 4.245 -1.471 75.646 1.00 9.07 320 ILE A C 1
ATOM 2562 O O . ILE A 1 322 ? 3.570 -1.895 76.601 1.00 9.42 320 ILE A O 1
ATOM 2567 N N . ILE A 1 323 ? 5.202 -0.558 75.814 1.00 9.17 321 ILE A N 1
ATOM 2568 C CA . ILE A 1 323 ? 5.527 0.099 77.074 1.00 9.09 321 ILE A CA 1
ATOM 2569 C C . ILE A 1 323 ? 5.178 1.566 76.944 1.00 9.54 321 ILE A C 1
ATOM 2570 O O . ILE A 1 323 ? 5.923 2.385 76.369 1.00 9.94 321 ILE A O 1
ATOM 2575 N N . PRO A 1 324 ? 3.960 1.945 77.382 1.00 9.65 322 PRO A N 1
ATOM 2576 C CA . PRO A 1 324 ? 3.541 3.361 77.255 1.00 10.08 322 PRO A CA 1
ATOM 2577 C C . PRO A 1 324 ? 4.514 4.276 78.017 1.00 9.93 322 PRO A C 1
ATOM 2578 O O . PRO A 1 324 ? 4.885 3.997 79.155 1.00 10.89 322 PRO A O 1
ATOM 2582 N N . GLN A 1 325 ? 4.869 5.409 77.407 1.00 10.08 323 GLN A N 1
ATOM 2583 C CA . GLN A 1 325 ? 5.833 6.327 77.962 1.00 10.21 323 GLN A CA 1
ATOM 2584 C C . GLN A 1 325 ? 5.491 6.774 79.379 1.00 10.83 323 GLN A C 1
ATOM 2585 O O . GLN A 1 325 ? 6.404 6.947 80.215 1.00 12.51 323 GLN A O 1
ATOM 2591 N N . ASN A 1 326 ? 4.215 6.954 79.710 1.00 11.81 324 ASN A N 1
ATOM 2592 C CA . ASN A 1 326 ? 3.920 7.457 81.050 1.00 14.20 324 ASN A CA 1
ATOM 2593 C C . ASN A 1 326 ? 4.146 6.407 82.114 1.00 13.21 324 ASN A C 1
ATOM 2594 O O . ASN A 1 326 ? 4.182 6.711 83.319 1.00 19.56 324 ASN A O 1
ATOM 2599 N N . GLN A 1 327 ? 4.282 5.151 81.772 1.00 11.14 325 GLN A N 1
ATOM 2600 C CA . GLN A 1 327 ? 4.559 4.101 82.756 1.00 11.75 325 GLN A CA 1
ATOM 2601 C C . GLN A 1 327 ? 6.016 4.076 83.144 1.00 12.53 325 GLN A C 1
ATOM 2602 O O . GLN A 1 327 ? 6.364 3.435 84.131 1.00 15.28 325 GLN A O 1
ATOM 2608 N N . VAL A 1 328 ? 6.870 4.737 82.379 1.00 12.56 326 VAL A N 1
ATOM 2609 C CA . VAL A 1 328 ? 8.326 4.677 82.589 1.00 12.92 326 VAL A CA 1
ATOM 2610 C C . VAL A 1 328 ? 8.962 6.055 82.587 1.00 12.90 326 VAL A C 1
ATOM 2611 O O . VAL A 1 328 ? 10.183 6.221 82.346 1.00 14.54 326 VAL A O 1
ATOM 2615 N N . ASN A 1 329 ? 8.186 7.106 82.849 1.00 13.54 327 ASN A N 1
ATOM 2616 C CA . ASN A 1 329 ? 8.710 8.439 83.028 1.00 15.04 327 ASN A CA 1
ATOM 2617 C C . ASN A 1 329 ? 9.553 8.952 81.866 1.00 14.34 327 ASN A C 1
ATOM 2618 O O . ASN A 1 329 ? 10.651 9.509 82.011 1.00 16.25 327 ASN A O 1
ATOM 2623 N N . ARG A 1 330 ? 9.036 8.824 80.669 1.00 13.75 328 ARG A N 1
ATOM 2624 C CA . ARG A 1 330 ? 9.616 9.235 79.425 1.00 15.55 328 ARG A CA 1
ATOM 2625 C C . ARG A 1 330 ? 8.634 10.015 78.554 1.00 12.42 328 ARG A C 1
ATOM 2626 O O . ARG A 1 330 ? 7.443 10.074 78.862 1.00 13.80 328 ARG A O 1
ATOM 2634 N N . LYS A 1 331 ? 9.155 10.529 77.434 1.00 12.46 329 LYS A N 1
ATOM 2635 C CA . LYS A 1 331 ? 8.353 11.243 76.460 1.00 12.76 329 LYS A CA 1
ATOM 2636 C C . LYS A 1 331 ? 8.173 10.466 75.170 1.00 12.56 329 LYS A C 1
ATOM 2637 O O . LYS A 1 331 ? 7.732 11.016 74.195 1.00 14.23 329 LYS A O 1
ATOM 2643 N N . SER A 1 332 ? 8.499 9.188 75.149 1.00 11.78 330 SER A N 1
ATOM 2644 C CA . SER A 1 332 ? 8.318 8.313 73.974 1.00 10.47 330 SER A CA 1
ATOM 2645 C C . SER A 1 332 ? 8.177 6.883 74.467 1.00 9.84 330 SER A C 1
ATOM 2646 O O . SER A 1 332 ? 8.836 6.472 75.450 1.00 10.47 330 SER A O 1
ATOM 2649 N N . ASP A 1 333 ? 7.302 6.119 73.797 1.00 9.14 331 ASP A N 1
ATOM 2650 C CA . ASP A 1 333 ? 7.053 4.734 74.178 1.00 8.92 331 ASP A CA 1
ATOM 2651 C C . ASP A 1 333 ? 8.297 3.881 73.916 1.00 8.80 331 ASP A C 1
ATOM 2652 O O . ASP A 1 333 ? 9.146 4.201 73.073 1.00 9.32 331 ASP A O 1
ATOM 2657 N N . ILE A 1 334 ? 8.353 2.755 74.606 1.00 9.31 332 ILE A N 1
ATOM 2658 C CA . ILE A 1 334 ? 9.301 1.669 74.343 1.00 8.71 332 ILE A CA 1
ATOM 2659 C C . ILE A 1 334 ? 8.528 0.493 73.787 1.00 8.74 332 ILE A C 1
ATOM 2660 O O . ILE A 1 334 ? 7.397 0.220 74.217 1.00 9.44 332 ILE A O 1
ATOM 2665 N N . TYR A 1 335 ? 9.083 -0.189 72.791 1.00 8.66 333 TYR A N 1
ATOM 2666 C CA . TYR A 1 335 ? 8.435 -1.295 72.095 1.00 8.56 333 TYR A CA 1
ATOM 2667 C C . TYR A 1 335 ? 9.320 -2.533 72.210 1.00 8.98 333 TYR A C 1
ATOM 2668 O O . TYR A 1 335 ? 10.541 -2.431 72.115 1.00 9.52 333 TYR A O 1
ATOM 2677 N N . VAL A 1 336 ? 8.708 -3.724 72.310 1.00 8.76 334 VAL A N 1
ATOM 2678 C CA . VAL A 1 336 ? 9.435 -4.969 72.100 1.00 9.44 334 VAL A CA 1
ATOM 2679 C C . VAL A 1 336 ? 8.575 -5.833 71.193 1.00 9.29 334 VAL A C 1
ATOM 2680 O O . VAL A 1 336 ? 7.416 -6.135 71.523 1.00 11.38 334 VAL A O 1
ATOM 2684 N N . CYS A 1 337 ? 9.138 -6.213 70.040 1.00 9.19 335 CYS A N 1
ATOM 2685 C CA . CYS A 1 337 ? 8.478 -7.285 69.292 1.00 10.85 335 CYS A CA 1
ATOM 2686 C C . CYS A 1 337 ? 9.377 -8.488 69.317 1.00 10.37 335 CYS A C 1
ATOM 2687 O O . CYS A 1 337 ? 10.601 -8.409 69.305 1.00 12.14 335 CYS A O 1
ATOM 2690 N N . MET A 1 338 ? 8.740 -9.667 69.339 1.00 8.55 336 MET A N 1
ATOM 2691 C CA . MET A 1 338 ? 9.470 -10.918 69.450 1.00 8.61 336 MET A CA 1
ATOM 2692 C C . MET A 1 338 ? 8.921 -11.886 68.409 1.00 8.06 336 MET A C 1
ATOM 2693 O O . MET A 1 338 ? 7.682 -12.045 68.301 1.00 8.47 336 MET A O 1
ATOM 2698 N N . ILE A 1 339 ? 9.825 -12.490 67.669 1.00 8.58 337 ILE A N 1
ATOM 2699 C CA . ILE A 1 339 ? 9.543 -13.547 66.728 1.00 8.80 337 ILE A CA 1
ATOM 2700 C C . ILE A 1 339 ? 10.627 -14.610 66.911 1.00 8.61 337 ILE A C 1
ATOM 2701 O O . ILE A 1 339 ? 11.673 -14.333 67.474 1.00 10.55 337 ILE A O 1
ATOM 2706 N N . SER A 1 340 ? 10.379 -15.843 66.468 1.00 8.71 338 SER A N 1
ATOM 2707 C CA . SER A 1 340 ? 11.232 -16.967 66.844 1.00 9.01 338 SER A CA 1
ATOM 2708 C C . SER A 1 340 ? 11.321 -17.974 65.722 1.00 8.35 338 SER A C 1
ATOM 2709 O O . SER A 1 340 ? 10.907 -17.732 64.562 1.00 8.70 338 SER A O 1
ATOM 2712 N N . TYR A 1 341 ? 11.840 -19.169 66.037 1.00 8.81 339 TYR A N 1
ATOM 2713 C CA . TYR A 1 341 ? 11.792 -20.294 65.144 1.00 9.39 339 TYR A CA 1
ATOM 2714 C C . TYR A 1 341 ? 10.405 -20.572 64.601 1.00 9.46 339 TYR A C 1
ATOM 2715 O O . TYR A 1 341 ? 10.277 -21.148 63.511 1.00 10.49 339 TYR A O 1
ATOM 2724 N N . ALA A 1 342 ? 9.330 -20.232 65.339 1.00 9.85 340 ALA A N 1
ATOM 2725 C CA . ALA A 1 342 ? 7.998 -20.493 64.837 1.00 10.20 340 ALA A CA 1
ATOM 2726 C C . ALA A 1 342 ? 7.626 -19.700 63.570 1.00 10.21 340 ALA A C 1
ATOM 2727 O O . ALA A 1 342 ? 6.747 -20.116 62.846 1.00 12.39 340 ALA A O 1
ATOM 2729 N N . HIS A 1 343 ? 8.290 -18.564 63.369 1.00 9.68 341 HIS A N 1
ATOM 2730 C CA . HIS A 1 343 ? 8.154 -17.798 62.141 1.00 9.21 341 HIS A CA 1
ATOM 2731 C C . HIS A 1 343 ? 9.363 -18.021 61.217 1.00 9.01 341 HIS A C 1
ATOM 2732 O O . HIS A 1 343 ? 9.528 -17.255 60.237 1.00 9.82 341 HIS A O 1
ATOM 2739 N N . ASN A 1 344 ? 10.173 -19.040 61.460 1.00 9.23 342 ASN A N 1
ATOM 2740 C CA . ASN A 1 344 ? 11.257 -19.395 60.578 1.00 9.44 342 ASN A CA 1
ATOM 2741 C C . ASN A 1 344 ? 12.282 -18.248 60.396 1.00 10.06 342 ASN A C 1
ATOM 2742 O O . ASN A 1 344 ? 12.836 -18.038 59.327 1.00 11.22 342 ASN A O 1
ATOM 2747 N N . VAL A 1 345 ? 12.522 -17.549 61.521 1.00 9.58 343 VAL A N 1
ATOM 2748 C CA . VAL A 1 345 ? 13.523 -16.441 61.512 1.00 9.05 343 VAL A CA 1
ATOM 2749 C C . VAL A 1 345 ? 14.697 -16.729 62.461 1.00 9.35 343 VAL A C 1
ATOM 2750 O O . VAL A 1 345 ? 15.661 -15.965 62.480 1.00 9.60 343 VAL A O 1
ATOM 2754 N N . ALA A 1 346 ? 14.634 -17.798 63.255 1.00 10.01 344 ALA A N 1
ATOM 2755 C CA . ALA A 1 346 ? 15.700 -18.173 64.156 1.00 9.89 344 ALA A CA 1
ATOM 2756 C C . ALA A 1 346 ? 15.817 -19.682 64.154 1.00 10.00 344 ALA A C 1
ATOM 2757 O O . ALA A 1 346 ? 14.890 -20.416 63.769 1.00 11.14 344 ALA A O 1
ATOM 2759 N N . ALA A 1 347 ? 16.996 -20.181 64.543 1.00 9.69 345 ALA A N 1
ATOM 2760 C CA . ALA A 1 347 ? 17.171 -21.614 64.708 1.00 11.07 345 ALA A CA 1
ATOM 2761 C C . ALA A 1 347 ? 16.202 -22.165 65.756 1.00 10.29 345 ALA A C 1
ATOM 2762 O O . ALA A 1 347 ? 15.745 -21.439 66.667 1.00 10.61 345 ALA A O 1
ATOM 2764 N N . GLN A 1 348 ? 15.930 -23.465 65.647 1.00 10.68 346 GLN A N 1
ATOM 2765 C CA . GLN A 1 348 ? 15.032 -24.136 66.545 1.00 11.33 346 GLN A CA 1
ATOM 2766 C C . GLN A 1 348 ? 15.405 -23.833 68.004 1.00 11.45 346 GLN A C 1
ATOM 2767 O O . GLN A 1 348 ? 16.542 -23.946 68.454 1.00 11.86 346 GLN A O 1
ATOM 2773 N N . GLY A 1 349 ? 14.357 -23.495 68.745 1.00 12.10 347 GLY A N 1
ATOM 2774 C CA . GLY A 1 349 ? 14.523 -23.204 70.154 1.00 12.99 347 GLY A CA 1
ATOM 2775 C C . GLY A 1 349 ? 15.000 -21.822 70.496 1.00 13.27 347 GLY A C 1
ATOM 2776 O O . GLY A 1 349 ? 15.209 -21.530 71.715 1.00 14.02 347 GLY A O 1
ATOM 2777 N N . LYS A 1 350 ? 15.263 -20.959 69.520 1.00 10.97 348 LYS A N 1
ATOM 2778 C CA . LYS A 1 350 ? 15.734 -19.587 69.746 1.00 10.90 348 LYS A CA 1
ATOM 2779 C C . LYS A 1 350 ? 14.669 -18.545 69.412 1.00 10.36 348 LYS A C 1
ATOM 2780 O O . LYS A 1 350 ? 13.829 -18.738 68.544 1.00 10.30 348 LYS A O 1
ATOM 2786 N N . TYR A 1 351 ? 14.789 -17.413 70.114 1.00 9.60 349 TYR A N 1
ATOM 2787 C CA . TYR A 1 351 ? 13.841 -16.302 70.076 1.00 9.41 349 TYR A CA 1
ATOM 2788 C C . TYR A 1 351 ? 14.596 -14.986 69.790 1.00 9.88 349 TYR A C 1
ATOM 2789 O O . TYR A 1 351 ? 15.720 -14.821 70.299 1.00 10.48 349 TYR A O 1
ATOM 2798 N N . ILE A 1 352 ? 13.982 -14.088 69.044 1.00 9.42 350 ILE A N 1
ATOM 2799 C CA . ILE A 1 352 ? 14.563 -12.775 68.742 1.00 9.24 350 ILE A CA 1
ATOM 2800 C C . ILE A 1 352 ? 13.601 -11.739 69.295 1.00 8.23 350 ILE A C 1
ATOM 2801 O O . ILE A 1 352 ? 12.463 -11.605 68.792 1.00 9.42 350 ILE A O 1
ATOM 2806 N N . ALA A 1 353 ? 14.029 -11.010 70.327 1.00 8.98 351 ALA A N 1
ATOM 2807 C CA . ALA A 1 353 ? 13.215 -9.950 70.920 1.00 8.72 351 ALA A CA 1
ATOM 2808 C C . ALA A 1 353 ? 13.914 -8.631 70.638 1.00 8.78 351 ALA A C 1
ATOM 2809 O O . ALA A 1 353 ? 15.086 -8.467 71.034 1.00 9.98 351 ALA A O 1
ATOM 2811 N N . ILE A 1 354 ? 13.257 -7.682 69.993 1.00 8.42 352 ILE A N 1
ATOM 2812 C CA . ILE A 1 354 ? 13.853 -6.450 69.540 1.00 8.62 352 ILE A CA 1
ATOM 2813 C C . ILE A 1 354 ? 13.193 -5.291 70.250 1.00 8.44 352 ILE A C 1
ATOM 2814 O O . ILE A 1 354 ? 11.980 -5.052 70.086 1.00 9.03 352 ILE A O 1
ATOM 2819 N N . ALA A 1 355 ? 13.982 -4.591 71.050 1.00 8.76 353 ALA A N 1
ATOM 2820 C CA . ALA A 1 355 ? 13.548 -3.479 71.857 1.00 8.70 353 ALA A CA 1
ATOM 2821 C C . ALA A 1 355 ? 13.874 -2.154 71.191 1.00 8.29 353 ALA A C 1
ATOM 2822 O O . ALA A 1 355 ? 15.025 -2.014 70.730 1.00 10.34 353 ALA A O 1
ATOM 2824 N N . SER A 1 356 ? 12.967 -1.187 71.153 1.00 8.78 35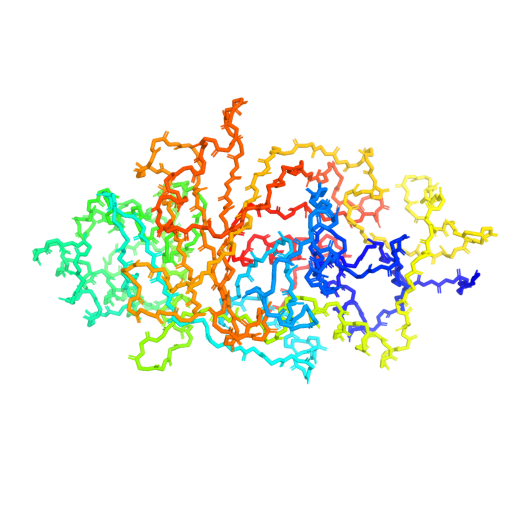4 SER A N 1
ATOM 2825 C CA . SER A 1 356 ? 13.208 0.073 70.474 1.00 8.72 354 SER A CA 1
ATOM 2826 C C . SER A 1 356 ? 12.569 1.233 71.196 1.00 8.14 354 SER A C 1
ATOM 2827 O O . SER A 1 356 ? 11.501 1.107 71.785 1.00 9.25 354 SER A O 1
ATOM 2830 N N . THR A 1 357 ? 13.174 2.415 71.047 1.00 8.56 355 THR A N 1
ATOM 2831 C CA . THR A 1 357 ? 12.570 3.647 71.508 1.00 8.63 355 THR A CA 1
ATOM 2832 C C . THR A 1 357 ? 13.241 4.816 70.809 1.00 8.91 355 THR A C 1
ATOM 2833 O O . THR A 1 357 ? 14.197 4.644 70.068 1.00 9.64 355 THR A O 1
ATOM 2837 N N . THR A 1 358 ? 12.714 6.007 71.021 1.00 9.35 356 THR A N 1
ATOM 2838 C CA . THR A 1 358 ? 13.247 7.257 70.506 1.00 9.30 356 THR A CA 1
ATOM 2839 C C . THR A 1 358 ? 14.243 7.790 71.538 1.00 9.93 356 THR A C 1
ATOM 2840 O O . THR A 1 358 ? 13.934 7.835 72.720 1.00 11.28 356 THR A O 1
ATOM 2844 N N . VAL A 1 359 ? 15.432 8.157 71.086 1.00 10.49 357 VAL A N 1
ATOM 2845 C CA . VAL A 1 359 ? 16.470 8.596 72.020 1.00 10.48 357 VAL A CA 1
ATOM 2846 C C . VAL A 1 359 ? 16.135 9.929 72.655 1.00 11.66 357 VAL A C 1
ATOM 2847 O O . VAL A 1 359 ? 15.862 10.917 71.957 1.00 12.53 357 VAL A O 1
ATOM 2851 N N . GLU A 1 360 ? 16.181 9.992 74.003 1.00 12.27 358 GLU A N 1
ATOM 2852 C CA . GLU A 1 360 ? 15.959 11.184 74.788 1.00 13.72 358 GLU A CA 1
ATOM 2853 C C . GLU A 1 360 ? 17.114 11.597 75.689 1.00 14.19 358 GLU A C 1
ATOM 2854 O O . GLU A 1 360 ? 17.063 12.674 76.290 1.00 16.85 358 GLU A O 1
ATOM 2860 N N . THR A 1 361 ? 18.146 10.748 75.813 1.00 15.13 359 THR A N 1
ATOM 2861 C CA . THR A 1 361 ? 19.251 11.020 76.729 1.00 15.92 359 THR A CA 1
ATOM 2862 C C . THR A 1 361 ? 20.611 10.714 76.092 1.00 17.12 359 THR A C 1
ATOM 2863 O O . THR A 1 361 ? 20.662 10.204 74.955 1.00 17.01 359 THR A O 1
ATOM 2867 N N . THR A 1 362 ? 21.663 10.983 76.833 1.00 17.46 360 THR A N 1
ATOM 2868 C CA . THR A 1 362 ? 22.995 10.713 76.298 1.00 21.73 360 THR A CA 1
ATOM 2869 C C . THR A 1 362 ? 23.501 9.313 76.577 1.00 22.70 360 THR A C 1
ATOM 2870 O O . THR A 1 362 ? 24.614 8.985 76.188 1.00 27.92 360 THR A O 1
ATOM 2874 N N . ASP A 1 363 ? 22.836 8.386 77.175 1.00 23.67 361 ASP A N 1
ATOM 2875 C CA . ASP A 1 363 ? 22.833 6.985 77.400 1.00 20.08 361 ASP A CA 1
ATOM 2876 C C . ASP A 1 363 ? 21.618 6.245 76.878 1.00 18.81 361 ASP A C 1
ATOM 2877 O O . ASP A 1 363 ? 20.769 5.763 77.615 1.00 16.58 361 ASP A O 1
ATOM 2882 N N . PRO A 1 364 ? 21.563 6.142 75.540 1.00 16.72 362 PRO A N 1
ATOM 2883 C CA . PRO A 1 364 ? 20.407 5.463 74.915 1.00 16.47 362 PRO A CA 1
ATOM 2884 C C . PRO A 1 364 ? 20.254 4.030 75.355 1.00 15.43 362 PRO A C 1
ATOM 2885 O O . PRO A 1 364 ? 19.090 3.570 75.470 1.00 15.99 362 PRO A O 1
ATOM 2889 N N . GLU A 1 365 ? 21.321 3.254 75.606 1.00 15.28 363 GLU A N 1
ATOM 2890 C CA . GLU A 1 365 ? 21.088 1.896 76.054 1.00 15.47 363 GLU A CA 1
ATOM 2891 C C . GLU A 1 365 ? 20.405 1.835 77.392 1.00 16.26 363 GLU A C 1
ATOM 2892 O O . GLU A 1 365 ? 19.559 0.980 77.656 1.00 16.25 363 GLU A O 1
ATOM 2898 N N . LYS A 1 366 ? 20.722 2.742 78.302 1.00 16.77 364 LYS A N 1
ATOM 2899 C CA . LYS A 1 366 ? 20.098 2.788 79.608 1.00 17.16 364 LYS A CA 1
ATOM 2900 C C . LYS A 1 366 ? 18.602 3.026 79.434 1.00 15.66 364 LYS A C 1
ATOM 2901 O O . LYS A 1 366 ? 17.831 2.472 80.232 1.00 15.96 364 LYS A O 1
ATOM 2907 N N . GLU A 1 367 ? 18.180 3.808 78.479 1.00 14.74 365 GLU A N 1
ATOM 2908 C CA . GLU A 1 367 ? 16.777 4.108 78.265 1.00 13.65 365 GLU A CA 1
ATOM 2909 C C . GLU A 1 367 ? 15.940 2.880 77.986 1.00 12.47 365 GLU A C 1
ATOM 2910 O O . GLU A 1 367 ? 14.721 2.879 78.246 1.00 15.36 365 GLU A O 1
ATOM 2916 N N . VAL A 1 368 ? 16.499 1.836 77.432 1.00 13.38 366 VAL A N 1
ATOM 2917 C CA . VAL A 1 368 ? 15.780 0.630 77.059 1.00 15.42 366 VAL A CA 1
ATOM 2918 C C . VAL A 1 368 ? 15.767 -0.387 78.199 1.00 13.35 366 VAL A C 1
ATOM 2919 O O . VAL A 1 368 ? 15.196 -1.490 78.071 1.00 12.31 366 VAL A O 1
ATOM 2923 N N . GLU A 1 369 ? 16.429 -0.129 79.318 1.00 13.16 367 GLU A N 1
ATOM 2924 C CA . GLU A 1 369 ? 16.484 -1.081 80.430 1.00 14.47 367 GLU A CA 1
ATOM 2925 C C . GLU A 1 369 ? 15.116 -1.586 80.889 1.00 14.57 367 GLU A C 1
ATOM 2926 O O . GLU A 1 369 ? 15.046 -2.786 81.193 1.00 13.87 367 GLU A O 1
ATOM 2932 N N . PRO A 1 370 ? 14.026 -0.825 80.946 1.00 14.83 368 PRO A N 1
ATOM 2933 C CA . PRO A 1 370 ? 12.724 -1.409 81.299 1.00 14.68 368 PRO A CA 1
ATOM 2934 C C . PRO A 1 370 ? 12.320 -2.532 80.353 1.00 14.04 368 PRO A C 1
ATOM 2935 O O . PRO A 1 370 ? 11.693 -3.476 80.848 1.00 15.66 368 PRO A O 1
ATOM 2939 N N . ALA A 1 371 ? 12.638 -2.424 79.077 1.00 11.91 369 ALA A N 1
ATOM 2940 C CA . ALA A 1 371 ? 12.357 -3.517 78.163 1.00 11.50 369 ALA A CA 1
ATOM 2941 C C . ALA A 1 371 ? 13.311 -4.658 78.400 1.00 11.53 369 ALA A C 1
ATOM 2942 O O . ALA A 1 371 ? 12.870 -5.817 78.439 1.00 11.43 369 ALA A O 1
ATOM 2944 N N . LEU A 1 372 ? 14.606 -4.395 78.473 1.00 11.40 370 LEU A N 1
ATOM 2945 C CA . LEU A 1 372 ? 15.553 -5.509 78.618 1.00 12.15 370 LEU A CA 1
ATOM 2946 C C . LEU A 1 372 ? 15.264 -6.353 79.847 1.00 11.99 370 LEU A C 1
ATOM 2947 O O . LEU A 1 372 ? 15.461 -7.578 79.851 1.00 13.32 370 LEU A O 1
ATOM 2952 N N . GLY A 1 373 ? 14.852 -5.698 80.932 1.00 12.39 371 GLY A N 1
ATOM 2953 C CA . GLY A 1 373 ? 14.611 -6.452 82.160 1.00 13.06 371 GLY A CA 1
ATOM 2954 C C . GLY A 1 373 ? 13.518 -7.505 81.986 1.00 14.56 371 GLY A C 1
ATOM 2955 O O . GLY A 1 373 ? 13.496 -8.500 82.722 1.00 16.92 371 GLY A O 1
ATOM 2956 N N . LEU A 1 374 ? 12.621 -7.275 81.029 1.00 12.84 372 LEU A N 1
ATOM 2957 C CA . LEU A 1 374 ? 11.573 -8.271 80.771 1.00 13.15 372 LEU A CA 1
ATOM 2958 C C . LEU A 1 374 ? 12.110 -9.519 80.073 1.00 12.53 372 LEU A C 1
ATOM 2959 O O . LEU A 1 374 ? 11.413 -10.562 80.020 1.00 14.40 372 LEU A O 1
ATOM 2964 N N . LEU A 1 375 ? 13.298 -9.439 79.507 1.00 12.65 373 LEU A N 1
ATOM 2965 C CA . LEU A 1 375 ? 13.834 -10.453 78.591 1.00 12.06 373 LEU A CA 1
ATOM 2966 C C . LEU A 1 375 ? 14.954 -11.307 79.174 1.00 13.36 373 LEU A C 1
ATOM 2967 O O . LEU A 1 375 ? 15.278 -12.378 78.666 1.00 14.62 373 LEU A O 1
ATOM 2972 N N . GLU A 1 376 ? 15.550 -10.831 80.252 1.00 15.06 374 GLU A N 1
ATOM 2973 C CA . GLU A 1 376 ? 16.738 -11.460 80.833 1.00 16.93 374 GLU A CA 1
ATOM 2974 C C . GLU A 1 376 ? 16.413 -12.850 81.290 1.00 16.11 374 GLU A C 1
ATOM 2975 O O . GLU A 1 376 ? 15.343 -13.065 81.865 1.00 20.41 374 GLU A O 1
ATOM 2981 N N . PRO A 1 377 ? 17.294 -13.824 81.118 1.00 16.02 375 PRO A N 1
ATOM 2982 C CA . PRO A 1 377 ? 18.621 -13.653 80.545 1.00 15.77 375 PRO A CA 1
ATOM 2983 C C . PRO A 1 377 ? 18.649 -13.609 79.016 1.00 15.02 375 PRO A C 1
ATOM 2984 O O . PRO A 1 377 ? 17.944 -14.317 78.315 1.0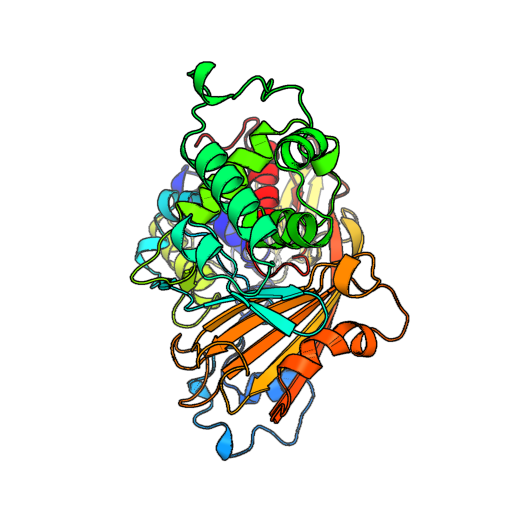0 15.30 375 PRO A O 1
ATOM 2988 N N . ILE A 1 378 ? 19.546 -12.753 78.523 1.00 13.94 376 ILE A N 1
ATOM 2989 C CA . ILE A 1 378 ? 19.740 -12.492 77.099 1.00 13.15 376 ILE A CA 1
ATOM 2990 C C . ILE A 1 378 ? 21.061 -13.113 76.673 1.00 13.32 376 ILE A C 1
ATOM 2991 O O . ILE A 1 378 ? 22.103 -12.811 77.266 1.00 15.42 376 ILE A O 1
ATOM 2996 N N . ASP A 1 379 ? 21.025 -13.988 75.653 1.00 13.04 377 ASP A N 1
ATOM 2997 C CA . ASP A 1 379 ? 22.234 -14.613 75.136 1.00 12.93 377 ASP A CA 1
ATOM 2998 C C . ASP A 1 379 ? 23.180 -13.607 74.453 1.00 13.16 377 ASP A C 1
ATOM 2999 O O . ASP A 1 379 ? 24.396 -13.682 74.682 1.00 14.47 377 ASP A O 1
ATOM 3004 N N . GLN A 1 380 ? 22.629 -12.734 73.642 1.00 12.66 378 GLN A N 1
ATOM 3005 C CA . GLN A 1 380 ? 23.448 -11.771 72.895 1.00 12.18 378 GLN A CA 1
ATOM 3006 C C . GLN A 1 380 ? 22.584 -10.577 72.550 1.00 11.97 378 GLN A C 1
ATOM 3007 O O . GLN A 1 380 ? 21.450 -10.736 72.067 1.00 13.43 378 GLN A O 1
ATOM 3013 N N . LYS A 1 381 ? 23.107 -9.381 72.735 1.00 12.55 379 LYS A N 1
ATOM 3014 C CA . LYS A 1 381 ? 22.564 -8.126 72.227 1.00 11.70 379 LYS A CA 1
ATOM 3015 C C . LYS A 1 381 ? 23.320 -7.572 71.036 1.00 10.92 379 LYS A C 1
ATOM 3016 O O . LYS A 1 381 ? 24.529 -7.735 70.922 1.00 13.30 379 LYS A O 1
ATOM 3022 N N . PHE A 1 382 ? 22.577 -6.887 70.173 1.00 10.95 380 PHE A N 1
ATOM 3023 C CA . PHE A 1 382 ? 23.092 -6.199 68.989 1.00 10.75 380 PHE A CA 1
ATOM 3024 C C . PHE A 1 382 ? 22.461 -4.801 68.985 1.00 9.99 380 PHE A C 1
ATOM 3025 O O . PHE A 1 382 ? 21.250 -4.697 68.761 1.00 10.82 380 PHE A O 1
ATOM 3033 N N . VAL A 1 383 ? 23.249 -3.771 69.296 1.00 10.08 381 VAL A N 1
ATOM 3034 C CA . VAL A 1 383 ? 22.774 -2.405 69.495 1.00 10.48 381 VAL A CA 1
ATOM 3035 C C . VAL A 1 383 ? 22.998 -1.529 68.259 1.00 10.48 381 VAL A C 1
ATOM 3036 O O . VAL A 1 383 ? 24.129 -1.463 67.779 1.00 11.65 381 VAL A O 1
ATOM 3040 N N . ALA A 1 384 ? 21.944 -0.861 67.805 1.00 10.38 382 ALA A N 1
ATOM 3041 C CA . ALA A 1 384 ? 22.051 0.071 66.678 1.00 10.65 382 ALA A CA 1
ATOM 3042 C C . ALA A 1 384 ? 21.318 1.359 67.007 1.00 10.33 382 ALA A C 1
ATOM 3043 O O . ALA A 1 384 ? 20.169 1.354 67.424 1.00 13.29 382 ALA A O 1
ATOM 3045 N N . ILE A 1 385 ? 21.953 2.491 66.786 1.00 11.54 383 ILE A N 1
ATOM 3046 C CA . ILE A 1 385 ? 21.347 3.819 66.845 1.00 11.03 383 ILE A CA 1
ATOM 3047 C C . ILE A 1 385 ? 21.233 4.390 65.436 1.00 12.07 383 ILE A C 1
ATOM 3048 O O . ILE A 1 385 ? 22.209 4.376 64.697 1.00 15.09 383 ILE A O 1
ATOM 3053 N N . SER A 1 386 ? 20.034 4.871 65.096 1.00 10.65 384 SER A N 1
ATOM 3054 C CA . SER A 1 386 ? 19.744 5.317 63.736 1.00 13.24 384 SER A CA 1
ATOM 3055 C C . SER A 1 386 ? 19.210 6.741 63.768 1.00 11.25 384 SER A C 1
ATOM 3056 O O . SER A 1 386 ? 18.358 7.075 64.598 1.00 11.88 384 SER A O 1
ATOM 3059 N N . ASP A 1 387 ? 19.634 7.577 62.813 1.00 12.46 385 ASP A N 1
ATOM 3060 C CA . ASP A 1 387 ? 19.063 8.894 62.651 1.00 11.50 385 ASP A CA 1
ATOM 3061 C C . ASP A 1 387 ? 17.803 8.799 61.796 1.00 11.15 385 ASP A C 1
ATOM 3062 O O . ASP A 1 387 ? 17.789 8.073 60.779 1.00 12.76 385 ASP A O 1
ATOM 3067 N N . LEU A 1 388 ? 16.784 9.542 62.181 1.00 10.44 386 LEU A N 1
ATOM 3068 C CA . LEU A 1 388 ? 15.532 9.631 61.448 1.00 10.16 386 LEU A CA 1
ATOM 3069 C C . LEU A 1 388 ? 15.517 10.853 60.559 1.00 9.98 386 LEU A C 1
ATOM 3070 O O . LEU A 1 388 ? 15.830 11.946 61.056 1.00 11.39 386 LEU A O 1
ATOM 3075 N N . TYR A 1 389 ? 15.071 10.703 59.320 1.00 9.76 387 TYR A N 1
ATOM 3076 C CA . TYR A 1 389 ? 14.938 11.797 58.378 1.00 9.97 387 TYR A CA 1
ATOM 3077 C C . TYR A 1 389 ? 13.503 11.881 57.858 1.00 10.11 387 TYR A C 1
ATOM 3078 O O . TYR A 1 389 ? 12.808 10.866 57.748 1.00 11.02 387 TYR A O 1
ATOM 3087 N N . GLU A 1 390 ? 13.101 13.102 57.512 1.00 12.76 388 GLU A N 1
ATOM 3088 C CA . GLU A 1 390 ? 11.834 13.401 56.830 1.00 14.53 388 GLU A CA 1
ATOM 3089 C C . GLU A 1 390 ? 12.085 14.429 55.745 1.00 13.54 388 GLU A C 1
ATOM 3090 O O . GLU A 1 390 ? 12.968 15.288 55.899 1.00 14.42 388 GLU A O 1
ATOM 3096 N N . PRO A 1 391 ? 11.341 14.355 54.641 1.00 15.01 389 PRO A N 1
ATOM 3097 C CA . PRO A 1 391 ? 11.576 15.358 53.569 1.00 15.79 389 PRO A CA 1
ATOM 3098 C C . PRO A 1 391 ? 11.149 16.751 53.972 1.00 15.74 389 PRO A C 1
ATOM 3099 O O . PRO A 1 391 ? 10.186 16.952 54.731 1.00 16.55 389 PRO A O 1
ATOM 3103 N N . ILE A 1 392 ? 11.872 17.712 53.398 1.00 15.60 390 ILE A N 1
ATOM 3104 C CA . ILE A 1 392 ? 11.502 19.119 53.519 1.00 15.53 390 ILE A CA 1
ATOM 3105 C C . ILE A 1 392 ? 10.885 19.660 52.238 1.00 14.50 390 ILE A C 1
ATOM 3106 O O . ILE A 1 392 ? 10.603 20.854 52.179 1.00 18.32 390 ILE A O 1
ATOM 3111 N N . ASP A 1 393 ? 10.713 18.796 51.276 1.00 21.02 391 ASP A N 1
ATOM 3112 C CA . ASP A 1 393 ? 10.160 18.957 49.960 1.00 23.70 391 ASP A CA 1
ATOM 3113 C C . ASP A 1 393 ? 9.004 17.984 49.769 1.00 19.46 391 ASP A C 1
ATOM 3114 O O . ASP A 1 393 ? 9.369 16.802 49.881 1.00 17.71 391 ASP A O 1
ATOM 3119 N N . ASP A 1 394 ? 7.761 18.347 49.488 1.00 19.07 392 ASP A N 1
ATOM 3120 C CA . ASP A 1 394 ? 6.763 17.293 49.265 1.00 16.70 392 ASP A CA 1
ATOM 3121 C C . ASP A 1 394 ? 6.663 16.805 47.834 1.00 15.49 392 ASP A C 1
ATOM 3122 O O . ASP A 1 394 ? 5.838 15.930 47.527 1.00 18.49 392 ASP A O 1
ATOM 3127 N N . GLY A 1 395 ? 7.527 17.333 46.982 1.00 14.48 393 GLY A N 1
ATOM 3128 C CA . GLY A 1 395 ? 7.616 16.953 45.584 1.00 14.03 393 GLY A CA 1
ATOM 3129 C C . GLY A 1 395 ? 6.669 17.627 44.628 1.00 16.63 393 GLY A C 1
ATOM 3130 O O . GLY A 1 395 ? 6.696 17.330 43.441 1.00 15.99 393 GLY A O 1
ATOM 3131 N N . SER A 1 396 ? 5.806 18.521 45.103 1.00 21.48 394 SER A N 1
ATOM 3132 C CA . SER A 1 396 ? 4.779 19.048 44.232 1.00 23.65 394 SER A CA 1
ATOM 3133 C C . SER A 1 396 ? 5.399 19.762 43.021 1.00 24.02 394 SER A C 1
ATOM 3134 O O . SER A 1 396 ? 4.874 19.651 41.912 1.00 28.34 394 SER A O 1
ATOM 3137 N N . GLU A 1 397 ? 6.498 20.442 43.251 1.00 24.16 395 GLU A N 1
ATOM 3138 C CA . GLU A 1 397 ? 7.221 21.170 42.215 1.00 25.83 395 GLU A CA 1
ATOM 3139 C C . GLU A 1 397 ? 8.324 20.269 41.674 1.00 23.22 395 GLU A C 1
ATOM 3140 O O . GLU A 1 397 ? 8.387 20.083 40.449 1.00 26.81 395 GLU A O 1
ATOM 3146 N N . SER A 1 398 ? 9.150 19.686 42.537 1.00 18.87 396 SER A N 1
ATOM 3147 C CA . SER A 1 398 ? 10.333 18.929 42.117 1.00 17.81 396 SER A CA 1
ATOM 3148 C C . SER A 1 398 ? 9.986 17.607 41.480 1.00 14.96 396 SER A C 1
ATOM 3149 O O . SER A 1 398 ? 10.797 17.097 40.686 1.00 15.86 396 SER A O 1
ATOM 3152 N N . GLN A 1 399 ? 8.853 17.006 41.774 1.00 14.18 397 GLN A N 1
ATOM 3153 C CA . GLN A 1 399 ? 8.502 15.652 41.378 1.00 13.17 397 GLN A CA 1
ATOM 3154 C C . GLN A 1 399 ? 9.467 14.575 41.885 1.00 12.14 397 GLN A C 1
ATOM 3155 O O . GLN A 1 399 ? 9.585 13.497 41.325 1.00 12.98 397 GLN A O 1
ATOM 3161 N N . VAL A 1 400 ? 10.132 14.868 42.961 1.00 11.85 398 VAL A N 1
ATOM 3162 C CA . VAL A 1 400 ? 10.981 14.059 43.781 1.00 12.35 398 VAL A CA 1
ATOM 3163 C C . VAL A 1 400 ? 10.260 13.735 45.113 1.00 11.18 398 VAL A C 1
ATOM 3164 O O . VAL A 1 400 ? 10.013 14.678 45.866 1.00 12.87 398 VAL A O 1
ATOM 3168 N N . PHE A 1 401 ? 9.885 12.477 45.291 1.00 10.98 399 PHE A N 1
ATOM 3169 C CA . PHE A 1 401 ? 9.041 12.024 46.365 1.00 11.02 399 PHE A CA 1
ATOM 3170 C C . PHE A 1 401 ? 9.849 11.158 47.341 1.00 10.17 399 PHE A C 1
ATOM 3171 O O . PHE A 1 401 ? 10.091 9.983 47.035 1.00 11.41 399 PHE A O 1
ATOM 3179 N N . CYS A 1 402 ? 10.240 11.722 48.475 1.00 11.40 400 CYS A N 1
ATOM 3180 C CA . CYS A 1 402 ? 11.139 11.084 49.429 1.00 10.47 400 CYS A CA 1
ATOM 3181 C C . CYS A 1 402 ? 10.294 10.544 50.578 1.00 9.77 400 CYS A C 1
ATOM 3182 O O . CYS A 1 402 ? 9.366 11.193 51.012 1.00 11.45 400 CYS A O 1
ATOM 3185 N N . SER A 1 403 ? 10.640 9.341 51.028 1.00 9.94 401 SER A N 1
ATOM 3186 C CA . SER A 1 403 ? 10.055 8.720 52.224 1.00 9.30 401 SER A CA 1
ATOM 3187 C C . SER A 1 403 ? 10.694 9.211 53.511 1.00 9.78 401 SER A C 1
ATOM 3188 O O . SER A 1 403 ? 11.727 9.824 53.543 1.00 10.39 401 SER A O 1
ATOM 3191 N N . CYS A 1 404 ? 9.964 8.887 54.580 1.00 9.32 402 CYS A N 1
ATOM 3192 C CA . CYS A 1 404 ? 10.475 9.065 55.940 1.00 8.97 402 CYS A CA 1
ATOM 3193 C C . CYS A 1 404 ? 11.206 7.795 56.383 1.00 8.86 402 CYS A C 1
ATOM 3194 O O . CYS A 1 404 ? 10.830 6.664 56.066 1.00 9.31 402 CYS A O 1
ATOM 3197 N N . SER A 1 405 ? 12.208 7.977 57.232 1.00 8.56 403 SER A N 1
ATOM 3198 C CA . SER A 1 405 ? 12.827 6.870 57.923 1.00 8.50 403 SER A CA 1
ATOM 3199 C C . SER A 1 405 ? 11.796 6.132 58.765 1.00 8.68 403 SER A C 1
ATOM 3200 O O . SER A 1 405 ? 10.768 6.649 59.147 1.00 10.82 403 SER A O 1
ATOM 3203 N N . TYR A 1 406 ? 12.146 4.864 59.134 1.00 8.18 404 TYR A N 1
ATOM 3204 C CA . TYR A 1 406 ? 11.242 4.063 59.950 1.00 8.21 404 TYR A CA 1
ATOM 3205 C C . TYR A 1 406 ? 11.402 4.423 61.411 1.00 8.07 404 TYR A C 1
ATOM 3206 O O . TYR A 1 406 ? 12.515 4.363 62.007 1.00 9.29 404 TYR A O 1
ATOM 3215 N N . ASP A 1 407 ? 10.317 4.733 62.087 1.00 8.63 405 ASP A N 1
ATOM 3216 C CA . ASP A 1 407 ? 10.314 5.129 63.475 1.00 8.57 405 ASP A CA 1
ATOM 3217 C C . ASP A 1 407 ? 10.416 3.884 64.397 1.00 8.11 405 ASP A C 1
ATOM 3218 O O . ASP A 1 407 ? 10.416 2.729 63.931 1.00 8.12 405 ASP A O 1
ATOM 3223 N N . ALA A 1 408 ? 10.443 4.127 65.706 1.00 8.47 406 ALA A N 1
ATOM 3224 C CA . ALA A 1 408 ? 10.646 3.066 66.696 1.00 8.31 406 ALA A CA 1
ATOM 3225 C C . ALA A 1 408 ? 9.430 2.154 66.843 1.00 8.08 406 ALA A C 1
ATOM 3226 O O . ALA A 1 408 ? 9.579 1.092 67.484 1.00 8.70 406 ALA A O 1
ATOM 3228 N N . THR A 1 409 ? 8.260 2.530 66.347 1.00 7.78 407 THR A N 1
ATOM 3229 C CA . THR A 1 409 ? 7.104 1.635 66.562 1.00 8.41 407 THR A CA 1
ATOM 3230 C C . THR A 1 409 ? 7.358 0.269 65.955 1.00 8.01 407 THR A C 1
ATOM 3231 O O . THR A 1 409 ? 8.058 0.105 64.961 1.00 9.23 407 THR A O 1
ATOM 3235 N N . THR A 1 410 ? 6.742 -0.749 66.564 1.00 8.12 408 THR A N 1
ATOM 3236 C CA . THR A 1 410 ? 6.836 -2.135 66.101 1.00 8.14 408 THR A CA 1
ATOM 3237 C C . THR A 1 410 ? 5.562 -2.577 65.372 1.00 8.09 408 THR A C 1
ATOM 3238 O O . THR A 1 410 ? 5.226 -3.782 65.419 1.00 8.58 408 THR A O 1
ATOM 3242 N N . HIS A 1 411 ? 4.892 -1.674 64.720 1.00 8.69 409 HIS A N 1
ATOM 3243 C CA . HIS A 1 411 ? 3.790 -1.949 63.798 1.00 8.61 409 HIS A CA 1
ATOM 3244 C C . HIS A 1 411 ? 3.834 -0.958 62.670 1.00 8.34 409 HIS A C 1
ATOM 3245 O O . HIS A 1 411 ? 4.584 0.021 62.728 1.00 9.49 409 HIS A O 1
ATOM 3252 N N . PHE A 1 412 ? 3.030 -1.248 61.624 1.00 8.96 410 PHE A N 1
ATOM 3253 C CA . PHE A 1 412 ? 3.149 -0.526 60.365 1.00 9.08 410 PHE A CA 1
ATOM 3254 C C . PHE A 1 412 ? 2.309 0.722 60.222 1.00 9.61 410 PHE A C 1
ATOM 3255 O O . PHE A 1 412 ? 2.414 1.336 59.145 1.00 10.27 410 PHE A O 1
ATOM 3263 N N . GLU A 1 413 ? 1.516 1.137 61.201 1.00 10.18 411 GLU A N 1
ATOM 3264 C CA . GLU A 1 413 ? 0.633 2.305 60.989 1.00 11.36 411 GLU A CA 1
ATOM 3265 C C . GLU A 1 413 ? 1.347 3.524 60.462 1.00 11.01 411 GLU A C 1
ATOM 3266 O O . GLU A 1 413 ? 0.883 4.117 59.474 1.00 10.87 411 GLU A O 1
ATOM 3272 N N . THR A 1 414 ? 2.478 3.933 61.072 1.00 9.54 412 THR A N 1
ATOM 3273 C CA . THR A 1 414 ? 3.090 5.172 60.607 1.00 10.58 412 THR A CA 1
ATOM 3274 C C . THR A 1 414 ? 3.751 4.992 59.258 1.00 9.73 412 THR A C 1
ATOM 3275 O O . THR A 1 414 ? 3.859 5.944 58.468 1.00 10.98 412 THR A O 1
ATOM 3279 N N . THR A 1 415 ? 4.201 3.792 58.906 1.00 9.81 413 THR A N 1
ATOM 3280 C CA . THR A 1 415 ? 4.753 3.489 57.581 1.00 9.82 413 THR A CA 1
ATOM 3281 C C . THR A 1 415 ? 3.655 3.591 56.531 1.00 9.74 413 THR A C 1
ATOM 3282 O O . THR A 1 415 ? 3.805 4.191 55.469 1.00 10.51 413 THR A O 1
ATOM 3286 N N . CYS A 1 416 ? 2.503 2.975 56.850 1.00 10.14 414 CYS A N 1
ATOM 3287 C CA . CYS A 1 416 ? 1.340 3.084 55.967 1.00 10.95 414 CYS A CA 1
ATOM 3288 C C . CYS A 1 416 ? 0.955 4.557 55.757 1.00 10.36 414 CYS A C 1
ATOM 3289 O O . CYS A 1 416 ? 0.678 4.953 54.623 1.00 11.59 414 CYS A O 1
ATOM 3292 N N . ASN A 1 417 ? 0.979 5.373 56.810 1.00 10.74 415 ASN A N 1
ATOM 3293 C CA . ASN A 1 417 ? 0.664 6.779 56.599 1.00 11.86 415 ASN A CA 1
ATOM 3294 C C . ASN A 1 417 ? 1.610 7.448 55.640 1.00 10.79 415 ASN A C 1
ATOM 3295 O O . ASN A 1 417 ? 1.179 8.266 54.817 1.00 12.07 415 ASN A O 1
ATOM 3300 N N . ASP A 1 418 ? 2.875 7.148 55.739 1.00 10.43 416 ASP A N 1
ATOM 3301 C CA . ASP A 1 418 ? 3.864 7.725 54.821 1.00 10.75 416 ASP A CA 1
ATOM 3302 C C . ASP A 1 418 ? 3.581 7.267 53.404 1.00 10.35 416 ASP A C 1
ATOM 3303 O O . ASP A 1 418 ? 3.597 8.095 52.472 1.00 11.48 416 ASP A O 1
ATOM 3308 N N . ILE A 1 419 ? 3.316 5.975 53.205 1.00 10.36 417 ILE A N 1
ATOM 3309 C CA . ILE A 1 419 ? 3.015 5.491 51.857 1.00 10.11 417 ILE A CA 1
ATOM 3310 C C . ILE A 1 419 ? 1.804 6.210 51.282 1.00 9.88 417 ILE A C 1
ATOM 3311 O O . ILE A 1 419 ? 1.787 6.635 50.127 1.00 11.44 417 ILE A O 1
ATOM 3316 N N . LYS A 1 420 ? 0.745 6.326 52.076 1.00 10.54 418 LYS A N 1
ATOM 3317 C CA . LYS A 1 420 ? -0.462 7.023 51.602 1.00 12.19 418 LYS A CA 1
ATOM 3318 C C . LYS A 1 420 ? -0.176 8.471 51.241 1.00 13.02 418 LYS A C 1
ATOM 3319 O O . LYS A 1 420 ? -0.703 8.975 50.243 1.00 13.57 418 LYS A O 1
ATOM 3325 N N . ASP A 1 421 ? 0.629 9.136 52.078 1.00 12.38 419 ASP A N 1
ATOM 3326 C CA . ASP A 1 421 ? 0.935 10.531 51.854 1.00 12.93 419 ASP A CA 1
ATOM 3327 C C . ASP A 1 421 ? 1.742 10.691 50.559 1.00 12.34 419 ASP A C 1
ATOM 3328 O O . ASP A 1 421 ? 1.415 11.560 49.718 1.00 12.83 419 ASP A O 1
ATOM 3333 N N . ILE A 1 422 ? 2.765 9.874 50.363 1.00 11.59 420 ILE A N 1
ATOM 3334 C CA . ILE A 1 422 ? 3.560 9.956 49.138 1.00 11.70 420 ILE A CA 1
ATOM 3335 C C . ILE A 1 422 ? 2.678 9.683 47.922 1.00 12.17 420 ILE A C 1
ATOM 3336 O O . ILE A 1 422 ? 2.776 10.413 46.914 1.00 12.43 420 ILE A O 1
ATOM 3341 N N . TYR A 1 423 ? 1.849 8.617 47.983 1.00 11.84 421 TYR A N 1
ATOM 3342 C CA . TYR A 1 423 ? 0.957 8.335 46.843 1.00 12.35 421 TYR A CA 1
ATOM 3343 C C . TYR A 1 423 ? 0.159 9.589 46.499 1.00 12.84 421 TYR A C 1
ATOM 3344 O O . TYR A 1 423 ? -0.057 9.919 45.345 1.00 14.50 421 TYR A O 1
ATOM 3353 N N . LYS A 1 424 ? -0.426 10.249 47.484 1.00 13.91 422 LYS A N 1
ATOM 3354 C CA . LYS A 1 424 ? -1.305 11.399 47.243 1.00 15.07 422 LYS A CA 1
ATOM 3355 C C . LYS A 1 424 ? -0.514 12.530 46.582 1.00 14.49 422 LYS A C 1
ATOM 3356 O O . LYS A 1 424 ? -1.010 13.193 45.679 1.00 16.37 422 LYS A O 1
ATOM 3362 N N . ARG A 1 425 ? 0.726 12.733 47.062 1.00 13.32 423 ARG A N 1
ATOM 3363 C CA . ARG A 1 425 ? 1.583 13.779 46.491 1.00 14.32 423 ARG A CA 1
ATOM 3364 C C . ARG A 1 425 ? 1.889 13.468 45.023 1.00 13.93 423 ARG A C 1
ATOM 3365 O O . ARG A 1 425 ? 1.927 14.366 44.166 1.00 16.05 423 ARG A O 1
ATOM 3373 N N . MET A 1 426 ? 2.063 12.169 44.710 1.00 12.85 424 MET A N 1
ATOM 3374 C CA . MET A 1 426 ? 2.381 11.738 43.358 1.00 13.53 424 MET A CA 1
ATOM 3375 C C . MET A 1 426 ? 1.204 11.780 42.372 1.00 14.34 424 MET A C 1
ATOM 3376 O O . MET A 1 426 ? 1.381 12.202 41.236 1.00 17.90 424 MET A O 1
ATOM 3381 N N . ALA A 1 427 ? 0.072 11.296 42.817 1.00 14.99 425 ALA A N 1
ATOM 3382 C CA . ALA A 1 427 ? -1.077 11.091 41.966 1.00 18.43 425 ALA A CA 1
ATOM 3383 C C . ALA A 1 427 ? -1.980 12.313 41.922 1.00 22.32 425 ALA A C 1
ATOM 3384 O O . ALA A 1 427 ? -2.766 12.425 40.986 1.00 26.33 425 ALA A O 1
ATOM 3386 N N . GLY A 1 428 ? -1.921 13.183 42.922 1.00 20.30 426 GLY A N 1
ATOM 3387 C CA . GLY A 1 428 ? -2.810 14.316 42.976 1.00 24.59 426 GLY A CA 1
ATOM 3388 C C . GLY A 1 428 ? -4.111 14.047 43.685 1.00 26.07 426 GLY A C 1
ATOM 3389 O O . GLY A 1 428 ? -4.928 14.950 43.755 1.00 31.32 426 GLY A O 1
ATOM 3390 N N . SER A 1 429 ? -4.280 12.846 44.195 1.00 24.47 427 SER A N 1
ATOM 3391 C CA . SER A 1 429 ? -5.459 12.459 44.945 1.00 24.47 427 SER A CA 1
ATOM 3392 C C . SER A 1 429 ? -5.140 11.243 45.811 1.00 20.57 427 SER A C 1
ATOM 3393 O O . SER A 1 429 ? -4.184 10.555 45.591 1.00 19.59 427 SER A O 1
ATOM 3396 N N . ALA A 1 430 ? -5.969 10.972 46.804 1.00 20.81 428 ALA A N 1
ATOM 3397 C CA . ALA A 1 430 ? -5.694 9.960 47.792 1.00 19.82 428 ALA A CA 1
ATOM 3398 C C . ALA A 1 430 ? -5.869 8.561 47.255 1.00 20.98 428 ALA A C 1
ATOM 3399 O O . ALA A 1 430 ? -6.719 8.320 46.417 1.00 23.91 428 ALA A O 1
ATOM 3401 N N . PHE A 1 431 ? -5.048 7.661 47.757 1.00 20.17 429 PHE A N 1
ATOM 3402 C CA . PHE A 1 431 ? -5.280 6.249 47.470 1.00 19.34 429 PHE A CA 1
ATOM 3403 C C . PHE A 1 431 ? -6.723 5.904 47.827 1.00 19.89 429 PHE A C 1
ATOM 3404 O O . PHE A 1 431 ? -7.160 5.974 48.985 1.00 21.00 429 PHE A O 1
ATOM 3412 N N . ASP A 1 432 ? -7.466 5.511 46.843 1.00 24.76 430 ASP A N 1
ATOM 3413 C CA . ASP A 1 432 ? -8.897 5.261 47.002 1.00 30.32 430 ASP A CA 1
ATOM 3414 C C . ASP A 1 432 ? -9.113 3.846 47.477 1.00 29.62 430 ASP A C 1
ATOM 3415 O O . ASP A 1 432 ? -9.135 2.850 46.782 1.00 38.66 430 ASP A O 1
ATOM 3420 N N . PHE A 1 433 ? -9.324 3.708 48.794 1.00 28.98 431 PHE A N 1
ATOM 3421 C CA . PHE A 1 433 ? -9.691 2.441 49.372 1.00 29.79 431 PHE A CA 1
ATOM 3422 C C . PHE A 1 433 ? -11.160 2.075 49.143 1.00 27.07 431 PHE A C 1
ATOM 3423 O O . PHE A 1 433 ? -11.323 0.847 48.930 1.00 38.50 431 PHE A O 1
#

InterPro domains:
  IPR000806 Rab GDI protein [PR00892] (16-28)
  IPR000806 Rab GDI protein [PR00892] (76-89)
  IPR000806 Rab GDI protein [PR00892] (126-141)
  IPR000806 Rab GDI protein [PR00892] (183-197)
  IPR000806 Rab GDI protein [PR00892] (279-293)
  IPR000806 Rab GDI protein [PR00892] (322-338)
  IPR000806 Rab GDI protein [PR00892] (347-365)
  IPR000806 Rab GDI protein [PR00892] (380-399)
  IPR000806 Rab GDI protein [PR00892] (401-421)
  IPR018203 GDP dissociation inhibitor [PF00996] (1-435)
  IPR018203 GDP dissociation inhibitor [PR00891] (6-24)
  IPR018203 GDP dissociation inhibitor [PR00891] (24-41)
  IPR018203 GDP dissociation inhibitor [PR00891] (70-87)
  IPR018203 GDP dissociation inhibitor [PR00891] (87-103)
  IPR018203 GDP dissociation inhibitor [PR00891] (136-151)
  IPR018203 GDP dissociation inhibitor [PR00891] (212-229)
  IPR018203 GDP dissociation inhibitor [PR00891] (230-251)
  IPR018203 GDP dissociation inhibitor [PTHR11787] (1-438)
  IPR036188 FAD/NAD(P)-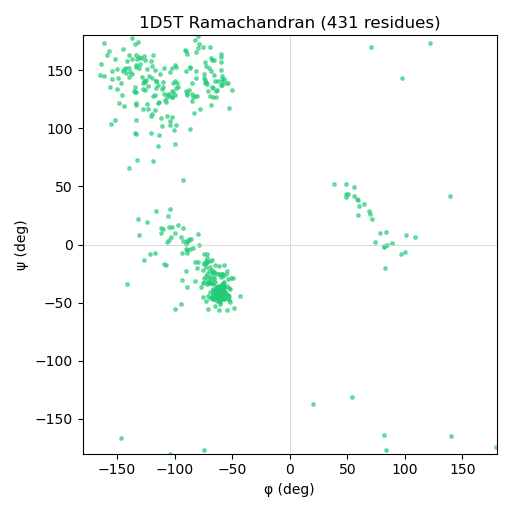binding domain superfamily [G3DSA:3.50.50.60] (1-426)
  IPR036188 FAD/NAD(P)-binding domain superfamily [SSF51905] (1-355)

Sequence (433 aa):
HHMDEEYDVIVLGTGLTECILSGIMSVNGKKVLHMDRNPYYGGESSSITPLEELYKRFQLLEGPPETMGRGRDWNVDLIPKFLMANGQLVKMLLYTEVTRYLDFKVVEGSFVYKGGKIYKVPSTETEALASNLMGMFEKRRFRKFLVFVANFDENDPKTFEGVDPQNTSMRDVYRKFDLGQDVIDFTGHALALYRTDDYLDQPCLETINRIKLYSESLARYGKSPYLYPLYGLGELPQGFARLSAIYGGTYMLNKPVDDIIMENGKVVGVKSEGEVARCKQLICDPSYVPDRVRKAGQVIRIICILSHPIKNTNDANSCQIIIPQNQVNRKSDIYVCMISYAHNVAAQGKYIAIASTTVETTDPEKEVEPALGLLEPIDQKFVAISDLYEPIDDGSESQVFCSCSYDATTHFETTCNDIKDIYKRMAGSAFDF

B-factor: mean 17.64, std 10.24, range [7.78, 97.37]

Organism: Bos taurus (NCBI:txid9913)

CATH classification: 3.50.50.60 (+2 more: 3.30.519.10, 1.10.405.10)

Solvent-accessible surface area: 19041 Å² total; per-residue (Å²): 148,142,14,72,126,112,13,34,0,0,0,0,1,1,3,3,1,2,0,0,1,1,5,0,13,7,38,63,65,75,96,13,4,3,0,1,91,29,93,96,64,1,13,118,9,4,35,23,67,10,1,84,91,0,2,121,133,41,129,39,147,136,21,30,64,164,89,6,43,167,10,167,52,0,30,3,9,21,15,5,2,0,1,18,11,73,9,64,8,17,102,0,0,100,102,0,106,0,36,161,38,17,92,52,79,52,0,41,2,11,1,0,29,46,60,45,130,12,39,100,10,3,15,61,61,108,62,0,69,77,12,119,7,14,49,123,159,40,28,118,75,0,83,129,0,8,42,6,4,72,97,7,67,94,138,55,93,180,30,29,97,82,12,57,10,140,106,35,20,0,83,64,0,2,158,96,24,98,12,32,156,70,3,29,13,2,0,0,4,1,1,3,13,26,124,64,44,111,10,13,97,108,56,0,47,97,1,0,55,43,0,33,50,9,44,108,3,67,61,72,121,41,92,6,3,1,19,1,0,40,96,0,4,11,42,1,1,91,4,2,16,130,10,7,56,112,104,70,16,104,16,30,58,98,3,61,35,81,71,30,50,63,99,162,48,104,1,28,0,0,83,0,84,68,42,64,0,131,10,114,21,0,0,0,21,15,60,22,12,99,136,70,17,128,96,51,24,54,0,0,15,0,4,0,1,0,58,45,36,2,151,106,1,132,109,0,33,0,0,0,0,2,0,0,29,94,36,28,149,28,181,18,5,0,10,0,0,0,2,0,61,25,0,57,0,5,4,145,33,28,18,3,0,4,0,2,0,45,32,72,72,147,73,22,81,145,15,0,84,47,0,4,45,33,0,92,96,36,66,41,90,2,50,38,85,33,58,20,74,59,31,108,28,73,0,62,134,5,34,2,0,2,3,43,33,20,27,5,5,4,5,5,56,24,7,6,59,19,0,60,69,0,38,113,46,17,56,68,69,62,25,140,106

Secondary structure (DSSP, 8-state):
----SB-SEEEE--SHHHHHHHHHHHHTT--EEEE-SSSSS-TTS-EE-SHHHHHHHTT-TT---GGG--GGG--EESS--BEETTSHHHHHHHHHTGGGG--EEE--EEEEEETTEEEEPP-SHHHHHH-SSS-HHHHHHHHHHHHHHHH--TT-GGGGTT--TTTSBHHHHHHHTT--HHHHHHIIIIIS--SSSGGGGSBSHHHHHHHHHHHHS--SSS--SEEEETT-TTHHHHHHHHHHHHHT---B-S----EEEEETTEEEEEEETTEEEE-SEEEE-GGG-GGGEEEEEEEEEEEEEESSPPTTSTT-SSEEEEE-GGGTT-SS-EEEEEEEGGGTSS-TT-EEEEEEEE--SS-HHHHTHHHHTTT-S-SEEEEEEEEEEEES--STTT-EEEPPPP-S-SBSHHHHHHHHHHHHHHHSS----